Protein AF-A0A0G4E9G4-F1 (afdb_monomer)

pLDDT: mean 75.54, std 22.36, range [35.31, 98.5]

Organism: Vitrella brassicaformis (strain CCMP3155) (NCBI:txid1169540)

Mean predicted aligned error: 18.44 Å

Foldseek 3Di:
DDPPPPPDPPDDPPVVVVLVVLLVVLVVQLVVCVVVVVNVSNLVSLVVSLVSLLVVLVVVVVVLVVVLVVVVVVLVVVLVVVVVVLVCCCVPPVVVVLVVVLVVVVVVLVVVLVVVVVVLVVVLVPDDQAQDQDPVLVVLVVVLVVCVVVVVPVVSVVSVVVSVVVRVVSSVVSVVVSVVVSVVVVVVSVVVSVVVVVVSVVVSVVSVVVSVVVSVVVVVVSVVVSVVVVVVSVVVSVVVVVVSVVSSVVSVVVVVVVCVVPVPVVVVVVVPPDPPPDDDPPDDDDDDDDDDDDDDDDDDDDDDDDDDDDDDDDPDDDDDDPVVVVVVVVVVVVVPDDPDDDPDDDDDDDDDDDDDDDDDDDDDDDDDDDDDDDDDDDDDDDDDDDDDDDDDDDDDDDDDDDDDDDDDD

Nearest PDB structures (foldseek):
  7sqc-assembly1_1K  TM=2.709E-01  e=5.599E-02  Chlamydomonas reinhardtii
  7n6g-assembly1_3Q  TM=4.002E-01  e=4.860E-01  Chlamydomonas reinhardtii
  7n6g-assembly1_3U  TM=3.083E-01  e=2.989E-01  Chlamydomonas reinhardtii
  7n6g-assembly1_3T  TM=3.835E-01  e=1.876E+00  Chlamydomonas reinhardtii
  3ja6-assembly1_H  TM=2.313E-01  e=5.130E-01  Escherichia coli

Radius of gyration: 51.77 Å; Cα contacts (8 Å, |Δi|>4): 90; chains: 1; bounding box: 111×80×155 Å

Solvent-accessible surface area (backbone atoms only — not comparable to full-atom values): 25594 Å² total; per-residue (Å²): 134,84,83,75,75,76,75,70,80,80,74,77,56,74,68,59,57,53,51,55,50,52,51,53,50,37,52,51,50,23,54,51,26,54,73,74,64,42,54,66,61,18,49,52,31,50,51,53,47,49,52,53,52,51,53,51,52,50,50,53,49,48,56,50,49,55,50,52,54,47,54,50,50,50,53,49,54,50,50,53,52,52,54,49,52,50,51,49,46,43,57,68,48,54,50,45,50,49,50,54,50,50,50,51,52,52,50,56,50,50,54,50,52,52,52,51,51,52,53,51,52,52,51,59,74,64,58,79,78,70,49,77,84,46,74,65,50,55,51,51,51,55,50,30,54,53,31,49,75,72,68,40,53,70,60,24,50,56,49,49,56,51,43,52,53,53,50,50,56,38,34,52,50,41,44,52,55,48,50,55,53,48,52,52,52,53,51,53,50,51,54,50,53,52,52,53,49,50,55,48,53,54,47,51,52,51,51,54,52,50,51,54,51,49,51,52,51,53,53,48,51,51,52,50,51,52,52,52,52,53,50,52,51,53,50,52,53,51,54,50,52,52,53,52,50,54,51,51,53,49,51,54,51,51,56,50,52,60,55,68,75,46,60,80,64,51,58,62,58,66,73,68,63,74,79,87,78,68,74,82,80,80,75,75,83,78,78,80,83,78,83,76,78,86,75,80,83,81,81,86,76,77,85,79,76,93,69,82,82,75,82,79,81,75,80,80,69,77,76,71,79,62,65,65,63,59,50,54,51,54,53,54,62,65,69,68,61,81,82,75,81,80,84,74,86,89,74,89,78,87,87,87,81,85,90,86,83,86,84,89,82,89,82,89,83,81,93,80,82,89,75,82,89,80,84,83,87,79,88,83,83,91,80,89,81,91,85,79,84,86,82,86,87,85,80,89,78,83,87,75,91,79,83,82,83,85,82,87,131

Secondary structure (DSSP, 8-state):
----------PPPHHHHHHHHHHHHHHHHHHHHHHHT-HHHHHHHHHHHHHHHHHHHHHHHHHHHHHHHHHHHHHHHHHHHHHHHHHHHIIIIIIHHHHHHHHHHHHHHHHHHHHHHHHHHHHHHH----PPPPHHHHHHHHHHHHHHHTT-HHHHHHHHHHHHHHHHHHHHHHHHHHHHHHHHHHHHHHHHHHHHHHHHHHHHHHHHHHHHHHHHHHHHHHHHHHHHHHHHHHHHHHHHHHHHHHHHHHHHHHHHHHHHS-HHHHHHHHTT--GGG------PPPPP-----PPPPPP--PPPP-PPPPPPPPP-PPPPS-HHHHHHHHHHHHHTS------------------------------------PPP--------------------------PPPPPP-

Sequence (409 aa):
MGIGAVRAAHVPPAEQRLHEDFIKILKKESAMCEASGDFQRAFEARMKLRELRLFHQEELARDMHERHERERKEALTQQESEMAAFRDRWQQVEWAGLEAQILRLQETLRERQTIEYHNLDRKLTAEKHKARPTVLTLKMRKQMEVLGRMGEHTAAHKLKKRVERIESAGLEKAHLLSLEAVERRKHQLLEQQQREQRALDDRIGSMRAAECQQEAAELESLHRHHRTMWQNLTIAHGLEKKRLQQQVDKIEKKYRLDSEKDPTKVTTALCSIDIDSRPPIVVPPSPPSTQHTAQPPPATHHPPKPSRRPPLPLPLGFPPPSSALFAEELQRVTSAIPMTERVVPKTAAKNVTFYAHHRGPATHRKEAGSMWPTQPGAQEGTRMSAWTHGGDRGGFPQPGNRLPPLHVT

Structure (mmCIF, N/CA/C/O backbone):
data_AF-A0A0G4E9G4-F1
#
_entry.id   AF-A0A0G4E9G4-F1
#
loop_
_atom_site.group_PDB
_atom_site.id
_atom_site.type_symbol
_atom_site.label_atom_id
_atom_site.label_alt_id
_atom_site.label_comp_id
_atom_site.label_asym_id
_atom_site.label_entity_id
_atom_site.label_seq_id
_atom_site.pdbx_PDB_ins_code
_atom_site.Cartn_x
_atom_site.Cartn_y
_atom_site.Cartn_z
_atom_site.occupancy
_atom_site.B_iso_or_equiv
_atom_site.auth_seq_id
_atom_site.auth_comp_id
_atom_site.auth_asym_id
_atom_site.auth_atom_id
_atom_site.pdbx_PDB_model_num
ATOM 1 N N . MET A 1 1 ? -24.928 4.779 4.005 1.00 35.31 1 MET A N 1
ATOM 2 C CA . MET A 1 1 ? -26.233 4.127 4.238 1.00 35.31 1 MET A CA 1
ATOM 3 C C . MET A 1 1 ? -26.292 3.755 5.708 1.00 35.31 1 MET A C 1
ATOM 5 O O . MET A 1 1 ? -25.446 2.994 6.152 1.00 35.31 1 MET A O 1
ATOM 9 N N . GLY A 1 2 ? -27.171 4.391 6.484 1.00 35.94 2 GLY A N 1
ATOM 10 C CA . GLY A 1 2 ? -27.265 4.156 7.924 1.00 35.94 2 GLY A CA 1
ATOM 11 C C . GLY A 1 2 ? -28.059 2.887 8.194 1.00 35.94 2 GLY A C 1
ATOM 12 O O . GLY A 1 2 ? -29.266 2.868 7.968 1.00 35.94 2 GLY A O 1
ATOM 13 N N . ILE A 1 3 ? -27.392 1.839 8.671 1.00 38.56 3 ILE A N 1
ATOM 14 C CA . ILE A 1 3 ? -28.068 0.681 9.254 1.00 38.56 3 ILE A CA 1
ATOM 15 C C . ILE A 1 3 ? -28.611 1.158 10.601 1.00 38.56 3 ILE A C 1
ATOM 17 O O . ILE A 1 3 ? -27.931 1.124 11.624 1.00 38.56 3 ILE A O 1
ATOM 21 N N . GLY A 1 4 ? -29.829 1.695 10.579 1.00 35.94 4 GLY A N 1
ATOM 22 C CA . GLY A 1 4 ? -30.627 1.881 11.777 1.00 35.94 4 GLY A CA 1
ATOM 23 C C . GLY A 1 4 ? -30.934 0.501 12.331 1.00 35.94 4 GLY A C 1
ATOM 24 O O . GLY A 1 4 ? -31.910 -0.123 11.923 1.00 35.94 4 GLY A O 1
ATOM 25 N N . ALA A 1 5 ? -30.066 0.006 13.214 1.00 41.25 5 ALA A N 1
ATOM 26 C CA . ALA A 1 5 ? -30.335 -1.177 14.006 1.00 41.25 5 ALA A CA 1
ATOM 27 C C . ALA A 1 5 ? -31.616 -0.905 14.798 1.00 41.25 5 ALA A C 1
ATOM 29 O O . ALA A 1 5 ? -31.622 -0.161 15.782 1.00 41.25 5 ALA A O 1
ATOM 30 N N . VAL A 1 6 ? -32.720 -1.468 14.312 1.00 37.91 6 VAL A N 1
ATOM 31 C CA . VAL A 1 6 ? -33.974 -1.575 15.041 1.00 37.91 6 VAL A CA 1
ATOM 32 C C . VAL A 1 6 ? -33.622 -2.344 16.308 1.00 37.91 6 VAL A C 1
ATOM 34 O O . VAL A 1 6 ? -33.455 -3.560 16.276 1.00 37.91 6 VAL A O 1
ATOM 37 N N . ARG A 1 7 ? -33.404 -1.621 17.413 1.00 43.75 7 ARG A N 1
ATOM 38 C CA . ARG A 1 7 ? -33.264 -2.208 18.745 1.00 43.75 7 ARG A CA 1
ATOM 39 C C . ARG A 1 7 ? -34.549 -2.979 18.992 1.00 43.75 7 ARG A C 1
ATOM 41 O O . ARG A 1 7 ? -35.568 -2.380 19.330 1.00 43.75 7 ARG A O 1
ATOM 48 N N . ALA A 1 8 ? -34.505 -4.288 18.758 1.00 41.16 8 ALA A N 1
ATOM 49 C CA . ALA A 1 8 ? -35.564 -5.193 19.149 1.00 41.16 8 ALA A CA 1
ATOM 50 C C . ALA A 1 8 ? -35.877 -4.889 20.615 1.00 41.16 8 ALA A C 1
ATOM 52 O O . ALA A 1 8 ? -34.970 -4.867 21.452 1.00 41.16 8 ALA A O 1
ATOM 53 N N . ALA A 1 9 ? -37.133 -4.544 20.897 1.00 42.47 9 ALA A N 1
ATOM 54 C CA . ALA A 1 9 ? -37.578 -4.285 22.252 1.00 42.47 9 ALA A CA 1
ATOM 55 C C . ALA A 1 9 ? -37.253 -5.534 23.072 1.00 42.47 9 ALA A C 1
ATOM 57 O O . ALA A 1 9 ? -37.816 -6.601 22.833 1.00 42.47 9 ALA A O 1
ATOM 58 N N . HIS A 1 10 ? -36.278 -5.415 23.971 1.00 50.88 10 HIS A N 1
ATOM 59 C CA . HIS A 1 10 ? -35.878 -6.500 24.846 1.00 50.88 10 HIS A CA 1
ATOM 60 C C . HIS A 1 10 ? -37.073 -6.802 25.748 1.00 50.88 10 HIS A C 1
ATOM 62 O O . HIS A 1 10 ? -37.358 -6.063 26.688 1.00 50.88 10 HIS A O 1
ATOM 68 N N . VAL A 1 11 ? -37.836 -7.834 25.390 1.00 49.00 11 VAL A N 1
ATOM 69 C CA . VAL A 1 11 ? -38.906 -8.342 26.239 1.00 49.00 11 VAL A CA 1
ATOM 70 C C . VAL A 1 11 ? -38.214 -8.962 27.452 1.00 49.00 11 VAL A C 1
ATOM 72 O O . VAL A 1 11 ? -37.402 -9.871 27.260 1.00 49.00 11 VAL A O 1
ATOM 75 N N . PRO A 1 12 ? -38.481 -8.471 28.673 1.00 57.12 12 PRO A N 1
ATOM 76 C CA . PRO A 1 12 ? -37.847 -9.010 29.863 1.00 57.12 12 PRO A CA 1
ATOM 77 C C . PRO A 1 12 ? -38.266 -10.479 30.036 1.00 57.12 12 PRO A C 1
ATOM 79 O O . PRO A 1 12 ? -39.456 -10.784 29.858 1.00 57.12 12 PRO A O 1
ATOM 82 N N . PRO A 1 13 ? -37.326 -11.394 30.338 1.00 68.06 13 PRO A N 1
ATOM 83 C CA . PRO A 1 13 ? -37.628 -12.803 30.564 1.00 68.06 13 PRO A CA 1
ATOM 84 C C . PRO A 1 13 ? -38.695 -12.977 31.653 1.00 68.06 13 PRO A C 1
ATOM 86 O O . PRO A 1 13 ? -38.839 -12.144 32.550 1.00 68.06 13 PRO A O 1
ATOM 89 N N . ALA A 1 14 ? -39.470 -14.062 31.572 1.00 70.56 14 ALA A N 1
ATOM 90 C CA . ALA A 1 14 ? -40.587 -14.334 32.485 1.00 70.56 14 ALA A CA 1
ATOM 91 C C . ALA A 1 14 ? -40.174 -14.304 33.974 1.00 70.56 14 ALA A C 1
ATOM 93 O O . ALA A 1 14 ? -40.963 -13.904 34.829 1.00 70.56 14 ALA A O 1
ATOM 94 N N . GLU A 1 15 ? -38.918 -14.639 34.262 1.00 70.69 15 GLU A N 1
ATOM 95 C CA . GLU A 1 15 ? -38.301 -14.605 35.591 1.00 70.69 15 GLU A CA 1
ATOM 96 C C . GLU A 1 15 ? -38.216 -13.185 36.181 1.00 70.69 15 GLU A C 1
ATOM 98 O O . GLU A 1 15 ? -38.493 -12.991 37.364 1.00 70.69 15 GLU A O 1
ATOM 103 N N . GLN A 1 16 ? -37.963 -12.160 35.357 1.00 72.25 16 GLN A N 1
ATOM 104 C CA . GLN A 1 16 ? -37.933 -10.762 35.814 1.00 72.25 16 GLN A CA 1
ATOM 105 C C . GLN A 1 16 ? -39.321 -10.268 36.240 1.00 72.25 16 GLN A C 1
ATOM 107 O O . GLN A 1 16 ? -39.447 -9.501 37.193 1.00 72.25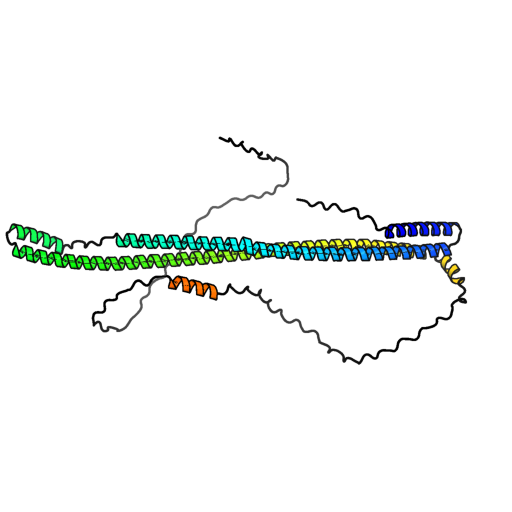 16 GLN A O 1
ATOM 112 N N . ARG A 1 17 ? -40.387 -10.745 35.583 1.00 75.50 17 ARG A N 1
ATOM 113 C CA . ARG A 1 17 ? -41.768 -10.383 35.945 1.00 75.50 17 ARG A CA 1
ATOM 114 C C . ARG A 1 17 ? -42.167 -10.964 37.301 1.00 75.50 17 ARG A C 1
ATOM 116 O O . ARG A 1 17 ? -42.757 -10.261 38.116 1.00 75.50 17 ARG A O 1
ATOM 123 N N . LEU A 1 18 ? -41.789 -12.218 37.561 1.00 79.31 18 LEU A N 1
ATOM 124 C CA . LEU A 1 18 ? -42.004 -12.864 38.858 1.00 79.31 18 LEU A CA 1
ATOM 125 C C . LEU A 1 18 ? -41.280 -12.104 39.979 1.00 79.31 18 LEU A C 1
ATOM 127 O O . LEU A 1 18 ? -41.859 -11.862 41.038 1.00 79.31 18 LEU A O 1
ATOM 131 N N . HIS A 1 19 ? -40.045 -11.663 39.727 1.00 82.12 19 HIS A N 1
ATOM 132 C CA . HIS A 1 19 ? -39.252 -10.884 40.680 1.00 82.12 19 HIS A CA 1
ATOM 133 C C . HIS A 1 19 ? -39.916 -9.555 41.070 1.00 82.12 19 HIS A C 1
ATOM 135 O O . HIS A 1 19 ? -40.052 -9.237 42.257 1.00 82.12 19 HIS A O 1
ATOM 141 N N . GLU A 1 20 ? -40.414 -8.804 40.084 1.00 85.44 20 GLU A N 1
ATOM 142 C CA . GLU A 1 20 ? -41.134 -7.551 40.324 1.00 85.44 20 GLU A CA 1
ATOM 143 C C . GLU A 1 20 ? -42.396 -7.746 41.171 1.00 85.44 20 GLU A C 1
ATOM 145 O O . GLU A 1 20 ? -42.715 -6.904 42.020 1.00 85.44 20 GLU A O 1
ATOM 150 N N . ASP A 1 21 ? -43.113 -8.846 40.960 1.00 88.38 21 ASP A N 1
ATOM 151 C CA . ASP A 1 21 ? -44.327 -9.156 41.705 1.00 88.38 21 ASP A CA 1
ATOM 152 C C . ASP A 1 21 ? -44.018 -9.550 43.156 1.00 88.38 21 ASP A C 1
ATOM 154 O O . ASP A 1 21 ? -44.670 -9.033 44.069 1.00 88.38 21 ASP A O 1
ATOM 158 N N . PHE A 1 22 ? -42.950 -10.316 43.410 1.00 88.88 22 PHE A N 1
ATOM 159 C CA . PHE A 1 22 ? -42.463 -10.568 44.773 1.00 88.88 22 PHE A CA 1
ATOM 160 C C . PHE A 1 22 ? -42.045 -9.280 45.495 1.00 88.88 22 PHE A C 1
ATOM 162 O O . PHE A 1 22 ? -42.400 -9.082 46.660 1.00 88.88 22 PHE A O 1
ATOM 169 N N . ILE A 1 23 ? -41.373 -8.344 44.810 1.00 91.31 23 ILE A N 1
ATOM 170 C CA . ILE A 1 23 ? -41.054 -7.027 45.387 1.00 91.31 23 ILE A CA 1
ATOM 171 C C . ILE A 1 23 ? -42.334 -6.272 45.776 1.00 91.31 23 ILE A C 1
ATOM 173 O O . ILE A 1 23 ? -42.367 -5.615 46.821 1.00 91.31 23 ILE A O 1
ATOM 177 N N . LYS A 1 24 ? -43.382 -6.304 44.942 1.00 92.38 24 LYS A N 1
ATOM 178 C CA . LYS A 1 24 ? -44.660 -5.630 45.238 1.00 92.38 24 LYS A CA 1
ATOM 179 C C . LYS A 1 24 ? -45.364 -6.271 46.434 1.00 92.38 24 LYS A C 1
ATOM 181 O O . LYS A 1 24 ? -45.888 -5.534 47.268 1.00 92.38 24 LYS A O 1
ATOM 186 N N . ILE A 1 25 ? -45.358 -7.601 46.526 1.00 93.31 25 ILE A N 1
ATOM 187 C CA . ILE A 1 25 ? -45.956 -8.348 47.641 1.00 93.31 25 ILE A CA 1
ATOM 188 C C . ILE A 1 25 ? -45.249 -7.987 48.950 1.00 93.31 25 ILE A C 1
ATOM 190 O O . ILE A 1 25 ? -45.907 -7.500 49.865 1.00 93.31 25 ILE A O 1
ATOM 194 N N . LEU A 1 26 ? -43.916 -8.082 49.003 1.00 90.62 26 LEU A N 1
ATOM 195 C CA . LEU A 1 26 ? -43.140 -7.760 50.208 1.00 90.62 26 LEU A CA 1
ATOM 196 C C . LEU A 1 26 ? -43.277 -6.284 50.628 1.00 90.62 26 LEU A C 1
ATOM 198 O O . LEU A 1 26 ? -43.294 -5.974 51.818 1.00 90.62 26 LEU A O 1
ATOM 202 N N . LYS A 1 27 ? -43.421 -5.350 49.671 1.00 92.31 27 LYS A N 1
ATOM 203 C CA . LYS A 1 27 ? -43.732 -3.939 49.982 1.00 92.31 27 LYS A CA 1
ATOM 204 C C . LYS A 1 27 ? -45.086 -3.794 50.674 1.00 92.31 27 LYS A C 1
ATOM 206 O O . LYS A 1 27 ? -45.190 -3.037 51.636 1.00 92.31 27 LYS A O 1
ATOM 211 N N . LYS A 1 28 ? -46.119 -4.464 50.151 1.00 93.81 28 LYS A N 1
ATOM 212 C CA . LYS A 1 28 ? -47.469 -4.425 50.726 1.00 93.81 28 LYS A CA 1
ATOM 213 C C . LYS A 1 28 ? -47.481 -5.066 52.108 1.00 93.81 28 LYS A C 1
ATOM 215 O O . LYS A 1 28 ? -48.038 -4.481 53.024 1.00 93.81 28 LYS A O 1
ATOM 220 N N . GLU A 1 29 ? -46.821 -6.209 52.264 1.00 91.69 29 GLU A N 1
ATOM 221 C CA . GLU A 1 29 ? -46.701 -6.918 53.539 1.00 91.69 29 GLU A CA 1
ATOM 222 C C . GLU A 1 29 ? -46.011 -6.062 54.608 1.00 91.69 29 GLU A C 1
ATOM 224 O O . GLU A 1 29 ? -46.579 -5.871 55.677 1.00 91.69 29 GLU A O 1
ATOM 229 N N . SER A 1 30 ? -44.869 -5.437 54.289 1.00 91.69 30 SER A N 1
ATOM 230 C CA . SER A 1 30 ? -44.199 -4.484 55.191 1.00 91.69 30 SER A CA 1
ATOM 231 C C . SER A 1 30 ? -45.141 -3.365 55.640 1.00 91.69 30 SER A C 1
ATOM 233 O O . SER A 1 30 ? -45.231 -3.081 56.829 1.00 91.69 30 SER A O 1
ATOM 235 N N . ALA A 1 31 ? -45.869 -2.748 54.703 1.00 92.88 31 ALA A N 1
ATOM 236 C CA . ALA A 1 31 ? -46.790 -1.657 55.015 1.00 92.88 31 ALA A CA 1
ATOM 237 C C . ALA A 1 31 ? -47.985 -2.117 55.871 1.00 92.88 31 ALA A C 1
ATOM 239 O O . ALA A 1 31 ? -48.409 -1.393 56.769 1.00 92.88 31 ALA A O 1
ATOM 240 N N . MET A 1 32 ? -48.515 -3.319 55.622 1.00 92.69 32 MET A N 1
ATOM 241 C CA . MET A 1 32 ? -49.596 -3.896 56.427 1.00 92.69 32 MET A CA 1
ATOM 242 C C . MET A 1 32 ? -49.130 -4.233 57.846 1.00 92.69 32 MET A C 1
ATOM 244 O O . MET A 1 32 ? -49.833 -3.900 58.794 1.00 92.69 32 MET A O 1
ATOM 248 N N . CYS A 1 33 ? -47.947 -4.835 58.004 1.00 91.62 33 CYS A N 1
ATOM 249 C CA . CYS A 1 33 ? -47.376 -5.138 59.319 1.00 91.62 33 CYS A CA 1
ATOM 250 C C . CYS A 1 33 ? -47.043 -3.867 60.117 1.00 91.62 33 CYS A C 1
ATOM 252 O O . CYS A 1 33 ? -47.218 -3.827 61.330 1.00 91.62 33 CYS A O 1
ATOM 254 N N . GLU A 1 34 ? -46.606 -2.795 59.452 1.00 89.44 34 GLU A N 1
ATOM 255 C CA . GLU A 1 34 ? -46.421 -1.490 60.101 1.00 89.44 34 GLU A CA 1
ATOM 256 C C . GLU A 1 34 ? -47.746 -0.892 60.580 1.00 89.44 34 GLU A C 1
ATOM 258 O O . GLU A 1 34 ? -47.797 -0.318 61.666 1.00 89.44 34 GLU A O 1
ATOM 263 N N . ALA A 1 35 ? -48.816 -1.051 59.795 1.00 93.12 35 ALA A N 1
ATOM 264 C CA . ALA A 1 35 ? -50.150 -0.588 60.161 1.00 93.12 35 ALA A CA 1
ATOM 265 C C . ALA A 1 35 ? -50.779 -1.414 61.300 1.00 93.12 35 ALA A C 1
ATOM 267 O O . ALA A 1 35 ? -51.509 -0.848 62.111 1.00 93.12 35 ALA A O 1
ATOM 268 N N . SER A 1 36 ? -50.493 -2.721 61.386 1.00 92.19 36 SER A N 1
ATOM 269 C CA . SER A 1 36 ? -50.965 -3.593 62.477 1.00 92.19 36 SER A CA 1
ATOM 270 C C . SER A 1 36 ? -50.162 -3.449 63.774 1.00 92.19 36 SER A C 1
ATOM 272 O O . SER A 1 36 ? -50.634 -3.872 64.826 1.00 92.19 36 SER A O 1
ATOM 274 N N . GLY A 1 37 ? -48.972 -2.842 63.718 1.00 90.81 37 GLY A N 1
ATOM 275 C CA . GLY A 1 37 ? -48.053 -2.714 64.853 1.00 90.81 37 GLY A CA 1
ATOM 276 C C . GLY A 1 37 ? -47.043 -3.863 64.988 1.00 90.81 37 GLY A C 1
ATOM 277 O O . GLY A 1 37 ? -46.223 -3.843 65.906 1.00 90.81 37 GLY A O 1
ATOM 278 N N . ASP A 1 38 ? -47.034 -4.824 64.057 1.00 90.69 38 ASP A N 1
ATOM 279 C CA . ASP A 1 38 ? -46.100 -5.958 64.019 1.00 90.69 38 ASP A CA 1
ATOM 280 C C . ASP A 1 38 ? -44.736 -5.551 63.429 1.00 90.69 38 ASP A C 1
ATOM 282 O O . ASP A 1 38 ? -44.323 -5.990 62.348 1.00 90.69 38 ASP A O 1
ATOM 286 N N . PHE A 1 39 ? -43.999 -4.695 64.143 1.00 85.81 39 PHE A N 1
ATOM 287 C CA . PHE A 1 39 ? -42.747 -4.110 63.644 1.00 85.81 39 PHE A CA 1
ATOM 288 C C . PHE A 1 39 ? -41.656 -5.145 63.319 1.00 85.81 39 PHE A C 1
ATOM 290 O O . PHE A 1 39 ? -40.853 -4.914 62.415 1.00 85.81 39 PHE A O 1
ATOM 297 N N . GLN A 1 40 ? -41.634 -6.295 64.000 1.00 86.19 40 GLN A N 1
ATOM 298 C CA . GLN A 1 40 ? -40.652 -7.353 63.739 1.00 86.19 40 GLN A CA 1
ATOM 299 C C . GLN A 1 40 ? -40.871 -8.019 62.373 1.00 86.19 40 GLN A C 1
ATOM 301 O O . GLN A 1 40 ? -39.929 -8.147 61.593 1.00 86.19 40 GLN A O 1
ATOM 306 N N . ARG A 1 41 ? -42.125 -8.341 62.024 1.00 85.56 41 ARG A N 1
ATOM 307 C CA . ARG A 1 41 ? -42.466 -8.874 60.694 1.00 85.56 41 ARG A CA 1
ATOM 308 C C . ARG A 1 41 ? -42.233 -7.847 59.593 1.00 85.56 41 ARG A C 1
ATOM 310 O O . ARG A 1 41 ? -41.725 -8.195 58.530 1.00 85.56 41 ARG A O 1
ATOM 317 N N . ALA A 1 42 ? -42.531 -6.574 59.858 1.00 87.12 42 ALA A N 1
ATOM 318 C CA . ALA A 1 42 ? -42.201 -5.499 58.928 1.00 87.12 42 ALA A CA 1
ATOM 319 C C . ALA A 1 42 ? -40.684 -5.399 58.679 1.00 87.12 42 ALA A C 1
ATOM 321 O O . ALA A 1 42 ? -40.255 -5.247 57.536 1.00 87.12 42 ALA A O 1
ATOM 322 N N . PHE A 1 43 ? -39.859 -5.533 59.722 1.00 86.75 43 PHE A N 1
ATOM 323 C CA . PHE A 1 43 ? -38.402 -5.541 59.590 1.00 86.75 43 PHE A CA 1
ATOM 324 C C . PHE A 1 43 ? -37.899 -6.736 58.766 1.00 86.75 43 PHE A C 1
ATOM 326 O O . PHE A 1 43 ? -37.121 -6.547 57.830 1.00 86.75 43 PHE A O 1
ATOM 333 N N . GLU A 1 44 ? -38.385 -7.948 59.043 1.00 87.81 44 GLU A N 1
ATOM 334 C CA . GLU A 1 44 ? -38.054 -9.146 58.260 1.00 87.81 44 GLU A CA 1
ATOM 335 C C . GLU A 1 44 ? -38.458 -9.000 56.786 1.00 87.81 44 GLU A C 1
ATOM 337 O O . GLU A 1 44 ? -37.668 -9.314 55.891 1.00 87.81 44 GLU A O 1
ATOM 342 N N . ALA A 1 45 ? -39.651 -8.459 56.514 1.00 88.69 45 ALA A N 1
ATOM 343 C CA . ALA A 1 45 ? -40.109 -8.170 55.158 1.00 88.69 45 ALA A CA 1
ATOM 344 C C . ALA A 1 45 ? -39.197 -7.147 54.458 1.00 88.69 45 ALA A C 1
ATOM 346 O O . ALA A 1 45 ? -38.827 -7.348 53.299 1.00 88.69 45 ALA A O 1
ATOM 347 N N . ARG A 1 46 ? -38.762 -6.081 55.150 1.00 88.62 46 ARG A N 1
ATOM 348 C CA . ARG A 1 46 ? -37.803 -5.090 54.620 1.00 88.62 46 ARG A CA 1
ATOM 349 C C . ARG A 1 46 ? -36.433 -5.709 54.324 1.00 88.62 46 ARG A C 1
ATOM 351 O O . ARG A 1 46 ? -35.855 -5.383 53.284 1.00 88.62 46 ARG A O 1
ATOM 358 N N . MET A 1 47 ? -35.935 -6.601 55.183 1.00 88.88 47 MET A N 1
ATOM 359 C CA . MET A 1 47 ? -34.663 -7.310 54.990 1.00 88.88 47 MET A CA 1
ATOM 360 C C . MET A 1 47 ? -34.711 -8.254 53.789 1.00 88.88 47 MET A C 1
ATOM 362 O O . MET A 1 47 ? -33.876 -8.128 52.894 1.00 88.88 47 MET A O 1
ATOM 366 N N . LYS A 1 48 ? -35.750 -9.091 53.684 1.00 89.56 48 LYS A N 1
ATOM 367 C CA . LYS A 1 48 ? -35.983 -9.929 52.495 1.00 89.56 48 LYS A CA 1
ATOM 368 C C . LYS A 1 48 ? -36.096 -9.087 51.228 1.00 89.56 48 LYS A C 1
ATOM 370 O O . LYS A 1 48 ? -35.576 -9.454 50.180 1.00 89.56 48 LYS A O 1
ATOM 375 N N . LEU A 1 49 ? -36.726 -7.914 51.313 1.00 90.81 49 LEU A N 1
ATOM 376 C CA . LEU A 1 49 ? -36.835 -7.002 50.177 1.00 90.81 49 LEU A CA 1
ATOM 377 C C . LEU A 1 49 ? -35.478 -6.426 49.754 1.00 90.81 49 LEU A C 1
ATOM 379 O O . LEU A 1 49 ? -35.233 -6.253 48.559 1.00 90.81 49 LEU A O 1
ATOM 383 N N . ARG A 1 50 ? -34.600 -6.118 50.715 1.00 91.62 50 ARG A N 1
ATOM 384 C CA . ARG A 1 50 ? -33.219 -5.705 50.442 1.00 91.62 50 ARG A CA 1
ATOM 385 C C . ARG A 1 50 ? -32.453 -6.822 49.741 1.00 91.62 50 ARG A C 1
ATOM 387 O O . ARG A 1 50 ? -31.880 -6.557 48.690 1.00 91.62 50 ARG A O 1
ATOM 394 N N . GLU A 1 51 ? -32.468 -8.030 50.298 1.00 90.88 51 GLU A N 1
ATOM 395 C CA . GLU A 1 51 ? -31.796 -9.208 49.734 1.00 90.88 51 GLU A CA 1
ATOM 396 C C . GLU A 1 51 ? -32.269 -9.482 48.308 1.00 90.88 51 GLU A C 1
ATOM 398 O O . GLU A 1 51 ? -31.458 -9.556 47.392 1.00 90.88 51 GLU A O 1
ATOM 403 N N . LEU A 1 52 ? -33.587 -9.506 48.096 1.00 91.75 52 LEU A N 1
ATOM 404 C CA . LEU A 1 52 ? -34.184 -9.756 46.790 1.00 91.75 52 LEU A CA 1
ATOM 405 C C . LEU A 1 52 ? -33.776 -8.692 45.754 1.00 91.75 52 LEU A C 1
ATOM 407 O O . LEU A 1 52 ? -33.510 -9.016 44.597 1.00 91.75 52 LEU A O 1
ATOM 411 N N . ARG A 1 53 ? -33.686 -7.416 46.155 1.00 92.62 53 ARG A N 1
ATOM 412 C CA . ARG A 1 53 ? -33.203 -6.335 45.277 1.00 92.62 53 ARG A CA 1
ATOM 413 C C . ARG A 1 53 ? -31.716 -6.437 44.966 1.00 92.62 53 ARG A C 1
ATOM 415 O O . ARG A 1 53 ? -31.340 -6.136 43.839 1.00 92.62 53 ARG A O 1
ATOM 422 N N . LEU A 1 54 ? -30.890 -6.795 45.946 1.00 91.56 54 LEU A N 1
ATOM 423 C CA . LEU A 1 54 ? -29.456 -6.990 45.737 1.00 91.56 54 LEU A CA 1
ATOM 424 C C . LEU A 1 54 ? -29.207 -8.169 44.798 1.00 91.56 54 LEU A C 1
ATOM 426 O O . LEU A 1 54 ? -28.504 -8.002 43.809 1.00 91.56 54 LEU A O 1
ATOM 430 N N . PHE A 1 55 ? -29.884 -9.292 45.029 1.00 91.44 55 PHE A N 1
ATOM 431 C CA . PHE A 1 55 ? -29.821 -10.470 44.170 1.00 91.44 55 PHE A CA 1
ATOM 432 C C . PHE A 1 55 ? -30.163 -10.143 42.707 1.00 91.44 55 PHE A C 1
ATOM 434 O O . PHE A 1 55 ? -29.418 -10.494 41.799 1.00 91.44 55 PHE A O 1
ATOM 441 N N . HIS A 1 56 ? -31.225 -9.373 42.464 1.00 89.56 56 HIS A N 1
ATOM 442 C CA . HIS A 1 56 ? -31.564 -8.946 41.102 1.00 89.56 56 HIS A CA 1
ATOM 443 C C . HIS A 1 56 ? -30.516 -8.037 40.466 1.00 89.56 56 HIS A C 1
ATOM 445 O O . HIS A 1 56 ? -30.241 -8.134 39.275 1.00 89.56 56 HIS A O 1
ATOM 451 N N . GLN A 1 57 ? -29.923 -7.133 41.246 1.00 91.12 57 GLN A N 1
ATOM 452 C CA . GLN A 1 57 ? -28.841 -6.294 40.739 1.00 91.12 57 GLN A CA 1
ATOM 453 C C . GLN A 1 57 ? -27.599 -7.122 40.401 1.00 91.12 57 GLN A C 1
ATOM 455 O O . GLN A 1 57 ? -26.924 -6.801 39.428 1.00 91.12 57 GLN A O 1
ATOM 460 N N . GLU A 1 58 ? -27.317 -8.194 41.146 1.00 91.50 58 GLU A N 1
ATOM 461 C CA . GLU A 1 58 ? -26.253 -9.146 40.815 1.00 91.50 58 GLU A CA 1
ATOM 462 C C . GLU A 1 58 ? -26.536 -9.899 39.511 1.00 91.50 58 GLU A C 1
ATOM 464 O O . GLU A 1 58 ? -25.633 -10.016 38.683 1.00 91.50 58 GLU A O 1
ATOM 469 N N . GLU A 1 59 ? -27.771 -10.360 39.289 1.00 91.56 59 GLU A N 1
ATOM 470 C CA . GLU A 1 59 ? -28.184 -10.972 38.016 1.00 91.56 59 GLU A CA 1
ATOM 471 C C . GLU A 1 59 ? -28.013 -9.998 36.848 1.00 91.56 59 GLU A C 1
ATOM 473 O O . GLU A 1 59 ? -27.333 -10.317 35.875 1.00 91.56 59 GLU A O 1
ATOM 478 N N . LEU A 1 60 ? -28.516 -8.766 36.982 1.00 91.19 60 LEU A N 1
ATOM 479 C CA . LEU A 1 60 ? -28.316 -7.722 35.975 1.00 91.19 60 LEU A CA 1
ATOM 480 C C . LEU A 1 60 ? -26.828 -7.431 35.731 1.00 91.19 60 LEU A C 1
ATOM 482 O O . LEU A 1 60 ? -26.438 -7.130 34.602 1.00 91.19 60 LEU A O 1
ATOM 486 N N . ALA A 1 61 ? -25.982 -7.519 36.764 1.00 92.94 61 ALA A N 1
ATOM 487 C CA . ALA A 1 61 ? -24.537 -7.369 36.620 1.00 92.94 61 ALA A CA 1
ATOM 488 C C . ALA A 1 61 ? -23.917 -8.511 35.802 1.00 92.94 61 ALA A C 1
ATOM 490 O O . ALA A 1 61 ? -23.034 -8.246 34.983 1.00 92.94 61 ALA A O 1
ATOM 491 N N . ARG A 1 62 ? -24.366 -9.758 36.014 1.00 94.12 62 ARG A N 1
ATOM 492 C CA . ARG A 1 62 ? -23.916 -10.932 35.248 1.00 94.12 62 ARG A CA 1
ATOM 493 C C . ARG A 1 62 ? -24.344 -10.826 33.789 1.00 94.12 62 ARG A C 1
ATOM 495 O O . ARG A 1 62 ? -23.477 -10.876 32.922 1.00 94.12 62 ARG A O 1
ATOM 502 N N . ASP A 1 63 ? -25.620 -10.556 33.527 1.00 92.75 63 ASP A N 1
ATOM 503 C CA . ASP A 1 63 ? -26.152 -10.384 32.168 1.00 92.75 63 ASP A CA 1
ATOM 504 C C . ASP A 1 63 ? -25.419 -9.268 31.412 1.00 92.75 63 ASP A C 1
ATOM 506 O O . ASP A 1 63 ? -25.038 -9.408 30.246 1.00 92.75 63 ASP A O 1
ATOM 510 N N . MET A 1 64 ? -25.182 -8.141 32.091 1.00 94.50 64 MET A N 1
ATOM 511 C CA . MET A 1 64 ? -24.421 -7.021 31.544 1.00 94.50 64 MET A CA 1
ATOM 512 C C . MET A 1 64 ? -22.979 -7.428 31.221 1.00 94.50 64 MET A C 1
ATOM 514 O O . MET A 1 64 ? -22.490 -7.102 30.138 1.00 94.50 64 MET A O 1
ATOM 518 N N . HIS A 1 65 ? -22.316 -8.171 32.111 1.00 95.19 65 HIS A N 1
ATOM 519 C CA . HIS A 1 65 ? -20.960 -8.659 31.880 1.00 95.19 65 HIS A CA 1
ATOM 520 C C . HIS A 1 65 ? -20.888 -9.611 30.680 1.00 95.19 65 HIS A C 1
ATOM 522 O O . HIS A 1 65 ? -20.039 -9.427 29.809 1.00 95.19 65 HIS A O 1
ATOM 528 N N . GLU A 1 66 ? -21.802 -10.578 30.588 1.00 96.44 66 GLU A N 1
ATOM 529 C CA . GLU A 1 66 ? -21.876 -11.509 29.460 1.00 96.44 66 GLU A CA 1
ATOM 530 C C . GLU A 1 66 ? -22.122 -10.787 28.135 1.00 96.44 66 GLU A C 1
ATOM 532 O O . GLU A 1 66 ? -21.492 -11.102 27.119 1.00 96.44 66 GLU A O 1
ATOM 537 N N . ARG A 1 67 ? -23.001 -9.779 28.138 1.00 95.81 67 ARG A N 1
ATOM 538 C CA . ARG A 1 67 ? -23.241 -8.946 26.959 1.00 95.81 67 ARG A CA 1
ATOM 539 C C . ARG A 1 67 ? -21.995 -8.154 26.568 1.00 95.81 67 ARG A C 1
ATOM 541 O O . ARG A 1 67 ? -21.647 -8.144 25.392 1.00 95.81 67 ARG A O 1
ATOM 548 N N . HIS A 1 68 ? -21.300 -7.532 27.523 1.00 96.88 68 HIS A N 1
ATOM 549 C CA . HIS A 1 68 ? -20.055 -6.798 27.253 1.00 96.88 68 HIS A CA 1
ATOM 550 C C . HIS A 1 68 ? -18.978 -7.707 26.667 1.00 96.88 68 HIS A C 1
ATOM 552 O O . HIS A 1 68 ? -18.313 -7.323 25.710 1.00 96.88 68 HIS A O 1
ATOM 558 N N . GLU A 1 69 ? -18.818 -8.917 27.201 1.00 97.38 69 GLU A N 1
ATOM 559 C CA . GLU A 1 69 ? -17.868 -9.899 26.672 1.00 97.38 69 GLU A CA 1
ATOM 560 C C . GLU A 1 69 ? -18.233 -10.347 25.254 1.00 97.38 69 GLU A C 1
ATOM 562 O O . GLU A 1 69 ? -17.351 -10.485 24.404 1.00 97.38 69 GLU A O 1
ATOM 567 N N . ARG A 1 70 ? -19.525 -10.521 24.960 1.00 97.62 70 ARG A N 1
ATOM 568 C CA . ARG A 1 70 ? -19.995 -10.820 23.604 1.00 97.62 70 ARG A CA 1
ATOM 569 C C . ARG A 1 70 ? -19.689 -9.679 22.635 1.00 97.62 70 ARG A C 1
ATOM 571 O O . ARG A 1 70 ? -19.062 -9.926 21.614 1.00 97.62 70 ARG A O 1
ATOM 578 N N . GLU A 1 71 ? -20.035 -8.445 22.993 1.00 96.25 71 GLU A N 1
ATOM 579 C CA . GLU A 1 71 ? -19.764 -7.255 22.173 1.00 96.25 71 GLU A CA 1
ATOM 580 C C . GLU A 1 71 ? -18.259 -7.075 21.903 1.00 96.25 71 GLU A C 1
ATOM 582 O O . GLU A 1 71 ? -17.861 -6.711 20.799 1.00 96.25 71 GLU A O 1
ATOM 587 N N . ARG A 1 72 ? -17.393 -7.370 22.886 1.00 96.75 72 ARG A N 1
ATOM 588 C CA . ARG A 1 72 ? -15.930 -7.348 22.697 1.00 96.75 72 ARG A CA 1
ATOM 589 C C . ARG A 1 72 ? -15.463 -8.411 21.714 1.00 96.75 72 ARG A C 1
ATOM 591 O O . ARG A 1 72 ? -14.627 -8.120 20.864 1.00 96.75 72 ARG A O 1
ATOM 598 N N . LYS A 1 73 ? -15.975 -9.638 21.835 1.00 97.62 73 LYS A N 1
ATOM 599 C CA . LYS A 1 73 ? -15.644 -10.729 20.907 1.00 97.62 73 LYS A CA 1
ATOM 600 C C . LYS A 1 73 ? -16.098 -10.391 19.492 1.00 97.62 73 LYS A C 1
ATOM 602 O O . LYS A 1 73 ? -15.308 -10.530 18.570 1.00 97.62 73 LYS A O 1
ATOM 607 N N . GLU A 1 74 ? -17.316 -9.882 19.335 1.00 96.25 74 GLU A N 1
ATOM 608 C CA . GLU A 1 74 ? -17.847 -9.429 18.046 1.00 96.25 74 GLU A CA 1
ATOM 609 C C . GLU A 1 74 ? -16.961 -8.332 17.438 1.00 96.25 74 GLU A C 1
ATOM 611 O O . GLU A 1 74 ? -16.503 -8.480 16.305 1.00 96.25 74 GLU A O 1
ATOM 616 N N . ALA A 1 75 ? -16.611 -7.297 18.210 1.00 95.88 75 ALA A N 1
ATOM 617 C CA . ALA A 1 75 ? -15.720 -6.229 17.756 1.00 95.88 75 ALA A CA 1
ATOM 618 C C . ALA A 1 75 ? -14.330 -6.745 17.340 1.00 95.88 75 ALA A C 1
ATOM 620 O O . ALA A 1 75 ? -13.766 -6.272 16.354 1.00 95.88 75 ALA A O 1
ATOM 621 N N . LEU A 1 76 ? -13.784 -7.732 18.058 1.00 97.06 76 LEU A N 1
ATOM 622 C CA . LEU A 1 76 ? -12.512 -8.368 17.714 1.00 97.06 76 LEU A CA 1
ATOM 623 C C . LEU A 1 76 ? -12.612 -9.169 16.411 1.00 97.06 76 LEU A C 1
ATOM 625 O O . LEU A 1 76 ? -11.782 -8.984 15.526 1.00 97.06 76 LEU A O 1
ATOM 629 N N . THR A 1 77 ? -13.651 -9.994 16.257 1.00 97.69 77 THR A N 1
ATOM 630 C CA . THR A 1 77 ? -13.872 -10.764 15.022 1.00 97.69 77 THR A CA 1
ATOM 631 C C . THR A 1 77 ? -14.107 -9.860 13.815 1.00 97.69 77 THR A C 1
ATOM 633 O O . THR A 1 77 ? -13.590 -10.127 12.731 1.00 97.69 77 THR A O 1
ATOM 636 N N . GLN A 1 78 ? -14.825 -8.748 14.003 1.00 96.69 78 GLN A N 1
ATOM 637 C CA . GLN A 1 78 ? -15.023 -7.751 12.961 1.00 96.69 78 GLN A CA 1
ATOM 638 C C . GLN A 1 78 ? -13.687 -7.114 12.569 1.00 96.69 78 GLN A C 1
ATOM 640 O O . GLN A 1 78 ? -13.348 -7.111 11.388 1.00 96.69 78 GLN A O 1
ATOM 645 N N . GLN A 1 79 ? -12.889 -6.670 13.545 1.00 97.62 79 GLN A N 1
ATOM 646 C CA . GLN A 1 79 ? -11.547 -6.143 13.300 1.00 97.62 79 GLN A CA 1
ATOM 647 C C . GLN A 1 79 ? -10.674 -7.144 12.525 1.00 97.62 79 GLN A C 1
ATOM 649 O O . GLN A 1 79 ? -10.013 -6.756 11.566 1.00 97.62 79 GLN A O 1
ATOM 654 N N . GLU A 1 80 ? -10.647 -8.418 12.916 1.00 97.94 80 GLU A N 1
ATOM 655 C CA . GLU A 1 80 ? -9.869 -9.449 12.216 1.00 97.94 80 GLU A CA 1
ATOM 656 C C . GLU A 1 80 ? -10.340 -9.632 10.769 1.00 97.94 80 GLU A C 1
ATOM 658 O O . GLU A 1 80 ? -9.512 -9.695 9.859 1.00 97.94 80 GLU A O 1
ATOM 663 N N . SER A 1 81 ? -11.657 -9.647 10.546 1.00 98.25 81 SER A N 1
ATOM 664 C CA . SER A 1 81 ? -12.238 -9.760 9.206 1.00 98.25 8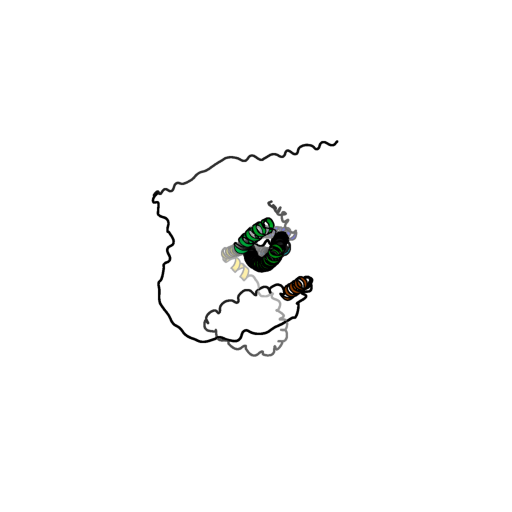1 SER A CA 1
ATOM 665 C C . SER A 1 81 ? -11.915 -8.554 8.317 1.00 98.25 81 SER A C 1
ATOM 667 O O . SER A 1 81 ? -11.554 -8.732 7.156 1.00 98.25 81 SER A O 1
ATOM 669 N N . GLU A 1 82 ? -11.959 -7.334 8.861 1.00 97.94 82 GLU A N 1
ATOM 670 C CA . GLU A 1 82 ? -11.628 -6.104 8.133 1.00 97.94 82 GLU A CA 1
ATOM 671 C C . GLU A 1 82 ? -10.133 -6.046 7.796 1.00 97.94 82 GLU A C 1
ATOM 673 O O . GLU A 1 82 ? -9.760 -5.678 6.684 1.00 97.94 82 GLU A O 1
ATOM 678 N N . MET A 1 83 ? -9.267 -6.487 8.715 1.00 98.19 83 MET A N 1
ATOM 679 C CA . MET A 1 83 ? -7.825 -6.594 8.472 1.00 98.19 83 MET A CA 1
ATOM 680 C C . MET A 1 83 ? -7.492 -7.639 7.403 1.00 98.19 83 MET A C 1
ATOM 682 O O . MET A 1 83 ? -6.593 -7.415 6.592 1.00 98.19 83 MET A O 1
ATOM 686 N N . ALA A 1 84 ? -8.187 -8.779 7.399 1.00 98.31 84 ALA A N 1
ATOM 687 C CA . ALA A 1 84 ? -8.027 -9.800 6.368 1.00 98.31 84 ALA A CA 1
ATOM 688 C C . ALA A 1 84 ? -8.487 -9.272 5.002 1.00 98.31 84 ALA A C 1
ATOM 690 O O . ALA A 1 84 ? -7.714 -9.300 4.048 1.00 98.31 84 ALA A O 1
ATOM 691 N N . ALA A 1 85 ? -9.682 -8.676 4.937 1.00 98.19 85 ALA A N 1
ATOM 692 C CA . ALA A 1 85 ? -10.214 -8.080 3.715 1.00 98.19 85 ALA A CA 1
ATOM 693 C C . ALA A 1 85 ? -9.313 -6.961 3.165 1.00 98.19 85 ALA A C 1
ATOM 695 O O . ALA A 1 85 ? -9.126 -6.861 1.953 1.00 98.19 85 ALA A O 1
ATOM 696 N N . PHE A 1 86 ? -8.721 -6.142 4.043 1.00 98.38 86 PHE A N 1
ATOM 697 C CA . PHE A 1 86 ? -7.735 -5.135 3.655 1.00 98.38 86 PHE A CA 1
ATOM 698 C C . PHE A 1 86 ? -6.522 -5.777 2.971 1.00 98.38 86 PHE A C 1
ATOM 700 O O . PHE A 1 86 ? -6.161 -5.370 1.868 1.00 98.38 86 PHE A O 1
ATOM 707 N N . ARG A 1 87 ? -5.925 -6.808 3.586 1.00 97.81 87 ARG A N 1
ATOM 708 C CA . ARG A 1 87 ? -4.759 -7.512 3.025 1.00 97.81 87 ARG A CA 1
ATOM 709 C C . ARG A 1 87 ? -5.077 -8.170 1.689 1.00 97.81 87 ARG A C 1
ATOM 711 O O . ARG A 1 87 ? -4.298 -8.029 0.751 1.00 97.81 87 ARG A O 1
ATOM 718 N N . ASP A 1 88 ? -6.219 -8.842 1.600 1.00 98.19 88 ASP A N 1
ATOM 719 C CA . ASP A 1 88 ? -6.645 -9.529 0.383 1.00 98.19 88 ASP A CA 1
ATOM 720 C C . ASP A 1 88 ? -6.857 -8.534 -0.757 1.00 98.19 88 ASP A C 1
ATOM 722 O O . ASP A 1 88 ? -6.327 -8.728 -1.851 1.00 98.19 88 ASP A O 1
ATOM 726 N N . ARG A 1 89 ? -7.558 -7.422 -0.495 1.00 98.06 89 ARG A N 1
ATOM 727 C CA . ARG A 1 89 ? -7.734 -6.345 -1.477 1.00 98.06 89 ARG A CA 1
ATOM 728 C C . ARG A 1 89 ? -6.385 -5.802 -1.940 1.00 98.06 89 ARG A C 1
ATOM 730 O O . ARG A 1 89 ? -6.179 -5.639 -3.141 1.00 98.06 89 ARG A O 1
ATOM 737 N N . TRP A 1 90 ? -5.480 -5.526 -1.006 1.00 97.50 90 TRP A N 1
ATOM 738 C CA . TRP A 1 90 ? -4.193 -4.923 -1.330 1.00 97.50 90 TRP A CA 1
ATOM 739 C C . TRP A 1 90 ? -3.330 -5.844 -2.197 1.00 97.50 90 TRP A C 1
ATOM 741 O O . TRP A 1 90 ? -2.760 -5.413 -3.195 1.00 97.50 90 TRP A O 1
ATOM 751 N N . GLN A 1 91 ? -3.292 -7.138 -1.871 1.00 95.62 91 GLN A N 1
ATOM 752 C CA . GLN A 1 91 ? -2.548 -8.134 -2.642 1.00 95.62 91 GLN A CA 1
ATOM 753 C C . GLN A 1 91 ? -3.170 -8.403 -4.017 1.00 95.62 91 GLN A C 1
ATOM 755 O O . GLN A 1 91 ? -2.454 -8.465 -5.015 1.00 95.62 91 GLN A O 1
ATOM 760 N N . GLN A 1 92 ? -4.490 -8.585 -4.079 1.00 97.12 92 GLN A N 1
ATOM 761 C CA . GLN A 1 92 ? -5.164 -9.042 -5.297 1.00 97.12 92 GLN A CA 1
ATOM 762 C C . GLN A 1 92 ? -5.451 -7.922 -6.290 1.00 97.12 92 GLN A C 1
ATOM 764 O O . GLN A 1 92 ? -5.498 -8.180 -7.490 1.00 97.12 92 GLN A O 1
ATOM 769 N N . VAL A 1 93 ? -5.690 -6.704 -5.806 1.00 97.75 93 VAL A N 1
ATOM 770 C CA . VAL A 1 93 ? -6.139 -5.591 -6.647 1.00 97.75 93 VAL A CA 1
ATOM 771 C C . VAL A 1 93 ? -5.018 -4.584 -6.832 1.00 97.75 93 VAL A C 1
ATOM 773 O O . VAL A 1 93 ? -4.587 -4.364 -7.961 1.00 97.75 93 VAL A O 1
ATOM 776 N N . GLU A 1 94 ? -4.524 -4.004 -5.740 1.00 96.88 94 GLU A N 1
ATOM 777 C CA . GLU A 1 94 ? -3.612 -2.856 -5.812 1.00 96.88 94 GLU A CA 1
ATOM 778 C C . GLU A 1 94 ? -2.218 -3.298 -6.300 1.00 96.88 94 GLU A C 1
ATOM 780 O O . GLU A 1 94 ? -1.738 -2.834 -7.337 1.00 96.88 94 GLU A O 1
ATOM 785 N N . TRP A 1 95 ? -1.611 -4.301 -5.651 1.00 96.06 95 TRP A N 1
ATOM 786 C CA . TRP A 1 95 ? -0.309 -4.843 -6.063 1.00 96.06 95 TRP A CA 1
ATOM 787 C C . TRP A 1 95 ? -0.341 -5.490 -7.450 1.00 96.06 95 TRP A C 1
ATOM 789 O O . TRP A 1 95 ? 0.567 -5.278 -8.255 1.00 96.06 95 TRP A O 1
ATOM 799 N N . ALA A 1 96 ? -1.391 -6.252 -7.760 1.00 97.56 96 ALA A N 1
ATOM 800 C CA . ALA A 1 96 ? -1.541 -6.857 -9.081 1.00 97.56 96 ALA A CA 1
ATOM 801 C C . ALA A 1 96 ? -1.710 -5.793 -10.181 1.00 97.56 96 ALA A C 1
ATOM 803 O O . ALA A 1 96 ? -1.127 -5.920 -11.260 1.00 97.56 96 ALA A O 1
ATOM 804 N N . GLY A 1 97 ? -2.466 -4.725 -9.904 1.00 97.69 97 GLY A N 1
ATOM 805 C CA . GLY A 1 97 ? -2.633 -3.588 -10.807 1.00 97.69 97 GLY A CA 1
ATOM 806 C C . GLY A 1 97 ? -1.316 -2.859 -11.074 1.00 97.69 97 GLY A C 1
ATOM 807 O O . GLY A 1 97 ? -0.999 -2.564 -12.231 1.00 97.69 97 GLY A O 1
ATOM 808 N N . LEU A 1 98 ? -0.515 -2.638 -10.028 1.00 98.12 98 LEU A N 1
ATOM 809 C CA . LEU A 1 98 ? 0.814 -2.045 -10.149 1.00 98.12 98 LEU A CA 1
ATOM 810 C C . LEU A 1 98 ? 1.745 -2.909 -11.010 1.00 98.12 98 LEU A C 1
ATOM 812 O O . LEU A 1 98 ? 2.381 -2.395 -11.929 1.00 98.12 98 LEU A O 1
ATOM 816 N N . GLU A 1 99 ? 1.829 -4.213 -10.743 1.00 97.75 99 GLU A N 1
ATOM 817 C CA . GLU A 1 99 ? 2.702 -5.113 -11.505 1.00 97.75 99 GLU A CA 1
ATOM 818 C C . GLU A 1 99 ? 2.268 -5.210 -12.975 1.00 97.75 99 GLU A C 1
ATOM 820 O O . GLU A 1 99 ? 3.110 -5.148 -13.871 1.00 97.75 99 GLU A O 1
ATOM 825 N N . ALA A 1 100 ? 0.962 -5.232 -13.260 1.00 98.19 100 ALA A N 1
ATOM 826 C CA . ALA A 1 100 ? 0.459 -5.151 -14.632 1.00 98.19 100 ALA A CA 1
ATOM 827 C C . ALA A 1 100 ? 0.869 -3.836 -15.326 1.00 98.19 100 ALA A C 1
ATOM 829 O O . ALA A 1 100 ? 1.254 -3.833 -16.500 1.00 98.19 100 ALA A O 1
ATOM 830 N N . GLN A 1 101 ? 0.835 -2.709 -14.609 1.00 98.25 101 GLN A N 1
ATOM 831 C CA . GLN A 1 101 ? 1.302 -1.426 -15.132 1.00 98.25 101 GLN A CA 1
ATOM 832 C C . GLN A 1 101 ? 2.817 -1.427 -15.390 1.00 98.25 101 GLN A C 1
ATOM 834 O O . GLN A 1 101 ? 3.259 -0.914 -16.421 1.00 98.25 101 GLN A O 1
ATOM 839 N N . ILE A 1 102 ? 3.609 -2.009 -14.485 1.00 98.38 102 ILE A N 1
ATOM 840 C CA . ILE A 1 102 ? 5.063 -2.158 -14.630 1.00 98.38 102 ILE A CA 1
ATOM 841 C C . ILE A 1 102 ? 5.389 -2.988 -15.873 1.00 98.38 102 ILE A C 1
ATOM 843 O O . ILE A 1 102 ? 6.194 -2.549 -16.699 1.00 98.38 102 ILE A O 1
ATOM 847 N N . LEU A 1 103 ? 4.734 -4.140 -16.044 1.00 98.38 103 LEU A N 1
ATOM 848 C CA . LEU A 1 103 ? 4.913 -5.005 -17.210 1.00 98.38 103 LEU A CA 1
ATOM 849 C C . LEU A 1 103 ? 4.634 -4.246 -18.507 1.00 98.38 103 LEU A C 1
ATOM 851 O O . LEU A 1 103 ? 5.478 -4.221 -19.401 1.00 98.38 103 LEU A O 1
ATOM 855 N N . ARG A 1 104 ? 3.520 -3.511 -18.567 1.00 98.44 104 ARG A N 1
ATOM 856 C CA . ARG A 1 104 ? 3.172 -2.699 -19.738 1.00 98.44 104 ARG A CA 1
ATOM 857 C C . ARG A 1 104 ? 4.223 -1.631 -20.052 1.00 98.44 104 ARG A C 1
ATOM 859 O O . ARG A 1 104 ? 4.514 -1.380 -21.222 1.00 98.44 104 ARG A O 1
ATOM 866 N N . LEU A 1 105 ? 4.793 -0.977 -19.037 1.00 98.12 105 LEU A N 1
ATOM 867 C CA . LEU A 1 105 ? 5.859 0.011 -19.238 1.00 98.12 105 LEU A CA 1
ATOM 868 C C . LEU A 1 105 ? 7.135 -0.637 -19.788 1.00 98.12 105 LEU A C 1
ATOM 870 O O . LEU A 1 105 ? 7.766 -0.074 -20.684 1.00 98.12 105 LEU A O 1
ATOM 874 N N . GLN A 1 106 ? 7.496 -1.818 -19.282 1.00 98.06 106 GLN A N 1
ATOM 875 C CA . GLN A 1 106 ? 8.644 -2.581 -19.770 1.00 98.06 106 GLN A CA 1
ATOM 876 C C . GLN A 1 106 ? 8.439 -3.055 -21.211 1.00 98.06 106 GLN A C 1
ATOM 878 O O . GLN A 1 106 ? 9.343 -2.907 -22.031 1.00 98.06 106 GLN A O 1
ATOM 883 N N . GLU A 1 107 ? 7.260 -3.579 -21.540 1.00 98.31 107 GLU A N 1
ATOM 884 C CA . GLU A 1 107 ? 6.889 -3.976 -22.903 1.00 98.31 107 GLU A CA 1
ATOM 885 C C . GLU A 1 107 ? 6.962 -2.789 -23.861 1.00 98.31 107 GLU A C 1
ATOM 887 O O . GLU A 1 107 ? 7.665 -2.854 -24.867 1.00 98.31 107 GLU A O 1
ATOM 892 N N . THR A 1 108 ? 6.351 -1.660 -23.493 1.00 98.19 108 THR A N 1
ATOM 893 C CA . THR A 1 108 ? 6.371 -0.435 -24.307 1.00 98.19 108 THR A CA 1
ATOM 894 C C . THR A 1 108 ? 7.804 0.052 -24.562 1.00 98.19 108 THR A C 1
ATOM 896 O O . THR A 1 108 ? 8.132 0.478 -25.672 1.00 98.19 108 THR A O 1
ATOM 899 N N . LEU A 1 109 ? 8.682 -0.003 -23.550 1.00 97.94 109 LEU A N 1
ATOM 900 C CA . LEU A 1 109 ? 10.088 0.370 -23.717 1.00 97.94 109 LEU A CA 1
ATOM 901 C C . LEU A 1 109 ? 10.809 -0.601 -24.660 1.00 97.94 109 LEU A C 1
ATOM 903 O O . LEU A 1 109 ? 11.492 -0.150 -25.579 1.00 97.94 109 LEU A O 1
ATOM 907 N N . ARG A 1 110 ? 10.634 -1.913 -24.467 1.00 98.00 110 ARG A N 1
ATOM 908 C CA . ARG A 1 110 ? 11.248 -2.947 -25.314 1.00 98.00 110 ARG A CA 1
ATOM 909 C C . ARG A 1 110 ? 10.822 -2.795 -26.769 1.00 98.00 110 ARG A C 1
ATOM 911 O O . ARG A 1 110 ? 11.682 -2.729 -27.640 1.00 98.00 110 ARG A O 1
ATOM 918 N N . GLU A 1 111 ? 9.524 -2.660 -27.030 1.00 98.00 111 GLU A N 1
ATOM 919 C CA . GLU A 1 111 ? 8.985 -2.459 -28.378 1.00 98.00 111 GLU A CA 1
ATOM 920 C C . GLU A 1 111 ? 9.596 -1.229 -29.052 1.00 98.00 111 GLU A C 1
ATOM 922 O O . GLU A 1 111 ? 10.076 -1.311 -30.188 1.00 98.00 111 GLU A O 1
ATOM 927 N N . ARG A 1 112 ? 9.656 -0.097 -28.336 1.00 97.88 112 ARG A N 1
ATOM 928 C CA . ARG A 1 112 ? 10.285 1.126 -28.848 1.00 97.88 112 ARG A CA 1
ATOM 929 C C . ARG A 1 112 ? 11.752 0.892 -29.207 1.00 97.88 112 ARG A C 1
ATOM 931 O O . ARG A 1 112 ? 12.169 1.242 -30.310 1.00 97.88 112 ARG A O 1
ATOM 938 N N . GLN A 1 113 ? 12.520 0.273 -28.313 1.00 97.00 113 GLN A N 1
ATOM 939 C CA . GLN A 1 113 ? 13.944 -0.000 -28.520 1.00 97.00 113 GLN A CA 1
ATOM 940 C C . GLN A 1 113 ? 14.189 -0.958 -29.695 1.00 97.00 113 GLN A C 1
ATOM 942 O O . GLN A 1 113 ? 15.117 -0.748 -30.482 1.00 97.00 113 GLN A O 1
ATOM 947 N N . THR A 1 114 ? 13.339 -1.974 -29.865 1.00 96.81 114 THR A N 1
ATOM 948 C CA . THR A 1 114 ? 13.384 -2.896 -31.008 1.00 96.81 114 THR A CA 1
ATOM 949 C C . THR A 1 114 ? 13.105 -2.167 -32.323 1.00 96.81 114 THR A C 1
ATOM 951 O O . THR A 1 114 ? 13.846 -2.337 -33.294 1.00 96.81 114 THR A O 1
ATOM 954 N N . ILE A 1 115 ? 12.088 -1.300 -32.363 1.00 97.12 115 ILE A N 1
ATOM 955 C CA . ILE A 1 115 ? 11.767 -0.486 -33.545 1.00 97.12 115 ILE A CA 1
ATOM 956 C C . ILE A 1 115 ? 12.925 0.461 -33.888 1.00 97.12 115 ILE A C 1
ATOM 958 O O . ILE A 1 115 ? 13.315 0.565 -35.053 1.00 97.12 115 ILE A O 1
ATOM 962 N N . GLU A 1 116 ? 13.504 1.137 -32.895 1.00 94.81 116 GLU A N 1
ATOM 963 C CA . GLU A 1 116 ? 14.657 2.024 -33.078 1.00 94.81 116 GLU A CA 1
ATOM 964 C C . GLU A 1 116 ? 15.869 1.282 -33.642 1.00 94.81 116 GLU A C 1
ATOM 966 O O . GLU A 1 116 ? 16.490 1.755 -34.600 1.00 94.81 116 GLU A O 1
ATOM 971 N N . TYR A 1 117 ? 16.164 0.095 -33.108 1.00 93.81 117 TYR A N 1
ATOM 972 C CA . TYR A 1 117 ? 17.253 -0.746 -33.590 1.00 93.81 117 TYR A CA 1
ATOM 973 C C . TYR A 1 117 ? 17.038 -1.174 -35.046 1.00 93.81 117 TYR A C 1
ATOM 975 O O . TYR A 1 117 ? 17.928 -0.999 -35.881 1.00 93.81 117 TYR A O 1
ATOM 983 N N . HIS A 1 118 ? 15.841 -1.660 -35.393 1.00 94.44 118 HIS A N 1
ATOM 984 C CA . HIS A 1 118 ? 15.512 -2.026 -36.773 1.00 94.44 118 HIS A CA 1
ATOM 985 C C . HIS A 1 118 ? 15.562 -0.832 -37.726 1.00 94.44 118 HIS A C 1
ATOM 987 O O . HIS A 1 118 ? 16.030 -0.960 -38.858 1.00 94.44 118 HIS A O 1
ATOM 993 N N . ASN A 1 119 ? 15.106 0.341 -37.289 1.00 93.81 119 ASN A N 1
ATOM 994 C CA . ASN A 1 119 ? 15.176 1.559 -38.089 1.00 93.81 119 ASN A CA 1
ATOM 995 C C . ASN A 1 119 ? 16.621 1.994 -38.334 1.00 93.81 119 ASN A C 1
ATOM 997 O O . ASN A 1 119 ? 16.941 2.451 -39.433 1.00 93.81 119 ASN A O 1
ATOM 1001 N N . LEU A 1 120 ? 17.496 1.846 -37.338 1.00 92.19 120 LEU A N 1
ATOM 1002 C CA . LEU A 1 120 ? 18.922 2.081 -37.506 1.00 92.19 120 LEU A CA 1
ATOM 1003 C C . LEU A 1 120 ? 19.507 1.088 -38.518 1.00 92.19 120 LEU A C 1
ATOM 1005 O O . LEU A 1 120 ? 20.118 1.519 -39.489 1.00 92.19 120 LEU A O 1
ATOM 1009 N N . ASP A 1 121 ? 19.252 -0.209 -38.370 1.00 89.44 121 ASP A N 1
ATOM 1010 C CA . ASP A 1 121 ? 19.790 -1.237 -39.270 1.00 89.44 121 ASP A CA 1
ATOM 1011 C C . ASP A 1 121 ? 19.300 -1.082 -40.727 1.00 89.44 121 ASP A C 1
ATOM 1013 O O . ASP A 1 121 ? 20.079 -1.173 -41.680 1.00 89.44 121 ASP A O 1
ATOM 1017 N N . ARG A 1 122 ? 18.029 -0.705 -40.920 1.00 90.25 122 ARG A N 1
ATOM 1018 C CA . ARG A 1 122 ? 17.471 -0.341 -42.236 1.00 90.25 122 ARG A CA 1
ATOM 1019 C C . ARG A 1 122 ? 18.154 0.880 -42.851 1.00 90.25 122 ARG A C 1
ATOM 1021 O O . ARG A 1 122 ? 18.452 0.883 -44.042 1.00 90.25 122 ARG A O 1
ATOM 1028 N N . LYS A 1 123 ? 18.420 1.926 -42.062 1.00 87.50 123 LYS A N 1
ATOM 1029 C CA . LYS A 1 123 ? 19.148 3.112 -42.549 1.00 87.50 123 LYS A CA 1
ATOM 1030 C C . LYS A 1 123 ? 20.573 2.753 -42.963 1.00 87.50 123 LYS A C 1
ATOM 1032 O O . LYS A 1 123 ? 21.034 3.210 -44.002 1.00 87.50 123 LYS A O 1
ATOM 1037 N N . LEU A 1 124 ? 21.236 1.899 -42.187 1.00 83.62 124 LEU A N 1
ATOM 1038 C CA . LEU A 1 124 ? 22.599 1.455 -42.468 1.00 83.62 124 LEU A CA 1
ATOM 1039 C C . LEU A 1 124 ? 22.692 0.603 -43.738 1.00 83.62 124 LEU A C 1
ATOM 1041 O O . LEU A 1 124 ? 23.602 0.803 -44.535 1.00 83.62 124 LEU A O 1
ATOM 1045 N N . THR A 1 125 ? 21.740 -0.304 -43.960 1.00 81.19 125 THR A N 1
ATOM 1046 C CA . THR A 1 125 ? 21.685 -1.132 -45.180 1.00 81.19 125 THR A CA 1
ATOM 1047 C C . THR A 1 125 ? 21.300 -0.334 -46.431 1.00 81.19 125 THR A C 1
ATOM 1049 O O . THR A 1 125 ? 21.708 -0.691 -47.536 1.00 81.19 125 THR A O 1
ATOM 1052 N N . ALA A 1 126 ? 20.560 0.769 -46.281 1.00 83.69 126 ALA A N 1
ATOM 1053 C CA . ALA A 1 126 ? 20.183 1.648 -47.388 1.00 83.69 126 ALA A CA 1
ATOM 1054 C C . ALA A 1 126 ? 21.280 2.663 -47.790 1.00 83.69 126 ALA A C 1
ATOM 1056 O O . ALA A 1 126 ? 21.289 3.140 -48.932 1.00 83.69 126 ALA A O 1
ATOM 1057 N N . GLU A 1 127 ? 22.207 3.012 -46.890 1.00 77.56 127 GLU A N 1
ATOM 1058 C CA . GLU A 1 127 ? 23.287 3.975 -47.152 1.00 77.56 127 GLU A CA 1
ATOM 1059 C C . GLU A 1 127 ? 24.343 3.394 -48.120 1.00 77.56 127 GLU A C 1
ATOM 1061 O O . GLU A 1 127 ? 25.272 2.692 -47.733 1.00 77.56 127 GLU A O 1
ATOM 1066 N N . LYS A 1 128 ? 24.250 3.726 -49.417 1.00 74.75 128 LYS A N 1
ATOM 1067 C CA . LYS A 1 128 ? 25.288 3.374 -50.407 1.00 74.75 128 LYS A CA 1
ATOM 1068 C C . LYS A 1 128 ? 26.558 4.201 -50.191 1.00 74.75 128 LYS A C 1
ATOM 1070 O O . LYS A 1 128 ? 26.545 5.421 -50.376 1.00 74.75 128 LYS A O 1
ATOM 1075 N N . HIS A 1 129 ? 27.680 3.545 -49.905 1.00 75.56 129 HIS A N 1
ATOM 1076 C CA . HIS A 1 129 ? 28.977 4.214 -49.770 1.00 75.56 129 HIS A CA 1
ATOM 1077 C C . HIS A 1 129 ? 29.541 4.572 -51.149 1.00 75.56 129 HIS A C 1
ATOM 1079 O O . HIS A 1 129 ? 29.717 3.715 -52.014 1.00 75.56 129 HIS A O 1
ATOM 1085 N N . LYS A 1 130 ? 29.823 5.859 -51.371 1.00 79.00 130 LYS A N 1
ATOM 1086 C CA . LYS A 1 130 ? 30.455 6.355 -52.599 1.00 79.00 130 LYS A CA 1
ATOM 1087 C C . LYS A 1 130 ? 31.769 7.034 -52.247 1.00 79.00 130 LYS A C 1
ATOM 1089 O O . LYS A 1 130 ? 31.795 7.938 -51.412 1.00 79.00 130 LYS A O 1
ATOM 1094 N N . ALA A 1 131 ? 32.848 6.641 -52.918 1.00 79.94 131 ALA A N 1
ATOM 1095 C CA . ALA A 1 131 ? 34.105 7.372 -52.836 1.00 79.94 131 ALA A CA 1
ATOM 1096 C C . ALA A 1 131 ? 33.924 8.768 -53.444 1.00 79.94 131 ALA A C 1
ATOM 1098 O O . ALA A 1 131 ? 33.434 8.906 -54.568 1.00 79.94 131 ALA A O 1
ATOM 1099 N N . ARG A 1 132 ? 34.334 9.815 -52.722 1.00 84.00 132 ARG A N 1
ATOM 1100 C CA . ARG A 1 132 ? 34.434 11.150 -53.322 1.00 84.00 132 ARG A CA 1
ATOM 1101 C C . ARG A 1 132 ? 35.628 11.163 -54.284 1.00 84.00 132 ARG A C 1
ATOM 1103 O O . ARG A 1 132 ? 36.716 10.749 -53.876 1.00 84.00 132 ARG A O 1
ATOM 1110 N N . PRO A 1 133 ? 35.465 11.635 -55.532 1.00 84.31 133 PRO A N 1
ATOM 1111 C CA . PRO A 1 133 ? 36.580 11.722 -56.463 1.00 84.31 133 PRO A CA 1
ATOM 1112 C C . PRO A 1 133 ? 37.630 12.688 -55.909 1.00 84.31 133 PRO A C 1
ATOM 1114 O O . PRO A 1 133 ? 37.327 13.812 -55.510 1.00 84.31 133 PRO A O 1
ATOM 1117 N N . THR A 1 134 ? 38.879 12.239 -55.871 1.00 89.38 134 THR A N 1
ATOM 1118 C CA . THR A 1 134 ? 40.006 13.064 -55.430 1.00 89.38 134 THR A CA 1
ATOM 1119 C C . THR A 1 134 ? 40.426 14.024 -56.543 1.00 89.38 134 THR A C 1
ATOM 1121 O O . THR A 1 134 ? 40.268 13.730 -57.733 1.00 89.38 134 THR A O 1
ATOM 1124 N N . VAL A 1 135 ? 41.039 15.156 -56.183 1.00 91.44 135 VAL A N 1
ATOM 1125 C CA . VAL A 1 135 ? 41.589 16.120 -57.158 1.00 91.44 135 VAL A CA 1
ATOM 1126 C C . VAL A 1 135 ? 42.538 15.432 -58.149 1.00 91.44 135 VAL A C 1
ATOM 1128 O O . VAL A 1 135 ? 42.540 15.761 -59.334 1.00 91.44 135 VAL A O 1
ATOM 1131 N N . LEU A 1 136 ? 43.299 14.433 -57.688 1.00 89.31 136 LEU A N 1
ATOM 1132 C CA . LEU A 1 136 ? 44.188 13.627 -58.522 1.00 89.31 136 LEU A CA 1
ATOM 1133 C C . LEU A 1 136 ? 43.416 12.807 -59.566 1.00 89.31 136 LEU A C 1
ATOM 1135 O O . LEU A 1 136 ? 43.745 12.879 -60.746 1.00 89.31 136 LEU A O 1
ATOM 1139 N N . THR A 1 137 ? 42.362 12.089 -59.163 1.00 91.00 137 THR A N 1
ATOM 1140 C CA . THR A 1 137 ? 41.516 11.323 -60.100 1.00 91.00 137 THR A CA 1
ATOM 1141 C C . THR A 1 137 ? 40.821 12.224 -61.120 1.00 91.00 137 THR A C 1
ATOM 1143 O O . THR A 1 137 ? 40.777 11.892 -62.300 1.00 91.00 137 THR A O 1
ATOM 1146 N N . LEU A 1 138 ? 40.370 13.416 -60.711 1.00 92.31 138 LEU A N 1
ATOM 1147 C CA . LEU A 1 138 ? 39.772 14.397 -61.621 1.00 92.31 138 LEU A CA 1
ATOM 1148 C C . LEU A 1 138 ? 40.791 14.933 -62.640 1.00 92.31 138 LEU A C 1
ATOM 1150 O O . LEU A 1 138 ? 40.474 15.047 -63.822 1.00 92.31 138 LEU A O 1
ATOM 1154 N N . LYS A 1 139 ? 42.029 15.222 -62.210 1.00 92.50 139 LYS A N 1
ATOM 1155 C CA . LYS A 1 139 ? 43.125 15.637 -63.106 1.00 92.50 139 LYS A CA 1
ATOM 1156 C C . LYS A 1 139 ? 43.516 14.527 -64.086 1.00 92.50 139 LYS A C 1
ATOM 1158 O O . LYS A 1 139 ? 43.669 14.802 -65.271 1.00 92.50 139 LYS A O 1
ATOM 1163 N N . MET A 1 140 ? 43.618 13.283 -63.618 1.00 92.00 140 MET A N 1
ATOM 1164 C CA . MET A 1 140 ? 43.937 12.129 -64.466 1.00 92.00 140 MET A CA 1
ATOM 1165 C C . MET A 1 140 ? 42.830 11.830 -65.486 1.00 92.00 140 MET A C 1
ATOM 1167 O O . MET A 1 140 ? 43.140 11.492 -66.622 1.00 92.00 140 MET A O 1
ATOM 1171 N N . ARG A 1 141 ? 41.550 12.013 -65.130 1.00 91.56 141 ARG A N 1
ATOM 1172 C CA . ARG A 1 141 ? 40.430 11.903 -66.083 1.00 91.56 141 ARG A CA 1
ATOM 1173 C C . ARG A 1 141 ? 40.512 12.968 -67.185 1.00 91.56 141 ARG A C 1
ATOM 1175 O O . ARG A 1 141 ? 40.401 12.625 -68.354 1.00 91.56 141 ARG A O 1
ATOM 1182 N N . LYS A 1 142 ? 40.825 14.225 -66.839 1.00 93.94 142 LYS A N 1
ATOM 1183 C CA . LYS A 1 142 ? 41.067 15.292 -67.833 1.00 93.94 142 LYS A CA 1
ATOM 1184 C C . LYS A 1 142 ? 42.259 14.980 -68.747 1.00 93.94 142 LYS A C 1
ATOM 1186 O O . LYS A 1 142 ? 42.178 15.171 -69.953 1.00 93.94 142 LYS A O 1
ATOM 1191 N N . GLN A 1 143 ? 43.358 14.467 -68.191 1.00 91.94 143 GLN A N 1
ATOM 1192 C CA . GLN A 1 143 ? 44.522 14.040 -68.979 1.00 91.94 143 GLN A CA 1
ATOM 1193 C C . GLN A 1 143 ? 44.194 12.858 -69.902 1.00 91.94 143 GLN A C 1
ATOM 1195 O O . GLN A 1 143 ? 44.642 12.833 -71.042 1.00 91.94 143 GLN A O 1
ATOM 1200 N N . MET A 1 144 ? 43.378 11.908 -69.442 1.00 92.81 144 MET A N 1
ATOM 1201 C CA . MET A 1 144 ? 42.900 10.785 -70.252 1.00 92.81 144 MET A CA 1
ATOM 1202 C C . MET A 1 144 ? 42.069 11.264 -71.452 1.00 92.81 144 MET A C 1
ATOM 1204 O O . MET A 1 144 ? 42.251 10.748 -72.551 1.00 92.81 144 MET A O 1
ATOM 1208 N N . GLU A 1 145 ? 41.200 12.262 -71.266 1.00 92.62 145 GLU A N 1
ATOM 1209 C CA . GLU A 1 145 ? 40.425 12.870 -72.358 1.00 92.62 145 GLU A CA 1
ATOM 1210 C C . GLU A 1 145 ? 41.325 13.551 -73.398 1.00 92.62 145 GLU A C 1
ATOM 1212 O O . GLU A 1 145 ? 41.108 13.382 -74.597 1.00 92.62 145 GLU A O 1
ATOM 1217 N N . VAL A 1 146 ? 42.359 14.276 -72.957 1.00 93.44 146 VAL A N 1
ATOM 1218 C CA . VAL A 1 146 ? 43.335 14.918 -73.854 1.00 93.44 146 VAL A CA 1
ATOM 1219 C C . VAL A 1 146 ? 44.127 13.873 -74.649 1.00 93.44 146 VAL A C 1
ATOM 1221 O O . VAL A 1 146 ? 44.187 13.967 -75.872 1.00 93.44 146 VAL A O 1
ATOM 1224 N N . LEU A 1 147 ? 44.656 12.836 -73.989 1.00 90.56 147 LEU A N 1
ATOM 1225 C CA . LEU A 1 147 ? 45.388 11.742 -74.647 1.00 90.56 147 LEU A CA 1
ATOM 1226 C C . LEU A 1 147 ? 44.509 10.967 -75.641 1.00 90.56 147 LEU A C 1
ATOM 1228 O O . LEU A 1 147 ? 44.975 10.570 -76.706 1.00 90.56 147 LEU A O 1
ATOM 1232 N N . GLY A 1 148 ? 43.222 10.790 -75.324 1.00 92.06 148 GLY A N 1
ATOM 1233 C CA . GLY A 1 148 ? 42.249 10.177 -76.228 1.00 92.06 148 GLY A CA 1
ATOM 1234 C C . GLY A 1 148 ? 42.013 10.997 -77.499 1.00 92.06 148 GLY A C 1
ATOM 1235 O O . GLY A 1 148 ? 41.909 10.418 -78.576 1.00 92.06 148 GLY A O 1
ATOM 1236 N N . ARG A 1 149 ? 41.986 12.334 -77.392 1.00 92.62 149 ARG A N 1
ATOM 1237 C CA . ARG A 1 149 ? 41.863 13.247 -78.545 1.00 92.62 149 ARG A CA 1
ATOM 1238 C C . ARG A 1 149 ? 43.120 13.280 -79.418 1.00 92.62 149 ARG A C 1
ATOM 1240 O O . ARG A 1 149 ? 43.008 13.536 -80.609 1.00 92.62 149 ARG A O 1
ATOM 1247 N N . MET A 1 150 ? 44.290 13.008 -78.842 1.00 92.56 150 MET A N 1
ATOM 1248 C CA . MET A 1 150 ? 45.573 12.956 -79.556 1.00 92.56 150 MET A CA 1
ATOM 1249 C C . MET A 1 150 ? 45.851 11.607 -80.248 1.00 92.56 150 MET A C 1
ATOM 1251 O O . MET A 1 150 ? 46.883 11.462 -80.894 1.00 92.56 150 MET A O 1
ATOM 1255 N N . GLY A 1 151 ? 44.962 10.612 -80.122 1.00 90.19 151 GLY A N 1
ATOM 1256 C CA . GLY A 1 151 ? 45.149 9.274 -80.707 1.00 90.19 151 GLY A CA 1
ATOM 1257 C C . GLY A 1 151 ? 46.052 8.337 -79.890 1.00 90.19 151 GLY A C 1
ATOM 1258 O O . GLY A 1 151 ? 46.285 7.194 -80.283 1.00 90.19 151 GLY A O 1
ATOM 1259 N N . GLU A 1 152 ? 46.524 8.762 -78.713 1.00 93.19 152 GLU A N 1
ATOM 1260 C CA . GLU A 1 152 ? 47.392 7.972 -77.828 1.00 93.19 152 GLU A CA 1
ATOM 1261 C C . GLU A 1 152 ? 46.592 6.988 -76.950 1.00 93.19 152 GLU A C 1
ATOM 1263 O O . GLU A 1 152 ? 46.627 7.007 -75.712 1.00 93.19 152 GLU A O 1
ATOM 1268 N N . HIS A 1 153 ? 45.844 6.085 -77.585 1.00 90.38 153 HIS A N 1
ATOM 1269 C CA . HIS A 1 153 ? 44.908 5.189 -76.895 1.00 90.38 153 HIS A CA 1
ATOM 1270 C C . HIS A 1 153 ? 45.579 4.252 -75.874 1.00 90.38 153 HIS A C 1
ATOM 1272 O O . HIS A 1 153 ? 44.990 3.931 -74.838 1.00 90.38 153 HIS A O 1
ATOM 1278 N N . THR A 1 154 ? 46.827 3.839 -76.112 1.00 91.25 154 THR A N 1
ATOM 1279 C CA . THR A 1 154 ? 47.573 2.957 -75.197 1.00 91.25 154 THR A CA 1
ATOM 1280 C C . THR A 1 154 ? 47.955 3.668 -73.894 1.00 91.25 154 THR A C 1
ATOM 1282 O O . THR A 1 154 ? 47.830 3.083 -72.813 1.00 91.25 154 THR A O 1
ATOM 1285 N N . ALA A 1 155 ? 48.365 4.937 -73.970 1.00 88.31 155 ALA A N 1
ATOM 1286 C CA . ALA A 1 155 ? 48.672 5.774 -72.813 1.00 88.31 155 ALA A CA 1
ATOM 1287 C C . ALA A 1 155 ? 47.397 6.122 -72.028 1.00 88.31 155 ALA A C 1
ATOM 1289 O O . ALA A 1 155 ? 47.367 5.972 -70.802 1.00 88.31 155 ALA A O 1
ATOM 1290 N N . ALA A 1 156 ? 46.312 6.467 -72.731 1.00 90.50 156 ALA A N 1
ATOM 1291 C CA . ALA A 1 156 ? 45.001 6.690 -72.126 1.00 90.50 156 ALA A CA 1
ATOM 1292 C C . ALA A 1 156 ? 44.487 5.441 -71.382 1.00 90.50 156 ALA A C 1
ATOM 1294 O O . ALA A 1 156 ? 43.997 5.549 -70.257 1.00 90.50 156 ALA A O 1
ATOM 1295 N N . HIS A 1 157 ? 44.667 4.237 -71.941 1.00 91.69 157 HIS A N 1
ATOM 1296 C CA . HIS A 1 157 ? 44.272 2.989 -71.280 1.00 91.69 157 HIS A CA 1
ATOM 1297 C C . HIS A 1 157 ? 45.104 2.684 -70.020 1.00 91.69 157 HIS A C 1
ATOM 1299 O O . HIS A 1 157 ? 44.551 2.268 -68.997 1.00 91.69 157 HIS A O 1
ATOM 1305 N N . LYS A 1 158 ? 46.423 2.934 -70.044 1.00 92.00 158 LYS A N 1
ATOM 1306 C CA . LYS A 1 158 ? 47.283 2.820 -68.847 1.00 92.00 158 LYS A CA 1
ATOM 1307 C C . LYS A 1 158 ? 46.852 3.800 -67.750 1.00 92.00 158 LYS A C 1
ATOM 1309 O O . LYS A 1 158 ? 46.820 3.424 -66.576 1.00 92.00 158 LYS A O 1
ATOM 1314 N N . LEU A 1 159 ? 46.482 5.027 -68.124 1.00 91.12 159 LEU A N 1
ATOM 1315 C CA . LEU A 1 159 ? 45.989 6.040 -67.191 1.00 91.12 159 LEU A CA 1
ATOM 1316 C C . LEU A 1 159 ? 44.613 5.668 -66.619 1.00 91.12 159 LEU A C 1
ATOM 1318 O O . LEU A 1 159 ? 44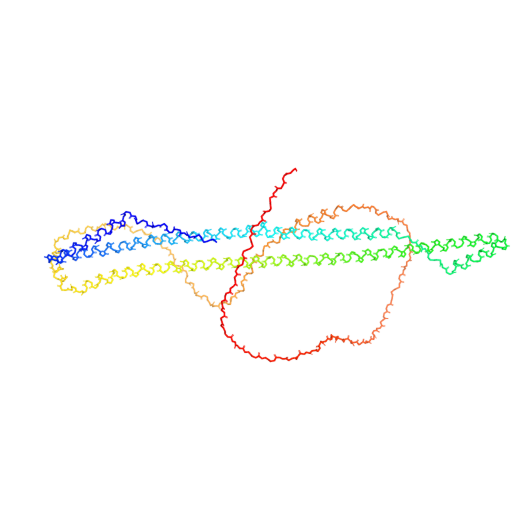.422 5.779 -65.410 1.00 91.12 159 LEU A O 1
ATOM 1322 N N . LYS A 1 160 ? 43.706 5.122 -67.442 1.00 93.25 160 LYS A N 1
ATOM 1323 C CA . LYS A 1 160 ? 42.413 4.569 -67.005 1.00 93.25 160 LYS A CA 1
ATOM 1324 C C . LYS A 1 160 ? 42.591 3.510 -65.915 1.00 93.25 160 LYS A C 1
ATOM 1326 O O . LYS A 1 160 ? 42.020 3.654 -64.839 1.00 93.25 160 LYS A O 1
ATOM 1331 N N . LYS A 1 161 ? 43.469 2.519 -66.126 1.00 92.94 161 LYS A N 1
ATOM 1332 C CA . LYS A 1 161 ? 43.774 1.489 -65.111 1.00 92.94 161 LYS A CA 1
ATOM 1333 C C . LYS A 1 161 ? 44.311 2.084 -63.806 1.00 92.94 161 LYS A C 1
ATOM 1335 O O . LYS A 1 161 ? 44.047 1.563 -62.726 1.00 92.94 161 LYS A O 1
ATOM 1340 N N . ARG A 1 162 ? 45.092 3.167 -63.882 1.00 91.31 162 ARG A N 1
ATOM 1341 C CA . ARG A 1 162 ? 45.616 3.858 -62.694 1.00 91.31 162 ARG A CA 1
ATOM 1342 C C . ARG A 1 162 ? 44.516 4.612 -61.943 1.00 91.31 162 ARG A C 1
ATOM 1344 O O . ARG A 1 162 ? 44.507 4.572 -60.717 1.00 91.31 162 ARG A O 1
ATOM 1351 N N . VAL A 1 163 ? 43.598 5.256 -62.663 1.00 91.62 163 VAL A N 1
ATOM 1352 C CA . VAL A 1 163 ? 42.415 5.915 -62.090 1.00 91.62 163 VAL A CA 1
ATOM 1353 C C . VAL A 1 163 ? 41.508 4.893 -61.407 1.00 91.62 163 VAL A C 1
ATOM 1355 O O . VAL A 1 163 ? 41.171 5.089 -60.245 1.00 91.62 163 VAL A O 1
ATOM 1358 N N . GLU A 1 164 ? 41.214 3.768 -62.063 1.00 91.81 164 GLU A N 1
ATOM 1359 C CA . GLU A 1 164 ? 40.405 2.675 -61.501 1.00 91.81 164 GLU A CA 1
ATOM 1360 C C . GLU A 1 164 ? 40.989 2.139 -60.185 1.00 91.81 164 GLU A C 1
ATOM 1362 O O . GLU A 1 164 ? 40.251 1.979 -59.219 1.00 91.81 164 GLU A O 1
ATOM 1367 N N . ARG A 1 165 ? 42.315 1.948 -60.095 1.00 91.44 165 ARG A N 1
ATOM 1368 C CA . ARG A 1 165 ? 42.981 1.523 -58.844 1.00 91.44 165 ARG A CA 1
ATOM 1369 C C . ARG A 1 165 ? 42.868 2.547 -57.714 1.00 91.44 165 ARG A C 1
ATOM 1371 O O . ARG A 1 165 ? 42.749 2.176 -56.551 1.00 91.44 165 ARG A O 1
ATOM 1378 N N . ILE A 1 166 ? 42.971 3.840 -58.027 1.00 89.19 166 ILE A N 1
ATOM 1379 C CA . ILE A 1 166 ? 42.850 4.898 -57.012 1.00 89.19 166 ILE A CA 1
ATOM 1380 C C . ILE A 1 166 ? 41.394 5.010 -56.547 1.00 89.19 166 ILE A C 1
ATOM 1382 O O . ILE A 1 166 ? 41.140 5.206 -55.360 1.00 89.19 166 ILE A O 1
ATOM 1386 N N . GLU A 1 167 ? 40.440 4.865 -57.465 1.00 89.62 167 GLU A N 1
ATOM 1387 C CA . GLU A 1 167 ? 39.009 4.888 -57.162 1.00 89.62 167 GLU A CA 1
ATOM 1388 C C . GLU A 1 167 ? 38.573 3.660 -56.358 1.00 89.62 167 GLU A C 1
ATOM 1390 O O . GLU A 1 167 ? 37.830 3.825 -55.392 1.00 89.62 167 GLU A O 1
ATOM 1395 N N . SER A 1 168 ? 39.092 2.465 -56.665 1.00 88.81 168 SER A N 1
ATOM 1396 C CA . SER A 1 168 ? 38.826 1.252 -55.883 1.00 88.81 168 SER A CA 1
ATOM 1397 C C . SER A 1 168 ? 39.382 1.364 -54.460 1.00 88.81 168 SER A C 1
ATOM 1399 O O . SER A 1 168 ? 38.644 1.157 -53.502 1.00 88.81 168 SER A O 1
ATOM 1401 N N . ALA A 1 169 ? 40.631 1.817 -54.297 1.00 88.00 169 ALA A N 1
ATOM 1402 C CA . ALA A 1 169 ? 41.221 2.053 -52.977 1.00 88.00 169 ALA A CA 1
ATOM 1403 C C . ALA A 1 169 ? 40.492 3.167 -52.196 1.00 88.00 169 ALA A C 1
ATOM 1405 O O . ALA A 1 169 ? 40.394 3.131 -50.968 1.00 88.00 169 ALA A O 1
ATOM 1406 N N . GLY A 1 170 ? 39.971 4.182 -52.893 1.00 88.88 170 GLY A N 1
ATOM 1407 C CA . GLY A 1 170 ? 39.126 5.219 -52.297 1.00 88.88 170 GLY A CA 1
ATOM 1408 C C . GLY A 1 170 ? 37.769 4.684 -51.835 1.00 88.88 170 GLY A C 1
ATOM 1409 O O . GLY A 1 170 ? 37.270 5.107 -50.793 1.00 88.88 170 GLY A O 1
ATOM 1410 N N . LEU A 1 171 ? 37.190 3.742 -52.582 1.00 89.19 171 LEU A N 1
ATOM 1411 C CA . LEU A 1 171 ? 35.934 3.075 -52.245 1.00 89.19 171 LEU A CA 1
ATOM 1412 C C . LEU A 1 171 ? 36.096 2.157 -51.033 1.00 89.19 171 LEU A C 1
ATOM 1414 O O . LEU A 1 171 ? 35.273 2.225 -50.126 1.00 89.19 171 LEU A O 1
ATOM 1418 N N . GLU A 1 172 ? 37.186 1.394 -50.960 1.00 88.31 172 GLU A N 1
ATOM 1419 C CA . GLU A 1 172 ? 37.538 0.585 -49.785 1.00 88.31 172 GLU A CA 1
ATOM 1420 C C . GLU A 1 172 ? 37.693 1.451 -48.528 1.00 88.31 172 GLU A C 1
ATOM 1422 O O . GLU A 1 172 ? 37.091 1.169 -47.495 1.00 88.31 172 GLU A O 1
ATOM 1427 N N . LYS A 1 173 ? 38.423 2.571 -48.617 1.00 89.69 173 LYS A N 1
ATOM 1428 C CA . LYS A 1 173 ? 38.559 3.514 -47.493 1.00 89.69 173 LYS A CA 1
ATOM 1429 C C . LYS A 1 173 ? 37.223 4.129 -47.079 1.00 89.69 173 LYS A C 1
ATOM 1431 O O . LYS A 1 173 ? 36.948 4.238 -45.888 1.00 89.69 173 LYS A O 1
ATOM 1436 N N . ALA A 1 174 ? 36.395 4.536 -48.041 1.00 87.50 174 ALA A N 1
ATOM 1437 C CA . ALA A 1 174 ? 35.066 5.071 -47.757 1.00 87.50 174 ALA A CA 1
ATOM 1438 C C . ALA A 1 174 ? 34.164 4.019 -47.092 1.00 87.50 174 ALA A C 1
ATOM 1440 O O . ALA A 1 174 ? 33.403 4.354 -46.187 1.00 87.50 174 ALA A O 1
ATOM 1441 N N . HIS A 1 175 ? 34.285 2.754 -47.498 1.00 88.12 175 HIS A N 1
ATOM 1442 C CA . HIS A 1 175 ? 33.585 1.646 -46.867 1.00 88.12 175 HIS A CA 1
ATOM 1443 C C . HIS A 1 175 ? 34.041 1.443 -45.415 1.00 88.12 175 HIS A C 1
ATOM 1445 O O . HIS A 1 175 ? 33.183 1.383 -44.535 1.00 88.12 175 HIS A O 1
ATOM 1451 N N . LEU A 1 176 ? 35.351 1.397 -45.146 1.00 89.06 176 LEU A N 1
ATOM 1452 C CA . LEU A 1 176 ? 35.888 1.244 -43.787 1.00 89.06 176 LEU A CA 1
ATOM 1453 C C . LEU A 1 176 ? 35.447 2.386 -42.862 1.00 89.06 176 LEU A C 1
ATOM 1455 O O . LEU A 1 176 ? 34.940 2.137 -41.773 1.00 89.06 176 LEU A O 1
ATOM 1459 N N . LEU A 1 177 ? 35.548 3.636 -43.325 1.00 89.00 177 LEU A N 1
ATOM 1460 C CA . LEU A 1 177 ? 35.074 4.797 -42.562 1.00 89.00 177 LEU A CA 1
ATOM 1461 C C . LEU A 1 177 ? 33.571 4.727 -42.279 1.00 89.00 177 LEU A C 1
ATOM 1463 O O . LEU A 1 177 ? 33.119 5.150 -41.214 1.00 89.00 177 LEU A O 1
ATOM 1467 N N . SER A 1 178 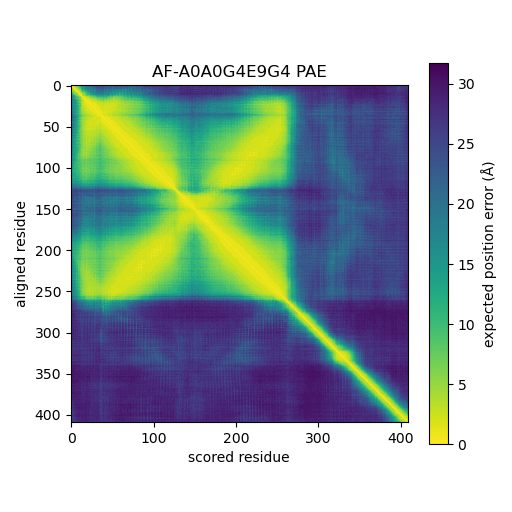? 32.790 4.194 -43.219 1.00 87.44 178 SER A N 1
ATOM 1468 C CA . SER A 1 178 ? 31.366 4.000 -42.990 1.00 87.44 178 SER A CA 1
ATOM 1469 C C . SER A 1 178 ? 31.091 2.917 -41.952 1.00 87.44 178 SER A C 1
ATOM 1471 O O . SER A 1 178 ? 30.207 3.115 -41.125 1.00 87.44 178 SER A O 1
ATOM 1473 N N . LEU A 1 179 ? 31.842 1.810 -41.953 1.00 87.12 179 LEU A N 1
ATOM 1474 C CA . LEU A 1 179 ? 31.725 0.767 -40.928 1.00 87.12 179 LEU A CA 1
ATOM 1475 C C . LEU A 1 179 ? 32.039 1.320 -39.533 1.00 87.12 179 LEU A C 1
ATOM 1477 O O . LEU A 1 179 ? 31.254 1.119 -38.612 1.00 87.12 179 LEU A O 1
ATOM 1481 N N . GLU A 1 180 ? 33.109 2.103 -39.385 1.00 90.38 180 GLU A N 1
ATOM 1482 C CA . GLU A 1 180 ? 33.417 2.754 -38.105 1.00 90.38 180 GLU A CA 1
ATOM 1483 C C . GLU A 1 180 ? 32.304 3.716 -37.660 1.00 90.38 180 GLU A C 1
ATOM 1485 O O . GLU A 1 180 ? 31.938 3.766 -36.484 1.00 90.38 180 GLU A O 1
ATOM 1490 N N . ALA A 1 181 ? 31.739 4.497 -38.587 1.00 89.00 181 ALA A N 1
ATOM 1491 C CA . ALA A 1 181 ? 30.631 5.399 -38.280 1.00 89.00 181 ALA A CA 1
ATOM 1492 C C . ALA A 1 181 ? 29.367 4.631 -37.853 1.00 89.00 181 ALA A C 1
ATOM 1494 O O . ALA A 1 181 ? 28.675 5.054 -36.923 1.00 89.00 181 ALA A O 1
ATOM 1495 N N . VAL A 1 182 ? 29.086 3.495 -38.499 1.00 88.81 182 VAL A N 1
ATOM 1496 C CA . VAL A 1 182 ? 28.013 2.568 -38.121 1.00 88.81 182 VAL A CA 1
ATOM 1497 C C . VAL A 1 182 ? 28.211 2.065 -36.695 1.00 88.81 182 VAL A C 1
ATOM 1499 O O . VAL A 1 182 ? 27.285 2.144 -35.889 1.00 88.81 182 VAL A O 1
ATOM 1502 N N . GLU A 1 183 ? 29.403 1.568 -36.370 1.00 90.12 183 GLU A N 1
ATOM 1503 C CA . GLU A 1 183 ? 29.711 1.024 -35.046 1.00 90.12 183 GLU A CA 1
ATOM 1504 C C . GLU A 1 183 ? 29.546 2.076 -33.949 1.00 90.12 183 GLU A C 1
ATOM 1506 O O . GLU A 1 183 ? 28.905 1.808 -32.932 1.00 90.12 183 GLU A O 1
ATOM 1511 N N . ARG A 1 184 ? 30.021 3.305 -34.183 1.00 93.56 184 ARG A N 1
ATOM 1512 C CA . ARG A 1 184 ? 29.836 4.419 -33.239 1.00 93.56 184 ARG A CA 1
ATOM 1513 C C . ARG A 1 184 ? 28.359 4.739 -33.013 1.00 93.56 184 ARG A C 1
ATOM 1515 O O . ARG A 1 184 ? 27.949 4.902 -31.867 1.00 93.56 184 ARG A O 1
ATOM 1522 N N . ARG A 1 185 ? 27.548 4.790 -34.077 1.00 92.50 185 ARG A N 1
ATOM 1523 C CA . ARG A 1 185 ? 26.095 5.021 -33.968 1.00 92.50 185 ARG A CA 1
ATOM 1524 C C . ARG A 1 185 ? 25.398 3.889 -33.209 1.00 92.50 185 ARG A C 1
ATOM 1526 O O . ARG A 1 185 ? 24.559 4.165 -32.358 1.00 92.50 185 ARG A O 1
ATOM 1533 N N . LYS A 1 186 ? 25.765 2.628 -33.478 1.00 92.81 186 LYS A N 1
ATOM 1534 C CA . LYS A 1 186 ? 25.250 1.460 -32.742 1.00 92.81 186 LYS A CA 1
ATOM 1535 C C . LYS A 1 186 ? 25.597 1.550 -31.257 1.00 92.81 186 LYS A C 1
ATOM 1537 O O . LYS A 1 186 ? 24.726 1.338 -30.422 1.00 92.81 186 LYS A O 1
ATOM 1542 N N . HIS A 1 187 ? 26.834 1.913 -30.926 1.00 95.12 187 HIS A N 1
ATOM 1543 C CA . HIS A 1 187 ? 27.264 2.056 -29.537 1.00 95.12 187 HIS A CA 1
ATOM 1544 C C . HIS A 1 187 ? 26.508 3.172 -28.803 1.00 95.12 187 HIS A C 1
ATOM 1546 O O . HIS A 1 187 ? 25.990 2.941 -27.717 1.00 95.12 187 HIS A O 1
ATOM 1552 N N . GLN A 1 188 ? 26.362 4.346 -29.426 1.00 96.06 188 GLN A N 1
ATOM 1553 C CA . GLN A 1 188 ? 25.597 5.463 -28.860 1.00 96.06 188 GLN A CA 1
ATOM 1554 C C . GLN A 1 188 ? 24.128 5.102 -28.610 1.00 96.06 188 GLN A C 1
ATOM 1556 O O . GLN A 1 188 ? 23.589 5.446 -27.560 1.00 96.06 188 GLN A O 1
ATOM 1561 N N . LEU A 1 189 ? 23.493 4.381 -29.543 1.00 95.81 189 LEU A N 1
ATOM 1562 C CA . LEU A 1 189 ? 22.124 3.899 -29.360 1.00 95.81 189 LEU A CA 1
ATOM 1563 C C . LEU A 1 189 ? 22.033 2.948 -28.159 1.00 95.81 189 LEU A C 1
ATOM 1565 O O . LEU A 1 189 ? 21.156 3.116 -27.320 1.00 95.81 189 LEU A O 1
ATOM 1569 N N . LEU A 1 190 ? 22.958 1.992 -28.034 1.00 95.50 190 LEU A N 1
ATOM 1570 C CA . LEU A 1 190 ? 22.977 1.064 -26.899 1.00 95.50 190 LEU A CA 1
ATOM 1571 C C . LEU A 1 190 ? 23.175 1.787 -25.561 1.00 95.50 190 LEU A C 1
ATOM 1573 O O . LEU A 1 190 ? 22.491 1.473 -24.590 1.00 95.50 190 LEU A O 1
ATOM 1577 N N . GLU A 1 191 ? 24.068 2.777 -25.498 1.00 97.62 191 GLU A N 1
ATOM 1578 C CA . GLU A 1 191 ? 24.233 3.597 -24.294 1.00 97.62 191 GLU A CA 1
ATOM 1579 C C . GLU A 1 191 ? 22.953 4.360 -23.939 1.00 97.62 191 GLU A C 1
ATOM 1581 O O . GLU A 1 191 ? 22.586 4.438 -22.765 1.00 97.62 191 GLU A O 1
ATOM 1586 N N . GLN A 1 192 ? 22.263 4.920 -24.936 1.00 97.56 192 GLN A N 1
ATOM 1587 C CA . GLN A 1 192 ? 20.988 5.599 -24.727 1.00 97.56 192 GLN A CA 1
ATOM 1588 C C . GLN A 1 192 ? 19.933 4.628 -24.180 1.00 97.56 192 GLN A C 1
ATOM 1590 O O . GLN A 1 192 ? 19.319 4.917 -23.155 1.00 97.56 192 GLN A O 1
ATOM 1595 N N . GLN A 1 193 ? 19.781 3.455 -24.798 1.00 97.06 193 GLN A N 1
ATOM 1596 C CA . GLN A 1 193 ? 18.834 2.424 -24.366 1.00 97.06 193 GLN A CA 1
ATOM 1597 C C . GLN A 1 193 ? 19.112 1.947 -22.935 1.00 97.06 193 GLN A C 1
ATOM 1599 O O . GLN A 1 193 ? 18.184 1.769 -22.148 1.00 97.06 193 GLN A O 1
ATOM 1604 N N . GLN A 1 194 ? 20.386 1.817 -22.551 1.00 97.69 194 GLN A N 1
ATOM 1605 C CA . GLN A 1 194 ? 20.766 1.498 -21.172 1.00 97.69 194 GLN A CA 1
ATOM 1606 C C . GLN A 1 194 ? 20.379 2.601 -20.181 1.00 97.69 194 GLN A C 1
ATOM 1608 O O . GLN A 1 194 ? 19.931 2.298 -19.076 1.00 97.69 194 GLN A O 1
ATOM 1613 N N . ARG A 1 195 ? 20.548 3.880 -20.541 1.00 98.00 195 ARG A N 1
ATOM 1614 C CA . ARG A 1 195 ? 20.130 5.002 -19.681 1.00 98.00 195 ARG A CA 1
ATOM 1615 C C . ARG A 1 195 ? 18.615 5.043 -19.519 1.00 98.00 195 ARG A C 1
ATOM 1617 O O . ARG A 1 195 ? 18.135 5.269 -18.415 1.00 98.00 195 ARG A O 1
ATOM 1624 N N . GLU A 1 196 ? 17.877 4.793 -20.595 1.00 97.69 196 GLU A N 1
ATOM 1625 C CA . GLU A 1 196 ? 16.416 4.711 -20.567 1.00 97.69 196 GLU A CA 1
ATOM 1626 C C . GLU A 1 196 ? 15.925 3.543 -19.709 1.00 97.69 196 GLU A C 1
ATOM 1628 O O . GLU A 1 196 ? 14.996 3.724 -18.926 1.00 97.69 196 GLU A O 1
ATOM 1633 N N . GLN A 1 197 ? 16.580 2.380 -19.799 1.00 97.94 197 GLN A N 1
ATOM 1634 C CA . GLN A 1 197 ? 16.277 1.233 -18.945 1.00 97.94 197 GLN A CA 1
ATOM 1635 C C . GLN A 1 197 ? 16.499 1.569 -17.468 1.00 97.94 197 GLN A C 1
ATOM 1637 O O . GLN A 1 197 ? 15.603 1.355 -16.663 1.00 97.94 197 GLN A O 1
ATOM 1642 N N . ARG A 1 198 ? 17.641 2.179 -17.117 1.00 98.38 198 ARG A N 1
ATOM 1643 C CA . ARG A 1 198 ? 17.914 2.607 -15.733 1.00 98.38 198 ARG A CA 1
ATOM 1644 C C . ARG A 1 198 ? 16.876 3.605 -15.226 1.00 98.38 198 ARG A C 1
ATOM 1646 O O . ARG A 1 198 ? 16.378 3.452 -14.121 1.00 98.38 198 ARG A O 1
ATOM 1653 N N . ALA A 1 199 ? 16.508 4.589 -16.045 1.00 98.31 199 ALA A N 1
ATOM 1654 C CA . ALA A 1 199 ? 15.473 5.555 -15.683 1.00 98.31 199 ALA A CA 1
ATOM 1655 C C . ALA A 1 199 ? 14.099 4.890 -15.481 1.00 98.31 199 ALA A C 1
ATOM 1657 O O . ALA A 1 199 ? 13.330 5.314 -14.617 1.00 98.31 199 ALA A O 1
ATOM 1658 N N . LEU A 1 200 ? 13.778 3.852 -16.264 1.00 98.31 200 LEU A N 1
ATOM 1659 C CA . LEU A 1 200 ? 12.573 3.054 -16.052 1.00 98.31 200 LEU A CA 1
ATOM 1660 C C . LEU A 1 200 ? 12.661 2.251 -14.747 1.00 98.31 200 LEU A C 1
ATOM 1662 O O . LEU A 1 200 ? 11.694 2.248 -13.992 1.00 98.31 200 LEU A O 1
ATOM 1666 N N . ASP A 1 201 ? 13.800 1.625 -14.458 1.00 98.25 201 ASP A N 1
ATOM 1667 C CA . ASP A 1 201 ? 14.012 0.855 -13.229 1.00 98.25 201 ASP A CA 1
ATOM 1668 C C . ASP A 1 201 ? 13.899 1.751 -11.981 1.00 98.25 201 ASP A C 1
ATOM 1670 O O . ASP A 1 201 ? 13.194 1.401 -11.032 1.00 98.25 201 ASP A O 1
ATOM 1674 N N . ASP A 1 202 ? 14.492 2.949 -12.011 1.00 98.50 202 ASP A N 1
ATOM 1675 C CA . ASP A 1 202 ? 14.366 3.956 -10.949 1.00 98.50 202 ASP A CA 1
ATOM 1676 C C . ASP A 1 202 ? 12.903 4.381 -10.755 1.00 98.50 202 ASP A C 1
ATOM 1678 O O . ASP A 1 202 ? 12.407 4.485 -9.628 1.00 98.50 202 ASP A O 1
ATOM 1682 N N . ARG A 1 203 ? 12.170 4.582 -11.859 1.00 98.31 203 ARG A N 1
ATOM 1683 C CA . ARG A 1 203 ? 10.740 4.909 -11.822 1.00 98.31 203 ARG A CA 1
ATOM 1684 C C . ARG A 1 203 ? 9.912 3.768 -11.233 1.00 98.31 203 ARG A C 1
ATOM 1686 O O . ARG A 1 203 ? 9.041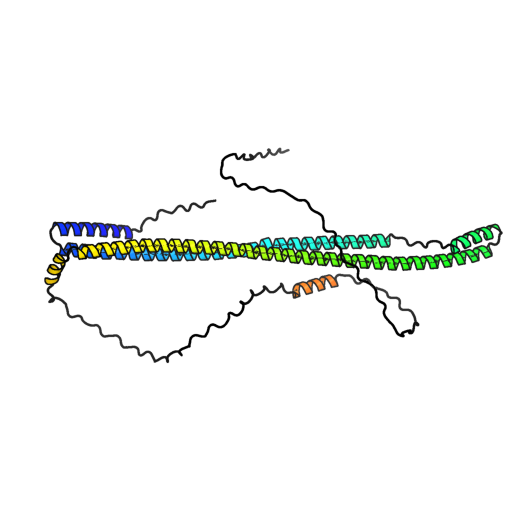 4.036 -10.410 1.00 98.31 203 ARG A O 1
ATOM 1693 N N . ILE A 1 204 ? 10.176 2.521 -11.621 1.00 98.38 204 ILE A N 1
ATOM 1694 C CA . ILE A 1 204 ? 9.518 1.333 -11.059 1.00 98.38 204 ILE A CA 1
ATOM 1695 C C . ILE A 1 204 ? 9.788 1.252 -9.553 1.00 98.38 204 ILE A C 1
ATOM 1697 O O . ILE A 1 204 ? 8.857 1.047 -8.774 1.00 98.38 204 ILE A O 1
ATOM 1701 N N . GLY A 1 205 ? 11.036 1.478 -9.132 1.00 98.25 205 GLY A N 1
ATOM 1702 C CA . GLY A 1 205 ? 11.409 1.546 -7.721 1.00 98.25 205 GLY A CA 1
ATOM 1703 C C . GLY A 1 205 ? 10.621 2.616 -6.964 1.00 98.25 205 GLY A C 1
ATOM 1704 O O . GLY A 1 205 ? 10.062 2.334 -5.905 1.00 98.25 205 GLY A O 1
ATOM 1705 N N . SER A 1 206 ? 10.500 3.817 -7.537 1.00 98.44 206 SER A N 1
ATOM 1706 C CA . SER A 1 206 ? 9.698 4.900 -6.959 1.00 98.44 206 SER A CA 1
ATOM 1707 C C . SER A 1 206 ? 8.210 4.558 -6.873 1.00 98.44 206 SER A C 1
ATOM 1709 O O . SER A 1 206 ? 7.576 4.920 -5.886 1.00 98.44 206 SER A O 1
ATOM 1711 N N . MET A 1 207 ? 7.644 3.890 -7.881 1.00 98.38 207 MET A N 1
ATOM 1712 C CA . MET A 1 207 ? 6.234 3.488 -7.874 1.00 98.38 207 MET A CA 1
ATOM 1713 C C . MET A 1 207 ? 5.961 2.450 -6.782 1.00 98.38 207 MET A C 1
ATOM 1715 O O . MET A 1 207 ? 5.052 2.638 -5.981 1.00 98.38 207 MET A O 1
ATOM 1719 N N . ARG A 1 208 ? 6.801 1.412 -6.672 1.00 98.19 208 ARG A N 1
ATOM 1720 C CA . ARG A 1 208 ? 6.694 0.413 -5.595 1.00 98.19 208 ARG A CA 1
ATOM 1721 C C . ARG A 1 208 ? 6.852 1.040 -4.212 1.00 98.19 208 ARG A C 1
ATOM 1723 O O . ARG A 1 208 ? 6.114 0.701 -3.296 1.00 98.19 208 ARG A O 1
ATOM 1730 N N . ALA A 1 209 ? 7.792 1.971 -4.053 1.00 98.19 209 ALA A N 1
ATOM 1731 C CA . ALA A 1 209 ? 7.980 2.675 -2.789 1.00 98.19 209 ALA A CA 1
ATOM 1732 C C . ALA A 1 209 ? 6.759 3.529 -2.408 1.00 98.19 209 ALA A C 1
ATOM 1734 O O . ALA A 1 209 ? 6.395 3.563 -1.234 1.00 98.19 209 ALA A O 1
ATOM 1735 N N . ALA A 1 210 ? 6.128 4.196 -3.380 1.00 97.62 210 ALA A N 1
ATOM 1736 C CA . ALA A 1 210 ? 4.915 4.977 -3.155 1.00 97.62 210 ALA A CA 1
ATOM 1737 C C . ALA A 1 210 ? 3.737 4.088 -2.721 1.00 97.62 210 ALA A C 1
ATOM 1739 O O . ALA A 1 210 ? 3.091 4.400 -1.725 1.00 97.62 210 ALA A O 1
ATOM 1740 N N . GLU A 1 211 ? 3.525 2.951 -3.388 1.00 97.56 211 GLU A N 1
ATOM 1741 C CA . GLU A 1 211 ? 2.481 1.984 -3.013 1.00 97.56 211 GLU A CA 1
ATOM 1742 C C . GLU A 1 211 ? 2.715 1.392 -1.617 1.00 97.56 211 GLU A C 1
ATOM 1744 O O . GLU A 1 211 ? 1.800 1.359 -0.799 1.00 97.56 211 GLU A O 1
ATOM 1749 N N . CYS A 1 212 ? 3.957 1.034 -1.268 1.00 97.81 212 CYS A N 1
ATOM 1750 C CA . CYS A 1 212 ? 4.293 0.603 0.095 1.00 97.81 212 CYS A CA 1
ATOM 1751 C C . CYS A 1 212 ? 3.981 1.679 1.152 1.00 97.81 212 CYS A C 1
ATOM 1753 O O . CYS A 1 212 ? 3.548 1.366 2.262 1.00 97.81 212 CYS A O 1
ATOM 1755 N N . GLN A 1 213 ? 4.239 2.955 0.843 1.00 98.31 213 GLN A N 1
ATOM 1756 C CA . GLN A 1 213 ? 3.924 4.061 1.752 1.00 98.31 213 GLN A CA 1
ATOM 1757 C C . GLN A 1 213 ? 2.415 4.255 1.895 1.00 98.31 213 GLN A C 1
ATOM 1759 O O . GLN A 1 213 ? 1.939 4.507 3.004 1.00 98.31 213 GLN A O 1
ATOM 1764 N N . GLN A 1 214 ? 1.671 4.118 0.799 1.00 98.06 214 GLN A N 1
ATOM 1765 C CA . GLN A 1 214 ? 0.218 4.193 0.814 1.00 98.06 214 GLN A CA 1
ATOM 1766 C C . GLN A 1 214 ? -0.388 3.038 1.622 1.00 98.06 214 GLN A C 1
ATOM 1768 O O . GLN A 1 214 ? -1.203 3.294 2.507 1.00 98.06 214 GLN A O 1
ATOM 1773 N N . GLU A 1 215 ? 0.090 1.806 1.420 1.00 98.06 215 GLU A N 1
ATOM 1774 C CA . GLU A 1 215 ? -0.311 0.628 2.199 1.00 98.06 215 GLU A CA 1
ATOM 1775 C C . GLU A 1 215 ? -0.133 0.873 3.698 1.00 98.06 215 GLU A C 1
ATOM 1777 O O . GLU A 1 215 ? -1.057 0.683 4.491 1.00 98.06 215 GLU A O 1
ATOM 1782 N N . ALA A 1 216 ? 1.052 1.347 4.095 1.00 98.19 216 ALA A N 1
ATOM 1783 C CA . ALA A 1 216 ? 1.365 1.626 5.489 1.00 98.19 216 ALA A CA 1
ATOM 1784 C C . ALA A 1 216 ? 0.458 2.717 6.079 1.00 98.19 216 ALA A C 1
ATOM 1786 O O . ALA A 1 216 ? 0.009 2.590 7.221 1.00 98.19 216 ALA A O 1
ATOM 1787 N N . ALA A 1 217 ? 0.165 3.771 5.313 1.00 98.38 217 ALA A N 1
ATOM 1788 C CA . ALA A 1 217 ? -0.700 4.863 5.748 1.00 98.38 217 ALA A CA 1
ATOM 1789 C C . ALA A 1 217 ? -2.164 4.420 5.913 1.00 98.38 217 ALA A C 1
ATOM 1791 O O . ALA A 1 217 ? -2.806 4.761 6.911 1.00 98.38 217 ALA A O 1
ATOM 1792 N N . GLU A 1 218 ? -2.693 3.640 4.969 1.00 98.25 218 GLU A N 1
ATOM 1793 C CA . GLU A 1 218 ? -4.056 3.106 5.039 1.00 98.25 218 GLU A CA 1
ATOM 1794 C C . GLU A 1 218 ? -4.202 2.081 6.172 1.00 98.25 218 GLU A C 1
ATOM 1796 O O . GLU A 1 218 ? -5.155 2.157 6.953 1.00 98.25 218 GLU A O 1
ATOM 1801 N N . LEU A 1 219 ? -3.213 1.201 6.346 1.00 98.00 219 LEU A N 1
ATOM 1802 C CA . LEU A 1 219 ? -3.153 0.254 7.458 1.00 98.00 219 LEU A CA 1
ATOM 1803 C C . LEU A 1 219 ? -3.117 0.975 8.813 1.00 98.00 219 LEU A C 1
ATOM 1805 O O . LEU A 1 219 ? -3.798 0.579 9.763 1.00 98.00 219 LEU A O 1
ATOM 1809 N N . GLU A 1 220 ? -2.342 2.056 8.923 1.00 98.31 220 GLU A N 1
ATOM 1810 C CA . GLU A 1 220 ? -2.304 2.865 10.139 1.00 98.31 220 GLU A CA 1
ATOM 1811 C C . GLU A 1 220 ? -3.655 3.542 10.407 1.00 98.31 220 GLU A C 1
ATOM 1813 O O . GLU A 1 220 ? -4.123 3.559 11.549 1.00 98.31 220 GLU A O 1
ATOM 1818 N N . SER A 1 221 ? -4.311 4.064 9.369 1.00 98.31 221 SER A N 1
ATOM 1819 C CA . SER A 1 221 ? -5.659 4.630 9.472 1.00 98.31 221 SER A CA 1
ATOM 1820 C C . SER A 1 221 ? -6.665 3.599 10.000 1.00 98.31 221 SER A C 1
ATOM 1822 O O . SER A 1 221 ? -7.408 3.891 10.943 1.00 98.31 221 SER A O 1
ATOM 1824 N N . LEU A 1 222 ? -6.625 2.368 9.482 1.00 97.94 222 LEU A N 1
ATOM 1825 C CA . LEU A 1 222 ? -7.476 1.264 9.929 1.00 97.94 222 LEU A CA 1
ATOM 1826 C C . LEU A 1 222 ? -7.206 0.892 11.398 1.00 97.94 222 LEU A C 1
ATOM 1828 O O . LEU A 1 222 ? -8.131 0.789 12.205 1.00 97.94 222 LEU A O 1
ATOM 1832 N N . HIS A 1 223 ? -5.937 0.809 11.807 1.00 97.94 223 HIS A N 1
ATOM 1833 C CA . HIS A 1 223 ? -5.581 0.594 13.213 1.00 97.94 223 HIS A CA 1
ATOM 1834 C C . HIS A 1 223 ? -6.078 1.713 14.136 1.00 97.94 223 HIS A C 1
ATOM 1836 O O . HIS A 1 223 ? -6.553 1.440 15.244 1.00 97.94 223 HIS A O 1
ATOM 1842 N N . ARG A 1 224 ? -5.978 2.978 13.708 1.00 98.25 224 ARG A N 1
ATOM 1843 C CA . ARG A 1 224 ? -6.515 4.113 14.471 1.00 98.25 224 ARG A CA 1
ATOM 1844 C C . ARG A 1 224 ? -8.033 4.004 14.599 1.00 98.25 224 ARG A C 1
ATOM 1846 O O . ARG A 1 224 ? -8.541 4.190 15.703 1.00 98.25 224 ARG A O 1
ATOM 1853 N N . HIS A 1 225 ? -8.733 3.642 13.523 1.00 97.56 225 HIS A N 1
ATOM 1854 C CA . HIS A 1 225 ? -10.176 3.410 13.543 1.00 97.56 225 HIS A CA 1
ATOM 1855 C C . HIS A 1 225 ? -10.563 2.345 14.580 1.00 97.56 225 HIS A C 1
ATOM 1857 O O . HIS A 1 225 ? -11.367 2.623 15.474 1.00 97.56 225 HIS A O 1
ATOM 1863 N N . HIS A 1 226 ? -9.917 1.175 14.545 1.00 97.62 226 HIS A N 1
ATOM 1864 C CA . HIS A 1 226 ? -10.164 0.104 15.515 1.00 97.62 226 HIS A CA 1
ATOM 1865 C C . HIS A 1 226 ? -9.862 0.552 16.945 1.00 97.62 226 HIS A C 1
ATOM 1867 O O . HIS A 1 226 ? -10.648 0.306 17.858 1.00 97.62 226 HIS A O 1
ATOM 1873 N N . ARG A 1 227 ? -8.757 1.274 17.163 1.00 97.88 227 ARG A N 1
ATOM 1874 C CA . ARG A 1 227 ? -8.414 1.810 18.486 1.00 97.88 227 ARG A CA 1
ATOM 1875 C C . ARG A 1 227 ? -9.499 2.746 19.018 1.00 97.88 227 ARG A C 1
ATOM 1877 O O . ARG A 1 227 ? -9.852 2.650 20.193 1.00 97.88 227 ARG A O 1
ATOM 1884 N N . THR A 1 228 ? -10.034 3.630 18.180 1.00 97.56 228 THR A N 1
ATOM 1885 C CA . THR A 1 228 ? -11.139 4.520 18.556 1.00 97.56 228 THR A CA 1
ATOM 1886 C C . THR A 1 228 ? -12.416 3.734 18.852 1.00 97.56 228 THR A C 1
ATOM 1888 O O . THR A 1 228 ? -13.073 4.009 19.856 1.00 97.56 228 THR A O 1
ATOM 1891 N N . MET A 1 229 ? -12.745 2.717 18.050 1.00 97.06 229 MET A N 1
ATOM 1892 C CA . MET A 1 229 ? -13.876 1.821 18.314 1.00 97.06 229 MET A CA 1
ATOM 1893 C C . MET A 1 229 ? -13.742 1.138 19.686 1.00 97.06 229 MET A C 1
ATOM 1895 O O . MET A 1 229 ? -14.664 1.205 20.499 1.00 97.06 229 MET A O 1
ATOM 1899 N N . TRP A 1 230 ? -12.572 0.570 19.993 1.00 97.12 230 TRP A N 1
ATOM 1900 C CA . TRP A 1 230 ? -12.282 -0.059 21.287 1.00 97.12 230 TRP A CA 1
ATOM 1901 C C . TRP A 1 230 ? -12.389 0.909 22.465 1.00 97.12 230 TRP A C 1
ATOM 1903 O O . TRP A 1 230 ? -12.933 0.561 23.517 1.00 97.12 230 TRP A O 1
ATOM 1913 N N . GLN A 1 231 ? -11.889 2.134 22.304 1.00 97.62 231 GLN A N 1
ATOM 1914 C CA . GLN A 1 231 ? -12.012 3.177 23.322 1.00 97.62 231 GLN A CA 1
ATOM 1915 C C . GLN A 1 231 ? -13.478 3.527 23.580 1.00 97.62 231 GLN A C 1
ATOM 1917 O O . GLN A 1 231 ? -13.897 3.569 24.737 1.00 97.62 231 GLN A O 1
ATOM 1922 N N . ASN A 1 232 ? -14.269 3.712 22.523 1.00 96.38 232 ASN A N 1
ATOM 1923 C CA . ASN A 1 232 ? -15.693 4.015 22.635 1.00 96.38 232 ASN A CA 1
ATOM 1924 C C . ASN A 1 232 ? -16.461 2.880 23.322 1.00 96.38 232 ASN A C 1
ATOM 1926 O O . ASN A 1 232 ? -17.255 3.146 24.225 1.00 96.38 232 ASN A O 1
ATOM 1930 N N . LEU A 1 233 ? -16.175 1.625 22.959 1.00 96.88 233 LEU A N 1
ATOM 1931 C CA . LEU A 1 233 ? -16.774 0.446 23.586 1.00 96.88 233 LEU A CA 1
ATOM 1932 C C . LEU A 1 233 ? -16.432 0.381 25.082 1.00 96.88 233 LEU A C 1
ATOM 1934 O O . LEU A 1 233 ? -17.314 0.248 25.927 1.00 96.88 233 LEU A O 1
ATOM 1938 N N . THR A 1 234 ? -15.159 0.589 25.427 1.00 96.69 234 THR A N 1
ATOM 1939 C CA . THR A 1 234 ? -14.684 0.599 26.820 1.00 96.69 234 THR A CA 1
ATOM 1940 C C . THR A 1 234 ? -15.347 1.705 27.644 1.00 96.69 234 THR A C 1
ATOM 1942 O O . THR A 1 234 ? -15.746 1.480 28.789 1.00 96.69 234 THR A O 1
ATOM 1945 N N . ILE A 1 235 ? -15.492 2.903 27.071 1.00 97.31 235 ILE A N 1
ATOM 1946 C CA . ILE A 1 235 ? -16.173 4.028 27.721 1.00 97.31 235 ILE A CA 1
ATOM 1947 C C . ILE A 1 235 ? -17.651 3.693 27.941 1.00 97.31 235 ILE A C 1
ATOM 1949 O O . ILE A 1 235 ? -18.152 3.889 29.050 1.00 97.31 235 ILE A O 1
ATOM 1953 N N . ALA A 1 236 ? -18.338 3.158 26.928 1.00 96.69 236 ALA A N 1
ATOM 1954 C CA . ALA A 1 236 ? -19.742 2.770 27.027 1.00 96.69 236 ALA A CA 1
ATOM 1955 C C . ALA A 1 236 ? -19.962 1.716 28.127 1.00 96.69 236 ALA A C 1
ATOM 1957 O O . ALA A 1 236 ? -20.800 1.919 29.011 1.00 96.69 236 ALA A O 1
ATOM 1958 N N . HIS A 1 237 ? -19.142 0.660 28.141 1.00 96.94 237 HIS A N 1
ATOM 1959 C CA . HIS A 1 237 ? -19.154 -0.382 29.174 1.00 96.94 237 HIS A CA 1
ATOM 1960 C C . HIS A 1 237 ? -18.901 0.196 30.570 1.00 96.94 237 HIS A C 1
ATOM 1962 O O . HIS A 1 237 ? -19.611 -0.115 31.528 1.00 96.94 237 HIS A O 1
ATOM 1968 N N . GLY A 1 238 ? -17.925 1.099 30.692 1.00 96.94 238 GLY A N 1
ATOM 1969 C CA . GLY A 1 238 ? -17.601 1.767 31.951 1.00 96.94 238 GLY A CA 1
ATOM 1970 C C . GLY A 1 238 ? -18.733 2.652 32.484 1.00 96.94 238 GLY A C 1
ATOM 1971 O O . GLY A 1 238 ? -18.985 2.664 33.691 1.00 96.94 238 GLY A O 1
ATOM 1972 N N . LEU A 1 239 ? -19.433 3.385 31.613 1.00 97.06 239 LEU A N 1
ATOM 1973 C CA . LEU A 1 239 ? -20.591 4.199 32.000 1.00 97.06 239 LEU A CA 1
ATOM 1974 C C . LEU A 1 239 ? -21.757 3.331 32.475 1.00 97.06 239 LEU A C 1
ATOM 1976 O O . LEU A 1 239 ? -22.414 3.676 33.456 1.00 97.06 239 LEU A O 1
ATOM 1980 N N . GLU A 1 240 ? -22.001 2.207 31.811 1.00 94.69 240 GLU A N 1
ATOM 1981 C CA . GLU A 1 240 ? -23.047 1.274 32.210 1.00 94.69 240 GLU A CA 1
ATOM 1982 C C . GLU A 1 240 ? -22.751 0.617 33.561 1.00 94.69 240 GLU A C 1
ATOM 1984 O O . GLU A 1 240 ? -23.598 0.654 34.455 1.00 94.69 240 GLU A O 1
ATOM 1989 N N . LYS A 1 241 ? -21.518 0.138 33.767 1.00 95.69 241 LYS A N 1
ATOM 1990 C CA . LYS A 1 241 ? -21.081 -0.402 35.061 1.00 95.69 241 LYS A CA 1
ATOM 1991 C C . LYS A 1 241 ? -21.242 0.621 36.188 1.00 95.69 241 LYS A C 1
ATOM 1993 O O . LYS A 1 241 ? -21.741 0.284 37.258 1.00 95.69 241 LYS A O 1
ATOM 1998 N N . LYS A 1 242 ? -20.874 1.886 35.949 1.00 96.56 242 LYS A N 1
ATOM 1999 C CA . LYS A 1 242 ? -21.074 2.976 36.921 1.00 96.56 242 LYS A CA 1
ATOM 2000 C C . LYS A 1 242 ? -22.552 3.192 37.250 1.00 96.56 242 LYS A C 1
ATOM 2002 O O . LYS A 1 242 ? -22.876 3.422 38.410 1.00 96.56 242 LYS A O 1
ATOM 2007 N N . ARG A 1 243 ? -23.449 3.125 36.259 1.00 95.69 243 ARG A N 1
ATOM 2008 C CA . ARG A 1 243 ? -24.899 3.266 36.484 1.00 95.69 243 ARG A CA 1
ATOM 2009 C C . ARG A 1 243 ? -25.449 2.129 37.339 1.00 95.69 243 ARG A C 1
ATOM 2011 O O . ARG A 1 243 ? -26.216 2.411 38.253 1.00 95.69 243 ARG A O 1
ATOM 2018 N N . LEU A 1 244 ? -25.044 0.889 37.067 1.00 93.56 244 LEU A N 1
ATOM 2019 C CA . LEU A 1 244 ? -25.460 -0.274 37.852 1.00 93.56 244 LEU A CA 1
ATOM 2020 C C . LEU A 1 244 ? -24.952 -0.171 39.299 1.00 93.56 244 LEU A C 1
ATOM 2022 O O . LEU A 1 244 ? -25.735 -0.282 40.238 1.00 93.56 244 LEU A O 1
ATOM 2026 N N . GLN A 1 245 ? -23.675 0.183 39.488 1.00 94.56 245 GLN A N 1
ATOM 2027 C CA . GLN A 1 245 ? -23.105 0.390 40.823 1.00 94.56 245 GLN A CA 1
ATOM 2028 C C . GLN A 1 245 ? -23.866 1.464 41.612 1.00 94.56 245 GLN A C 1
ATOM 2030 O O . GLN A 1 245 ? -24.230 1.251 42.761 1.00 94.56 245 GLN A O 1
ATOM 2035 N N . GLN A 1 246 ? -24.204 2.592 40.978 1.00 95.81 246 GLN A N 1
ATOM 2036 C CA . GLN A 1 246 ? -25.010 3.633 41.620 1.00 95.81 246 GLN A CA 1
ATOM 2037 C C . GLN A 1 246 ? -26.405 3.144 42.040 1.00 95.81 246 GLN A C 1
ATOM 2039 O O . GLN A 1 246 ? -26.980 3.704 42.973 1.00 95.81 246 GLN A O 1
ATOM 2044 N N . GLN A 1 247 ? -26.994 2.158 41.353 1.00 93.38 247 GLN A N 1
ATOM 2045 C CA . GLN A 1 247 ? -28.264 1.558 41.774 1.00 93.38 247 GLN A CA 1
ATOM 2046 C C . GLN A 1 247 ? -28.081 0.690 43.021 1.00 93.38 247 GLN A C 1
ATOM 2048 O O . GLN A 1 247 ? -28.878 0.815 43.952 1.00 93.38 247 GLN A O 1
ATOM 2053 N N . VAL A 1 248 ? -27.013 -0.109 43.071 1.00 93.75 248 VAL A N 1
ATOM 2054 C CA . VAL A 1 248 ? -26.639 -0.904 44.251 1.00 93.75 248 VAL A CA 1
ATOM 2055 C C . VAL A 1 248 ? -26.387 0.006 45.454 1.00 93.75 248 VAL A C 1
ATOM 2057 O O . VAL A 1 248 ? -27.056 -0.142 46.476 1.00 93.75 248 VAL A O 1
ATOM 2060 N N . ASP A 1 249 ? -25.550 1.036 45.303 1.00 94.19 249 ASP A N 1
ATOM 2061 C CA . ASP A 1 249 ? -25.231 1.985 46.379 1.00 94.19 249 ASP A CA 1
ATOM 2062 C C . ASP A 1 249 ? -26.495 2.691 46.909 1.00 94.19 249 ASP A C 1
ATOM 2064 O O . ASP A 1 249 ? -26.642 2.935 48.109 1.00 94.19 249 ASP A O 1
ATOM 2068 N N . LYS A 1 250 ? -27.452 3.018 46.025 1.00 94.31 250 LYS A N 1
ATOM 2069 C CA . LYS A 1 250 ? -28.751 3.599 46.414 1.00 94.31 250 LYS A CA 1
ATOM 2070 C C . LYS A 1 250 ? -29.601 2.623 47.221 1.00 94.31 250 LYS A C 1
ATOM 2072 O O . LYS A 1 250 ? -30.257 3.053 48.171 1.00 94.31 250 LYS A O 1
ATOM 2077 N N . ILE A 1 251 ? -29.623 1.344 46.839 1.00 91.75 251 ILE A N 1
ATOM 2078 C CA . ILE A 1 251 ? -30.325 0.293 47.582 1.00 91.75 251 ILE A CA 1
ATOM 2079 C C . ILE A 1 251 ? -29.700 0.182 48.971 1.00 91.75 251 ILE A C 1
ATOM 2081 O O . ILE A 1 251 ? -30.404 0.352 49.963 1.00 91.75 251 ILE A O 1
ATOM 2085 N N . GLU A 1 252 ? -28.385 0.002 49.059 1.00 91.25 252 GLU A N 1
ATOM 2086 C CA . GLU A 1 252 ? -27.679 -0.127 50.336 1.00 91.25 252 GLU A CA 1
ATOM 2087 C C . GLU A 1 252 ? -27.872 1.088 51.243 1.00 91.25 252 GLU A C 1
ATOM 2089 O O . GLU A 1 252 ? -28.243 0.936 52.409 1.00 91.25 252 GLU A O 1
ATOM 2094 N N . LYS A 1 253 ? -27.708 2.304 50.706 1.00 92.69 253 LYS A N 1
ATOM 2095 C CA . LYS A 1 253 ? -27.901 3.543 51.466 1.00 92.69 253 LYS A CA 1
ATOM 2096 C C . LYS A 1 253 ? -29.325 3.674 51.999 1.00 92.69 253 LYS A C 1
ATOM 2098 O O . LYS A 1 253 ? -29.500 4.109 53.135 1.00 92.69 253 LYS A O 1
ATOM 2103 N N . LYS A 1 254 ? -30.338 3.300 51.207 1.00 90.56 254 LYS A N 1
ATOM 2104 C CA . LYS A 1 254 ? -31.740 3.342 51.640 1.00 90.56 254 LYS A CA 1
ATOM 2105 C C . LYS A 1 254 ? -31.960 2.456 52.868 1.00 90.56 254 LYS A C 1
ATOM 2107 O O . LYS A 1 254 ? -32.452 2.942 53.876 1.00 90.56 254 LYS A O 1
ATOM 2112 N N . TYR A 1 255 ? -31.533 1.196 52.807 1.00 85.69 255 TYR A N 1
ATOM 2113 C CA . TYR A 1 255 ? -31.749 0.256 53.911 1.00 85.69 255 TYR A CA 1
ATOM 2114 C C . TYR A 1 255 ? -30.872 0.535 55.132 1.00 85.69 255 TYR A C 1
ATOM 2116 O O . TYR A 1 255 ? -31.291 0.262 56.253 1.00 85.69 255 TYR A O 1
ATOM 2124 N N . ARG A 1 256 ? -29.690 1.131 54.943 1.00 87.12 256 ARG A N 1
ATOM 2125 C CA . ARG A 1 256 ? -28.868 1.611 56.058 1.00 87.12 256 ARG A CA 1
ATOM 2126 C C . ARG A 1 256 ? -29.576 2.722 56.837 1.00 87.12 256 ARG A C 1
ATOM 2128 O O . ARG A 1 256 ? -29.698 2.613 58.054 1.00 87.12 256 ARG A O 1
ATOM 2135 N N . LEU A 1 257 ? -30.090 3.737 56.135 1.00 83.19 257 LEU A N 1
ATOM 2136 C CA . LEU A 1 257 ? -30.844 4.843 56.740 1.00 83.19 257 LEU A CA 1
ATOM 2137 C C . LEU A 1 257 ? -32.133 4.364 57.418 1.00 83.19 257 LEU A C 1
ATOM 2139 O O . LEU A 1 257 ? -32.493 4.884 58.471 1.00 83.19 257 LEU A O 1
ATOM 2143 N N . ASP A 1 258 ? -32.809 3.373 56.834 1.00 76.06 258 ASP A N 1
ATOM 2144 C CA . ASP A 1 258 ? -34.004 2.774 57.431 1.00 76.06 258 ASP A CA 1
ATOM 2145 C C . ASP A 1 258 ? -33.665 2.001 58.725 1.00 76.06 258 ASP A C 1
ATOM 2147 O O . ASP A 1 258 ? -34.479 1.990 59.643 1.00 76.06 258 ASP A O 1
ATOM 2151 N N . SER A 1 259 ? -32.459 1.423 58.854 1.00 74.81 259 SER A N 1
ATOM 2152 C CA . SER A 1 259 ? -32.005 0.811 60.119 1.00 74.81 259 SER A CA 1
ATOM 2153 C C . SER A 1 259 ? -31.571 1.836 61.176 1.00 74.81 259 SER A C 1
ATOM 2155 O O . SER A 1 259 ? -31.767 1.611 62.366 1.00 74.81 259 SER A O 1
ATOM 2157 N N . GLU A 1 260 ? -31.019 2.981 60.757 1.00 78.44 260 GLU A N 1
ATOM 2158 C CA . GLU A 1 260 ? -30.532 4.034 61.664 1.00 78.44 260 GLU A CA 1
ATOM 2159 C C . GLU A 1 260 ? -31.667 4.899 62.246 1.00 78.44 260 GLU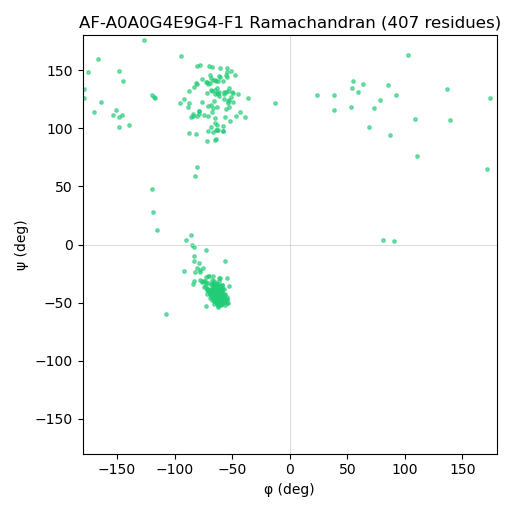 A C 1
ATOM 2161 O O . GLU A 1 260 ? -31.481 5.518 63.291 1.00 78.44 260 GLU A O 1
ATOM 2166 N N . LYS A 1 261 ? -32.844 4.954 61.603 1.00 73.81 261 LYS A N 1
ATOM 2167 C CA . LYS A 1 261 ? -34.000 5.748 62.070 1.00 73.81 261 LYS A CA 1
ATOM 2168 C C . LYS A 1 261 ? -34.831 5.087 63.173 1.00 73.81 261 LYS A C 1
ATOM 2170 O O . LYS A 1 261 ? -35.515 5.806 63.894 1.00 73.81 261 LYS A O 1
ATOM 2175 N N . ASP A 1 262 ? -34.741 3.767 63.338 1.00 62.16 262 ASP A N 1
ATOM 2176 C CA . ASP A 1 262 ? -35.509 3.004 64.333 1.00 62.16 262 ASP A CA 1
ATOM 2177 C C . ASP A 1 262 ? -34.610 2.263 65.359 1.00 62.16 262 ASP A C 1
ATOM 2179 O O . ASP A 1 262 ? -34.838 1.081 65.638 1.00 62.16 262 ASP A O 1
ATOM 2183 N N . PRO A 1 263 ? -33.590 2.901 65.977 1.00 57.75 263 PRO A N 1
ATOM 2184 C CA . PRO A 1 263 ? -32.664 2.192 66.861 1.00 57.75 263 PRO A CA 1
ATOM 2185 C C . PRO A 1 263 ? -33.352 1.677 68.134 1.00 57.75 263 PRO A C 1
ATOM 2187 O O . PRO A 1 263 ? -32.932 0.665 68.682 1.00 57.75 263 PRO A O 1
ATOM 2190 N N . THR A 1 264 ? -34.430 2.332 68.585 1.00 54.38 264 THR A N 1
ATOM 2191 C CA . THR A 1 264 ? -35.178 1.997 69.810 1.00 54.38 264 THR A CA 1
ATOM 2192 C C . THR A 1 264 ? -36.209 0.881 69.640 1.00 54.38 264 THR A C 1
ATOM 2194 O O . THR A 1 264 ? -36.663 0.343 70.643 1.00 54.38 264 THR A O 1
ATOM 2197 N N . LYS A 1 265 ? -36.570 0.493 68.408 1.00 53.31 265 LYS A N 1
ATOM 2198 C CA . LYS A 1 265 ? -37.478 -0.647 68.158 1.00 53.31 265 LYS A CA 1
ATOM 2199 C C . LYS A 1 265 ? -36.731 -1.968 67.954 1.00 53.31 265 LYS A C 1
ATOM 2201 O O . LYS A 1 265 ? -37.296 -3.034 68.175 1.00 53.31 265 LYS A O 1
ATOM 2206 N N . VAL A 1 266 ? -35.456 -1.903 67.567 1.00 49.91 266 VAL A N 1
ATOM 2207 C CA . VAL A 1 266 ? -34.616 -3.083 67.307 1.00 49.91 266 VAL A CA 1
ATOM 2208 C C . VAL A 1 266 ? -33.992 -3.636 68.598 1.00 49.91 266 VAL A C 1
ATOM 2210 O O . VAL A 1 266 ? -33.891 -4.852 68.748 1.00 49.91 266 VAL A O 1
ATOM 2213 N N . THR A 1 267 ? -33.651 -2.787 69.577 1.00 48.94 267 THR A N 1
ATOM 2214 C CA . THR A 1 267 ? -33.113 -3.238 70.879 1.00 48.94 267 THR A CA 1
ATOM 2215 C C . THR A 1 267 ? -34.135 -4.007 71.716 1.00 48.94 267 THR A C 1
ATOM 2217 O O . THR A 1 267 ? -33.755 -4.934 72.422 1.00 48.94 267 THR A O 1
ATOM 2220 N N . THR A 1 268 ? -35.429 -3.688 71.616 1.00 49.41 268 THR A N 1
ATOM 2221 C CA . THR A 1 268 ? -36.480 -4.426 72.341 1.00 49.41 268 THR A CA 1
ATOM 2222 C C . THR A 1 268 ? -36.781 -5.784 71.698 1.00 49.41 268 THR A C 1
ATOM 2224 O O . THR A 1 268 ? -37.071 -6.734 72.412 1.00 49.41 268 THR A O 1
ATOM 2227 N N . ALA A 1 269 ? -36.644 -5.915 70.373 1.00 48.09 269 ALA A N 1
ATOM 2228 C CA . ALA A 1 269 ? -36.874 -7.178 69.663 1.00 48.09 269 ALA A CA 1
ATOM 2229 C C . ALA A 1 269 ? -35.705 -8.178 69.799 1.00 48.09 269 ALA A C 1
ATOM 2231 O O . ALA A 1 269 ? -35.928 -9.386 69.833 1.00 48.09 269 ALA A O 1
ATOM 2232 N N . LEU A 1 270 ? -34.459 -7.702 69.930 1.00 47.44 270 LEU A N 1
ATOM 2233 C CA . LEU A 1 270 ? -33.289 -8.566 70.167 1.00 47.44 270 LEU A CA 1
ATOM 2234 C C . LEU A 1 270 ? -33.194 -9.094 71.610 1.00 47.44 270 LEU A C 1
ATOM 2236 O O . LEU A 1 270 ? -32.541 -10.109 71.832 1.00 47.44 270 LEU A O 1
ATOM 2240 N N . CYS A 1 271 ? -33.863 -8.458 72.578 1.00 48.97 271 CYS A N 1
ATOM 2241 C CA . CYS A 1 271 ? -33.916 -8.928 73.968 1.00 48.97 271 CYS A CA 1
ATOM 2242 C C . CYS A 1 271 ? -35.015 -9.973 74.245 1.00 48.97 271 CYS A C 1
ATOM 2244 O O . CYS A 1 271 ? -35.115 -10.436 75.377 1.00 48.97 271 CYS A O 1
ATOM 2246 N N . SER A 1 272 ? -35.817 -10.366 73.247 1.00 47.25 272 SER A N 1
ATOM 2247 C CA . SER A 1 272 ? -36.869 -11.392 73.391 1.00 47.25 272 SER A CA 1
ATOM 2248 C C . SER A 1 272 ? -36.621 -12.652 72.557 1.00 47.25 272 SER A C 1
ATOM 2250 O O . SER A 1 272 ? -37.513 -13.483 72.414 1.00 47.25 272 SER A O 1
ATOM 2252 N N . ILE A 1 273 ? -35.415 -12.814 72.006 1.00 48.53 273 ILE A N 1
ATOM 2253 C CA . ILE A 1 273 ? -34.998 -14.084 71.413 1.00 48.53 273 ILE A CA 1
ATOM 2254 C C . ILE A 1 273 ? -34.391 -14.920 72.539 1.00 48.53 273 ILE A C 1
ATOM 2256 O O . ILE A 1 273 ? -33.218 -14.759 72.874 1.00 48.53 273 ILE A O 1
ATOM 2260 N N . ASP A 1 274 ? -35.209 -15.790 73.130 1.00 48.94 274 ASP A N 1
ATOM 2261 C CA . ASP A 1 274 ? -34.749 -16.854 74.017 1.00 48.94 274 ASP A CA 1
ATOM 2262 C C . ASP A 1 274 ? -33.655 -17.669 73.312 1.00 48.94 274 ASP A C 1
ATOM 2264 O O . ASP A 1 274 ? -33.857 -18.283 72.261 1.00 48.94 274 ASP A O 1
ATOM 2268 N N . ILE A 1 275 ? -32.463 -17.652 73.903 1.00 52.16 275 ILE A N 1
ATOM 2269 C CA . ILE A 1 275 ? -31.249 -18.317 73.409 1.00 52.16 275 ILE A CA 1
ATOM 2270 C C . ILE A 1 275 ? -31.332 -19.855 73.582 1.00 52.16 275 ILE A C 1
ATOM 2272 O O . ILE A 1 275 ? -30.491 -20.587 73.062 1.00 52.16 275 ILE A O 1
ATOM 2276 N N . ASP A 1 276 ? -32.390 -20.375 74.209 1.00 50.00 276 ASP A N 1
ATOM 2277 C CA . ASP A 1 276 ? -32.489 -21.772 74.659 1.00 50.00 276 ASP A CA 1
ATOM 2278 C C . ASP A 1 276 ? -32.991 -22.795 73.622 1.00 50.00 276 ASP A C 1
ATOM 2280 O O . ASP A 1 276 ? -33.193 -23.961 73.949 1.00 50.00 276 ASP A O 1
ATOM 2284 N N . SER A 1 277 ? -33.155 -22.425 72.349 1.00 48.75 277 SER A N 1
ATOM 2285 C CA . SER A 1 277 ? -33.605 -23.366 71.298 1.00 48.75 277 SER A CA 1
ATOM 2286 C C . SER A 1 277 ? -32.607 -23.566 70.156 1.00 48.75 277 SER A C 1
ATOM 2288 O O . SER A 1 277 ? -32.997 -23.878 69.029 1.00 48.75 277 SER A O 1
ATOM 2290 N N . ARG A 1 278 ? -31.303 -23.406 70.413 1.00 47.28 278 ARG A N 1
ATOM 2291 C CA . ARG A 1 278 ? -30.267 -23.754 69.430 1.00 47.28 278 ARG A CA 1
ATOM 2292 C C . ARG A 1 278 ? -29.919 -25.247 69.565 1.00 47.28 278 ARG A C 1
ATOM 2294 O O . ARG A 1 278 ? -29.301 -25.618 70.562 1.00 47.28 278 ARG A O 1
ATOM 2301 N N . PRO A 1 279 ? -30.276 -26.124 68.604 1.00 56.53 279 PRO A N 1
ATOM 2302 C CA . PRO A 1 279 ? -29.791 -27.499 68.620 1.00 56.53 279 PRO A CA 1
ATOM 2303 C C . PRO A 1 279 ? -28.254 -27.500 68.535 1.00 56.53 279 PRO A C 1
ATOM 2305 O O . PRO A 1 279 ? -27.681 -26.630 67.866 1.00 56.53 279 PRO A O 1
ATOM 2308 N N . PRO A 1 280 ? -27.573 -28.439 69.217 1.00 55.47 280 PRO A N 1
ATOM 2309 C CA . PRO A 1 280 ? -26.120 -28.491 69.245 1.00 55.47 280 PRO A CA 1
ATOM 2310 C C . PRO A 1 280 ? -25.581 -28.583 67.819 1.00 55.47 280 PRO A C 1
ATOM 2312 O O . PRO A 1 280 ? -25.966 -29.455 67.039 1.00 55.47 280 PRO A O 1
ATOM 2315 N N . ILE A 1 281 ? -24.689 -27.653 67.483 1.00 53.00 281 ILE A N 1
ATOM 2316 C CA . ILE A 1 281 ? -23.946 -27.659 66.228 1.00 53.00 281 ILE A CA 1
ATOM 2317 C C . ILE A 1 281 ? -23.092 -28.928 66.234 1.00 53.00 281 ILE A C 1
ATOM 2319 O O . ILE A 1 281 ? -22.071 -29.001 66.917 1.00 53.00 281 ILE A O 1
ATOM 2323 N N . VAL A 1 282 ? -23.527 -29.939 65.485 1.00 61.94 282 VAL A N 1
ATOM 2324 C CA . VAL A 1 282 ? -22.687 -31.078 65.121 1.00 61.94 282 VAL A CA 1
ATOM 2325 C C . VAL A 1 282 ? -21.630 -30.531 64.172 1.00 61.94 282 VAL A C 1
ATOM 2327 O O . VAL A 1 282 ? -21.905 -30.251 63.008 1.00 61.94 282 VAL A O 1
ATOM 2330 N N . VAL A 1 283 ? -20.434 -30.306 64.707 1.00 62.38 283 VAL A N 1
ATOM 2331 C CA . VAL A 1 283 ? -19.248 -29.942 63.934 1.00 62.38 283 VAL A CA 1
ATOM 2332 C C . VAL A 1 283 ? -18.878 -31.160 63.080 1.00 62.38 283 VAL A C 1
ATOM 2334 O O . VAL A 1 283 ? -18.536 -32.199 63.651 1.00 62.38 283 VAL A O 1
ATOM 2337 N N . PRO A 1 284 ? -18.965 -31.099 61.739 1.00 65.88 284 PRO A N 1
ATOM 2338 C CA . PRO A 1 284 ? -18.469 -32.186 60.909 1.00 65.88 284 PRO A CA 1
ATOM 2339 C C . PRO A 1 284 ? -16.941 -32.298 61.069 1.00 65.88 284 PRO A C 1
ATOM 2341 O O . PRO A 1 284 ? -16.263 -31.270 61.173 1.00 65.88 284 PRO A O 1
ATOM 2344 N N . PRO A 1 285 ? -16.384 -33.522 61.104 1.00 63.34 285 PRO A N 1
ATOM 2345 C CA . PRO A 1 285 ? -14.952 -33.730 61.255 1.00 63.34 285 PRO A CA 1
ATOM 2346 C C . PRO A 1 285 ? -14.197 -33.105 60.081 1.00 63.34 285 PRO A C 1
ATOM 2348 O O . PRO A 1 285 ? -14.537 -33.311 58.915 1.00 63.34 285 PRO A O 1
ATOM 2351 N N . SER A 1 286 ? -13.164 -32.336 60.414 1.00 61.59 286 SER A N 1
ATOM 2352 C CA . SER A 1 286 ? -12.248 -31.712 59.467 1.00 61.59 286 SER A CA 1
ATOM 2353 C C . SER A 1 286 ? -11.681 -32.752 58.489 1.00 61.59 286 SER A C 1
ATOM 2355 O O . SER A 1 286 ? -11.247 -33.820 58.935 1.00 61.59 286 SER A 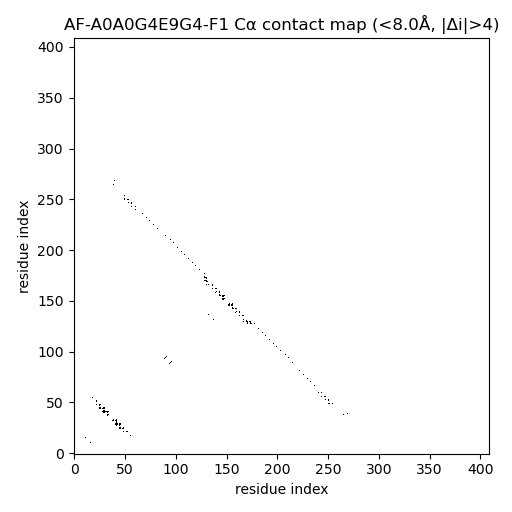O 1
ATOM 2357 N N . PRO A 1 287 ? -11.633 -32.466 57.175 1.00 65.44 287 PRO A N 1
ATOM 2358 C CA . PRO A 1 287 ? -10.943 -33.335 56.233 1.00 65.44 287 PRO A CA 1
ATOM 2359 C C . PRO A 1 287 ? -9.446 -33.418 56.584 1.00 65.44 287 PRO A C 1
ATOM 2361 O O . PRO A 1 287 ? -8.871 -32.430 57.054 1.00 65.44 287 PRO A O 1
ATOM 2364 N N . PRO A 1 288 ? -8.802 -34.582 56.379 1.00 58.50 288 PRO A N 1
ATOM 2365 C CA . PRO A 1 288 ? -7.396 -34.771 56.699 1.00 58.50 288 PRO A CA 1
ATOM 2366 C C . PRO A 1 288 ? -6.527 -33.819 55.876 1.00 58.50 288 PRO A C 1
ATOM 2368 O O . PRO A 1 288 ? -6.617 -33.771 54.650 1.00 58.50 288 PRO A O 1
ATOM 2371 N N . SER A 1 289 ? -5.672 -33.077 56.580 1.00 50.38 289 SER A N 1
ATOM 2372 C CA . SER A 1 289 ? -4.621 -32.237 56.017 1.00 50.38 289 SER A CA 1
ATOM 2373 C C . SER A 1 289 ? -3.763 -33.030 55.035 1.00 50.38 289 SER A C 1
ATOM 2375 O O . SER A 1 289 ? -2.919 -33.834 55.434 1.00 50.38 289 SER A O 1
ATOM 2377 N N . THR A 1 290 ? -3.945 -32.770 53.744 1.00 51.38 290 THR A N 1
ATOM 2378 C CA . THR A 1 290 ? -3.009 -33.197 52.709 1.00 51.38 290 THR A CA 1
ATOM 2379 C C . THR A 1 290 ? -1.696 -32.457 52.940 1.00 51.38 290 THR A C 1
ATOM 2381 O O . THR A 1 290 ? -1.602 -31.243 52.755 1.00 51.38 290 THR A O 1
ATOM 2384 N N . GLN A 1 291 ? -0.682 -33.189 53.398 1.00 47.75 291 GLN A N 1
ATOM 2385 C CA . GLN A 1 291 ? 0.691 -32.711 53.487 1.00 47.75 291 GLN A CA 1
ATOM 2386 C C . GLN A 1 291 ? 1.190 -32.403 52.072 1.00 47.75 291 GLN A C 1
ATOM 2388 O O . GLN A 1 291 ? 1.600 -33.300 51.338 1.00 47.75 291 GLN A O 1
ATOM 2393 N N . HIS A 1 292 ? 1.147 -31.133 51.673 1.00 47.03 292 HIS A N 1
ATOM 2394 C CA . HIS A 1 292 ? 1.900 -30.675 50.517 1.00 47.03 292 HIS A CA 1
ATOM 2395 C C . HIS A 1 292 ? 3.359 -30.483 50.922 1.00 47.03 292 HIS A C 1
ATOM 2397 O O . HIS A 1 292 ? 3.714 -29.626 51.730 1.00 47.03 292 HIS A O 1
ATOM 2403 N N . THR A 1 293 ? 4.180 -31.352 50.346 1.00 55.56 293 THR A N 1
ATOM 2404 C CA . THR A 1 293 ? 5.632 -31.304 50.254 1.00 55.56 293 THR A CA 1
ATOM 2405 C C . THR A 1 293 ? 6.150 -29.878 50.070 1.00 55.56 293 THR A C 1
ATOM 2407 O O . THR A 1 293 ? 5.743 -29.163 49.155 1.00 55.56 293 THR A O 1
ATOM 2410 N N . ALA A 1 294 ? 7.069 -29.490 50.953 1.00 47.75 294 ALA A N 1
ATOM 2411 C CA . ALA A 1 294 ? 7.775 -28.223 50.931 1.00 47.75 294 ALA A CA 1
ATOM 2412 C C . ALA A 1 294 ? 8.488 -28.003 49.587 1.00 47.75 294 ALA A C 1
ATOM 2414 O O . ALA A 1 294 ? 9.411 -28.734 49.227 1.00 47.75 294 ALA A O 1
ATOM 2415 N N . GLN A 1 295 ? 8.071 -26.964 48.868 1.00 55.78 295 GLN A N 1
ATOM 2416 C CA . GLN A 1 295 ? 8.841 -26.366 47.785 1.00 55.78 295 GLN A CA 1
ATOM 2417 C C . GLN A 1 295 ? 9.765 -25.292 48.392 1.00 55.78 295 GLN A C 1
ATOM 2419 O O . GLN A 1 295 ? 9.294 -24.486 49.201 1.00 55.78 295 GLN A O 1
ATOM 2424 N N . PRO A 1 296 ? 11.067 -25.264 48.059 1.00 66.81 296 PRO A N 1
ATOM 2425 C CA . PRO A 1 296 ? 11.982 -24.242 48.560 1.00 66.81 296 PRO A CA 1
ATOM 2426 C C . PRO A 1 296 ? 11.642 -22.853 47.982 1.00 66.81 296 PRO A C 1
ATOM 2428 O O . PRO A 1 296 ? 11.088 -22.761 46.883 1.00 66.81 296 PRO A O 1
ATOM 2431 N N . PRO A 1 297 ? 11.969 -21.764 48.703 1.00 62.31 297 PRO A N 1
ATOM 2432 C CA . PRO A 1 297 ? 11.604 -20.409 48.303 1.00 62.31 297 PRO A CA 1
ATOM 2433 C C . PRO A 1 297 ? 12.336 -19.977 47.020 1.00 62.31 297 PRO A C 1
ATOM 2435 O O . PRO A 1 297 ? 13.525 -20.269 46.865 1.00 62.31 297 PRO A O 1
ATOM 2438 N N . PRO A 1 298 ? 11.673 -19.238 46.110 1.00 53.22 298 PRO A N 1
ATOM 2439 C CA . PRO A 1 298 ? 12.345 -18.623 44.978 1.00 53.22 298 PRO A CA 1
ATOM 2440 C C . PRO A 1 298 ? 13.265 -17.493 45.452 1.00 53.22 298 PRO A C 1
ATOM 2442 O O . PRO A 1 298 ? 12.923 -16.703 46.335 1.00 53.22 298 PRO A O 1
ATOM 2445 N N . ALA A 1 299 ? 14.444 -17.433 44.838 1.00 53.72 299 ALA A N 1
ATOM 2446 C CA . ALA A 1 299 ? 15.467 -16.433 45.084 1.00 53.72 299 ALA A CA 1
ATOM 2447 C C . ALA A 1 299 ? 14.920 -15.001 44.953 1.00 53.72 299 ALA A C 1
ATOM 2449 O O . ALA A 1 299 ? 14.272 -14.631 43.972 1.00 53.72 299 ALA A O 1
ATOM 2450 N N . THR A 1 300 ? 15.243 -14.179 45.946 1.00 50.22 300 THR A N 1
ATOM 2451 C CA . THR A 1 300 ? 15.083 -12.729 45.946 1.00 50.22 300 THR A CA 1
ATOM 2452 C C . THR A 1 300 ? 15.940 -12.108 44.841 1.00 50.22 300 THR A C 1
ATOM 2454 O O . THR A 1 300 ? 17.138 -11.882 45.000 1.00 50.22 300 THR A O 1
ATOM 2457 N N . HIS A 1 301 ? 15.322 -11.802 43.700 1.00 54.00 301 HIS A N 1
ATOM 2458 C CA . HIS A 1 301 ? 15.929 -10.950 42.684 1.00 54.00 301 HIS A CA 1
ATOM 2459 C C . HIS A 1 301 ? 15.812 -9.479 43.097 1.00 54.00 301 HIS A C 1
ATOM 2461 O O . HIS A 1 301 ? 14.723 -8.912 43.178 1.00 54.00 301 HIS A O 1
ATOM 2467 N N . HIS A 1 302 ? 16.964 -8.859 43.347 1.00 62.22 302 HIS A N 1
ATOM 2468 C CA . HIS A 1 302 ? 17.114 -7.411 43.444 1.00 62.22 302 HIS A CA 1
ATOM 2469 C C . HIS A 1 302 ? 16.604 -6.705 42.170 1.00 62.22 302 HIS A C 1
ATOM 2471 O O . HIS A 1 302 ? 16.794 -7.230 41.068 1.00 62.22 302 HIS A O 1
ATOM 2477 N N . PRO A 1 303 ? 16.022 -5.495 42.276 1.00 53.69 303 PRO A N 1
ATOM 2478 C CA . PRO A 1 303 ? 15.641 -4.713 41.106 1.00 53.69 303 PRO A CA 1
ATOM 2479 C C . PRO A 1 303 ? 16.895 -4.247 40.340 1.00 53.69 303 PRO A C 1
ATOM 2481 O O . PRO A 1 303 ? 17.823 -3.708 40.955 1.00 53.69 303 PRO A O 1
ATOM 2484 N N . PRO A 1 304 ? 16.958 -4.413 39.005 1.00 51.66 304 PRO A N 1
ATOM 2485 C CA . PRO A 1 304 ? 18.065 -3.892 38.221 1.00 51.66 304 PRO A CA 1
ATOM 2486 C C . PRO A 1 304 ? 17.970 -2.365 38.098 1.00 51.66 304 PRO A C 1
ATOM 2488 O O . PRO A 1 304 ? 16.900 -1.789 37.896 1.00 51.66 304 PRO A O 1
ATOM 2491 N N . LYS A 1 305 ? 19.134 -1.714 38.198 1.00 56.06 305 LYS A N 1
ATOM 2492 C CA . LYS A 1 305 ? 19.354 -0.296 37.879 1.00 56.06 305 LYS A CA 1
ATOM 2493 C C . LYS A 1 305 ? 18.805 0.054 36.481 1.00 56.06 305 LYS A C 1
ATOM 2495 O O . LYS A 1 305 ? 18.876 -0.788 35.584 1.00 56.06 305 LYS A O 1
ATOM 2500 N N . PRO A 1 306 ? 18.345 1.301 36.251 1.00 45.69 306 PRO A N 1
ATOM 2501 C CA . PRO A 1 306 ? 17.868 1.748 34.945 1.00 45.69 306 PRO A CA 1
ATOM 2502 C C . PRO A 1 306 ? 19.026 1.789 33.937 1.00 45.69 306 PRO A C 1
ATOM 2504 O O . PRO A 1 306 ? 19.806 2.739 33.883 1.00 45.69 306 PRO A O 1
ATOM 2507 N N . SER A 1 307 ? 19.146 0.721 33.149 1.00 47.94 307 SER A N 1
ATOM 2508 C CA . SER A 1 307 ? 20.031 0.647 31.992 1.00 47.94 307 SER A CA 1
ATOM 2509 C C . SER A 1 307 ? 19.362 1.310 30.788 1.00 47.94 307 SER A C 1
ATOM 2511 O O . SER A 1 307 ? 18.157 1.177 30.564 1.00 47.94 307 SER A O 1
ATOM 2513 N N . ARG A 1 308 ? 20.164 2.059 30.032 1.00 49.72 308 ARG A N 1
ATOM 2514 C CA . ARG A 1 308 ? 19.795 2.770 28.805 1.00 49.72 308 ARG A CA 1
ATOM 2515 C C . ARG A 1 308 ? 19.048 1.837 27.847 1.00 49.72 308 ARG A C 1
ATOM 2517 O O . ARG A 1 308 ? 19.528 0.746 27.550 1.00 49.72 308 ARG A O 1
ATOM 2524 N N . ARG A 1 309 ? 17.894 2.292 27.345 1.00 44.47 309 ARG A N 1
ATOM 2525 C CA . ARG A 1 309 ? 17.133 1.602 26.294 1.00 44.47 309 ARG A CA 1
ATOM 2526 C C . ARG A 1 309 ? 18.046 1.319 25.090 1.00 44.47 309 ARG A C 1
ATOM 2528 O O . ARG A 1 309 ? 18.600 2.278 24.549 1.00 44.47 309 ARG A O 1
ATOM 2535 N N . PRO A 1 310 ? 18.182 0.061 24.641 1.00 54.47 310 PRO A N 1
ATOM 2536 C CA . PRO A 1 310 ? 18.692 -0.216 23.308 1.00 54.47 310 PRO A CA 1
ATOM 2537 C C . PRO A 1 310 ? 17.642 0.209 22.261 1.00 54.47 310 PRO A C 1
ATOM 2539 O O . PRO A 1 310 ? 16.446 0.255 22.576 1.00 54.47 310 PRO A O 1
ATOM 2542 N N . PRO A 1 311 ? 18.060 0.556 21.031 1.00 53.81 311 PRO A N 1
ATOM 2543 C CA . PRO A 1 311 ? 17.135 0.868 19.950 1.00 53.81 311 PRO A CA 1
ATOM 2544 C C . PRO A 1 311 ? 16.281 -0.361 19.612 1.00 53.81 311 PRO A C 1
ATOM 2546 O O . PRO A 1 311 ? 16.761 -1.494 19.631 1.00 53.81 311 PRO A O 1
ATOM 2549 N N . LEU A 1 312 ? 14.999 -0.116 19.335 1.00 55.12 312 LEU A N 1
ATOM 2550 C CA . LEU A 1 312 ? 14.042 -1.133 18.903 1.00 55.12 312 LEU A CA 1
ATOM 2551 C C . LEU A 1 312 ? 14.543 -1.823 17.620 1.00 55.12 312 LEU A C 1
ATOM 2553 O O . LEU A 1 312 ? 15.077 -1.137 16.744 1.00 55.12 312 LEU A O 1
ATOM 2557 N N . PRO A 1 313 ? 14.359 -3.149 17.480 1.00 49.25 313 PRO A N 1
ATOM 2558 C CA . PRO A 1 313 ? 14.637 -3.831 16.227 1.00 49.25 313 PRO A CA 1
ATOM 2559 C C . PRO A 1 313 ? 13.691 -3.293 15.148 1.00 49.25 313 PRO A C 1
ATOM 2561 O O . PRO A 1 313 ? 12.482 -3.179 15.362 1.00 49.25 313 PRO A O 1
ATOM 2564 N N . LEU A 1 314 ? 14.268 -2.931 14.002 1.00 55.16 314 LEU A N 1
ATOM 2565 C CA . LEU A 1 314 ? 13.533 -2.588 12.788 1.00 55.16 314 LEU A CA 1
ATOM 2566 C C . LEU A 1 314 ? 12.582 -3.738 12.408 1.00 55.16 314 LEU A C 1
ATOM 2568 O O . LEU A 1 314 ? 12.905 -4.900 12.679 1.00 55.16 314 LEU A O 1
ATOM 2572 N N . PRO A 1 315 ? 11.426 -3.439 11.788 1.00 53.12 315 PRO A N 1
ATOM 2573 C CA . PRO A 1 315 ? 10.503 -4.468 11.339 1.00 53.12 315 PRO A CA 1
ATOM 2574 C C . PRO A 1 315 ? 11.235 -5.417 10.390 1.00 53.12 315 PRO A C 1
ATOM 2576 O O . PRO A 1 315 ? 11.920 -4.978 9.465 1.00 53.12 315 PRO A O 1
ATOM 2579 N N . LEU A 1 316 ? 11.112 -6.715 10.673 1.00 45.94 316 LEU A N 1
ATOM 2580 C CA . LEU A 1 316 ? 11.586 -7.806 9.831 1.00 45.94 316 LEU A CA 1
ATOM 2581 C C . LEU A 1 316 ? 11.160 -7.527 8.389 1.00 45.94 316 LEU A C 1
ATOM 2583 O O . LEU A 1 316 ? 9.971 -7.536 8.073 1.00 45.94 316 LEU A O 1
ATOM 2587 N N . GLY A 1 317 ? 12.148 -7.227 7.547 1.00 39.31 317 GLY A N 1
ATOM 2588 C CA . GLY A 1 317 ? 11.948 -7.069 6.121 1.00 39.31 317 GLY A CA 1
ATOM 2589 C C . GLY A 1 317 ? 11.304 -8.330 5.569 1.00 39.31 317 GLY A C 1
ATOM 2590 O O . GLY A 1 317 ? 11.755 -9.443 5.852 1.00 39.31 317 GLY A O 1
ATOM 2591 N N . PHE A 1 318 ? 10.249 -8.146 4.782 1.00 47.38 318 PHE A N 1
ATOM 2592 C CA . PHE A 1 318 ? 9.795 -9.184 3.874 1.00 47.38 318 PHE A CA 1
ATOM 2593 C C . PHE A 1 318 ? 11.008 -9.665 3.065 1.00 47.38 318 PHE A C 1
ATOM 2595 O O . PHE A 1 318 ? 11.767 -8.822 2.567 1.00 47.38 318 PHE A O 1
ATOM 2602 N N . PRO A 1 319 ? 11.246 -10.985 2.958 1.00 46.78 319 PRO A N 1
ATOM 2603 C CA . PRO A 1 319 ? 12.286 -11.475 2.072 1.00 46.78 319 PRO A CA 1
ATOM 2604 C C . PRO A 1 319 ? 11.967 -10.952 0.665 1.00 46.78 319 PRO A C 1
ATOM 2606 O O . PRO A 1 319 ? 10.812 -11.057 0.239 1.00 46.78 319 PRO A O 1
ATOM 2609 N N . PRO A 1 320 ? 12.935 -10.359 -0.058 1.00 51.72 320 PRO A N 1
ATOM 2610 C CA . PRO A 1 320 ? 12.707 -10.022 -1.454 1.00 51.72 320 PRO A CA 1
ATOM 2611 C C . PRO A 1 320 ? 12.263 -11.298 -2.186 1.00 51.72 320 PRO A C 1
ATOM 2613 O O . PRO A 1 320 ? 12.744 -12.386 -1.839 1.00 51.72 320 PRO A O 1
ATOM 2616 N N . PRO A 1 321 ? 11.347 -11.204 -3.168 1.00 48.56 321 PRO A N 1
ATOM 2617 C CA . PRO A 1 321 ? 10.963 -12.358 -3.966 1.00 48.56 321 PRO A CA 1
ATOM 2618 C C . PRO A 1 321 ? 12.237 -13.013 -4.497 1.00 48.56 321 PRO A C 1
ATOM 2620 O O . PRO A 1 321 ? 13.114 -12.331 -5.029 1.00 48.56 321 PRO A O 1
ATOM 2623 N N . SER A 1 322 ? 12.357 -14.318 -4.241 1.00 49.12 322 SER A N 1
ATOM 2624 C CA . SER A 1 322 ? 13.539 -15.135 -4.510 1.00 49.12 322 SER A CA 1
ATOM 2625 C C . SER A 1 322 ? 14.198 -14.740 -5.832 1.00 49.12 322 SER A C 1
ATOM 2627 O O . SER A 1 322 ? 13.671 -15.001 -6.915 1.00 49.12 322 SER A O 1
ATOM 2629 N N . SER A 1 323 ? 15.379 -14.129 -5.730 1.00 53.19 323 SER A N 1
ATOM 2630 C CA . SER A 1 323 ? 16.239 -13.759 -6.856 1.00 53.19 323 SER A CA 1
ATOM 2631 C C . SER A 1 323 ? 16.597 -14.953 -7.749 1.00 53.19 323 SER A C 1
ATOM 2633 O O . SER A 1 323 ? 17.042 -14.752 -8.875 1.00 53.19 323 SER A O 1
ATOM 2635 N N . ALA A 1 324 ? 16.356 -16.185 -7.286 1.00 51.69 324 ALA A N 1
ATOM 2636 C CA . ALA A 1 324 ? 16.540 -17.399 -8.067 1.00 51.69 324 ALA A CA 1
ATOM 2637 C C . ALA A 1 324 ? 15.572 -17.493 -9.258 1.00 51.69 324 ALA A C 1
ATOM 2639 O O . ALA A 1 324 ? 16.009 -17.872 -10.339 1.00 51.69 324 ALA A O 1
ATOM 2640 N N . LEU A 1 325 ? 14.305 -17.081 -9.111 1.00 57.09 325 LEU A N 1
ATOM 2641 C CA . LEU A 1 325 ? 13.343 -17.139 -10.224 1.00 57.09 325 LEU A CA 1
ATOM 2642 C C . LEU A 1 325 ? 13.631 -16.060 -11.277 1.00 57.09 325 LEU A C 1
ATOM 2644 O O . LEU A 1 325 ? 13.547 -16.316 -12.474 1.00 57.09 325 LEU A O 1
ATOM 2648 N N . PHE A 1 326 ? 14.079 -14.880 -10.840 1.00 55.34 326 PHE A N 1
ATOM 2649 C CA . PHE A 1 326 ? 14.454 -13.794 -11.748 1.00 55.34 326 PHE A CA 1
ATOM 2650 C C . PHE A 1 326 ? 15.779 -14.073 -12.485 1.00 55.34 326 PHE A C 1
ATOM 2652 O O . PHE A 1 326 ? 15.945 -13.697 -13.646 1.00 55.34 326 PHE A O 1
ATOM 2659 N N . ALA A 1 327 ? 16.722 -14.769 -11.838 1.00 56.44 327 ALA A N 1
ATOM 2660 C CA . ALA A 1 327 ? 17.968 -15.205 -12.465 1.00 56.44 327 ALA A CA 1
ATOM 2661 C C . ALA A 1 327 ? 17.735 -16.296 -13.524 1.00 56.44 327 ALA A C 1
ATOM 2663 O O . ALA A 1 327 ? 18.354 -16.247 -14.587 1.00 56.44 327 ALA A O 1
ATOM 2664 N N . GLU A 1 328 ? 16.818 -17.235 -13.274 1.00 65.75 328 GLU A N 1
ATOM 2665 C CA . GLU A 1 328 ? 16.492 -18.310 -14.219 1.00 65.75 328 GLU A CA 1
ATOM 2666 C C . GLU A 1 328 ? 15.776 -17.776 -15.474 1.00 65.75 328 GLU A C 1
ATOM 2668 O O . GLU A 1 328 ? 16.029 -18.229 -16.594 1.00 65.75 328 GLU A O 1
ATOM 2673 N N . GLU A 1 329 ? 14.951 -16.738 -15.319 1.00 63.06 329 GLU A N 1
ATOM 2674 C CA . GLU A 1 329 ? 14.254 -16.091 -16.433 1.00 63.06 329 GLU A CA 1
ATOM 2675 C C . GLU A 1 329 ? 15.192 -15.218 -17.290 1.00 63.06 329 GLU A C 1
ATOM 2677 O O . GLU A 1 329 ? 15.135 -15.267 -18.521 1.00 63.06 329 GLU A O 1
ATOM 2682 N N . LEU A 1 330 ? 16.169 -14.531 -16.683 1.00 58.88 330 LEU A N 1
ATOM 2683 C CA . LEU A 1 330 ? 17.241 -13.839 -17.418 1.00 58.88 330 LEU A CA 1
ATOM 2684 C C . LEU A 1 330 ? 18.172 -14.808 -18.173 1.00 58.88 330 LEU A C 1
ATOM 2686 O O . LEU A 1 330 ? 18.671 -14.477 -19.255 1.00 58.88 330 LEU A O 1
ATOM 2690 N N . GLN A 1 331 ? 18.375 -16.023 -17.656 1.00 61.66 331 GLN A N 1
ATOM 2691 C CA . GLN A 1 331 ? 19.150 -17.073 -18.329 1.00 61.66 331 GLN A CA 1
ATOM 2692 C C . GLN A 1 331 ? 18.387 -17.695 -19.517 1.00 61.66 331 GLN A C 1
ATOM 2694 O O . GLN A 1 331 ? 18.990 -18.043 -20.538 1.00 61.66 331 GLN A O 1
ATOM 2699 N N . ARG A 1 332 ? 17.050 -17.766 -19.446 1.00 67.38 332 ARG A N 1
ATOM 2700 C CA . ARG A 1 332 ? 16.198 -18.176 -20.580 1.00 67.38 332 ARG A CA 1
ATOM 2701 C C . ARG A 1 332 ? 16.124 -17.120 -21.684 1.00 67.38 332 ARG A C 1
ATOM 2703 O O . ARG A 1 332 ? 16.154 -17.470 -22.858 1.00 67.38 332 ARG A O 1
ATOM 2710 N N . VAL A 1 333 ? 16.099 -15.834 -21.337 1.00 57.44 333 VAL A N 1
ATOM 2711 C CA . VAL A 1 333 ? 16.050 -14.750 -22.338 1.00 57.44 333 VAL A CA 1
ATOM 2712 C C . VAL A 1 333 ? 17.400 -14.554 -23.045 1.00 57.44 333 VAL A C 1
ATOM 2714 O O . VAL A 1 333 ? 17.435 -14.243 -24.234 1.00 57.44 333 VAL A O 1
ATOM 2717 N N . THR A 1 334 ? 18.525 -14.804 -22.369 1.00 49.00 334 THR A N 1
ATOM 2718 C CA . THR A 1 334 ? 19.867 -14.704 -22.983 1.00 49.00 334 THR A CA 1
ATOM 2719 C C . THR A 1 334 ? 20.240 -15.903 -23.860 1.00 49.00 334 THR A C 1
ATOM 2721 O O . THR A 1 334 ? 21.043 -15.750 -24.780 1.00 49.00 334 THR A O 1
ATOM 2724 N N . SER A 1 335 ? 19.632 -17.074 -23.644 1.00 47.12 335 SER A N 1
ATOM 2725 C CA . SER A 1 335 ? 19.842 -18.273 -24.475 1.00 47.12 335 SER A CA 1
ATOM 2726 C C . SER A 1 335 ? 18.993 -18.308 -25.756 1.00 47.12 335 SER A C 1
ATOM 2728 O O . SER A 1 335 ? 19.261 -19.122 -26.637 1.00 47.12 335 SER A O 1
ATOM 2730 N N . ALA A 1 336 ? 18.026 -17.397 -25.908 1.00 44.28 336 ALA A N 1
ATOM 2731 C CA . ALA A 1 336 ? 17.154 -17.306 -27.082 1.00 44.28 336 ALA A CA 1
ATOM 2732 C C . ALA A 1 336 ? 17.684 -16.391 -28.208 1.00 44.28 336 ALA A C 1
ATOM 2734 O O . ALA A 1 336 ? 17.002 -16.202 -29.215 1.00 44.28 336 ALA A O 1
ATOM 2735 N N . ILE A 1 337 ? 18.891 -15.825 -28.080 1.00 46.69 337 ILE A N 1
ATOM 2736 C CA . ILE A 1 337 ? 19.525 -15.068 -29.169 1.00 46.69 337 ILE A CA 1
ATOM 2737 C C . ILE A 1 337 ? 20.241 -16.069 -30.090 1.00 46.69 337 ILE A C 1
ATOM 2739 O O . ILE A 1 337 ? 21.234 -16.666 -29.665 1.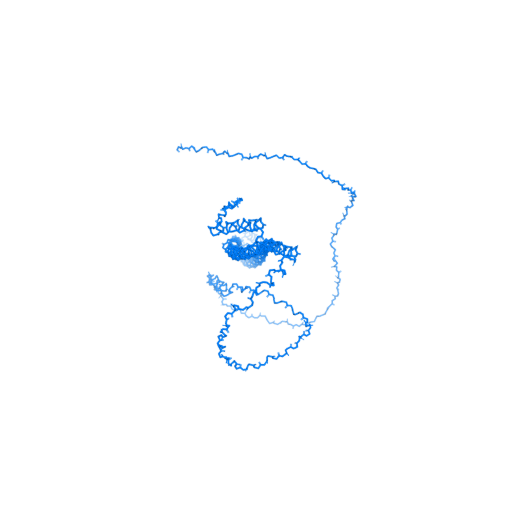00 46.69 337 ILE A O 1
ATOM 2743 N N . PRO A 1 338 ? 19.794 -16.274 -31.344 1.00 46.03 338 PRO A N 1
ATOM 2744 C CA . PRO A 1 338 ? 20.480 -17.170 -32.263 1.00 46.03 338 PRO A CA 1
ATOM 2745 C C . PRO A 1 338 ? 21.888 -16.632 -32.537 1.00 46.03 338 PRO A C 1
ATOM 2747 O O . PRO A 1 338 ? 22.061 -15.534 -33.072 1.00 46.03 338 PRO A O 1
ATOM 2750 N N . MET A 1 339 ? 22.905 -17.413 -32.166 1.00 41.81 339 MET A N 1
ATOM 2751 C CA . MET A 1 339 ? 24.285 -17.179 -32.575 1.00 41.81 339 MET A CA 1
ATOM 2752 C C . MET A 1 339 ? 24.393 -17.362 -34.089 1.00 41.81 339 MET A C 1
ATOM 2754 O O . MET A 1 339 ? 24.649 -18.455 -34.583 1.00 41.81 339 MET A O 1
ATOM 2758 N N . THR A 1 340 ? 24.201 -16.282 -34.840 1.00 45.28 340 THR A N 1
ATOM 2759 C CA . THR A 1 340 ? 24.634 -16.224 -36.234 1.00 45.28 340 THR A CA 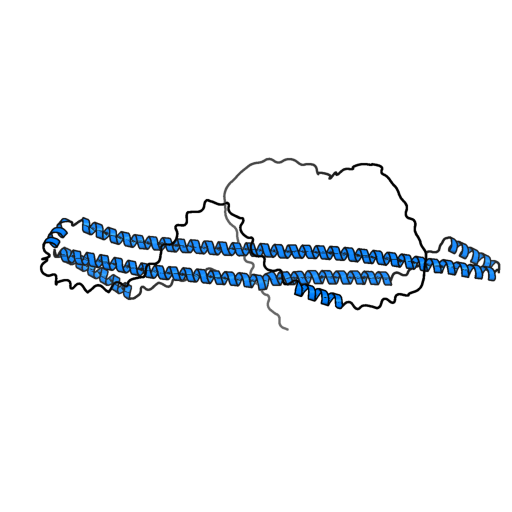1
ATOM 2760 C C . THR A 1 340 ? 26.159 -16.254 -36.266 1.00 45.28 340 THR A C 1
ATOM 2762 O O . THR A 1 340 ? 26.823 -15.366 -35.723 1.00 45.28 340 THR A O 1
ATOM 2765 N N . GLU A 1 341 ? 26.685 -17.309 -36.878 1.00 41.56 341 GLU A N 1
ATOM 2766 C CA . GLU A 1 341 ? 28.095 -17.621 -37.081 1.00 41.56 341 GLU A CA 1
ATOM 2767 C C . GLU A 1 341 ? 28.918 -16.395 -37.509 1.00 41.56 341 GLU A C 1
ATOM 2769 O O . GLU A 1 341 ? 28.790 -15.872 -38.616 1.00 41.56 341 GLU A O 1
ATOM 2774 N N . ARG A 1 342 ? 29.838 -15.955 -36.642 1.00 40.06 342 ARG A N 1
ATOM 2775 C CA . ARG A 1 342 ? 30.967 -15.117 -37.060 1.00 40.06 342 ARG A CA 1
ATOM 2776 C C . ARG A 1 342 ? 32.050 -16.022 -37.634 1.00 40.06 342 ARG A C 1
ATOM 2778 O O . ARG A 1 342 ? 32.897 -16.536 -36.906 1.00 40.06 342 ARG A O 1
ATOM 2785 N N . VAL A 1 343 ? 32.044 -16.172 -38.953 1.00 41.22 343 VAL A N 1
ATOM 2786 C CA . VAL A 1 343 ? 33.204 -16.645 -39.713 1.00 41.22 343 VAL A CA 1
ATOM 2787 C C . VAL A 1 343 ? 34.309 -15.591 -39.580 1.00 41.22 343 VAL A C 1
ATOM 2789 O O . VAL A 1 343 ? 34.240 -14.516 -40.170 1.00 41.22 343 VAL A O 1
ATOM 2792 N N . VAL A 1 344 ? 35.319 -15.881 -38.759 1.00 43.88 344 VAL A N 1
ATOM 2793 C CA . VAL A 1 344 ? 36.549 -15.086 -38.651 1.00 43.88 344 VAL A CA 1
ATOM 2794 C C . VAL A 1 344 ? 37.546 -15.607 -39.690 1.00 43.88 344 VAL A C 1
ATOM 2796 O O . VAL A 1 344 ? 37.964 -16.763 -39.578 1.00 43.88 344 VAL A O 1
ATOM 2799 N N . PRO A 1 345 ? 37.994 -14.805 -40.674 1.00 45.12 345 PRO A N 1
ATOM 2800 C CA . PRO A 1 345 ? 39.109 -15.212 -41.512 1.00 45.12 345 PRO A CA 1
ATOM 2801 C C . PRO A 1 345 ? 40.420 -15.082 -40.723 1.00 45.12 345 PRO A C 1
ATOM 2803 O O . PRO A 1 345 ? 40.893 -13.989 -40.412 1.00 45.12 345 PRO A O 1
ATOM 2806 N N . LYS A 1 346 ? 41.022 -16.232 -40.407 1.00 48.22 346 LYS A N 1
ATOM 2807 C CA . LYS A 1 346 ? 42.435 -16.348 -40.035 1.00 48.22 346 LYS A CA 1
ATOM 2808 C C . LYS A 1 346 ? 43.294 -16.101 -41.274 1.00 48.22 346 LYS A C 1
ATOM 2810 O O . LYS A 1 346 ? 43.378 -16.998 -42.098 1.00 48.22 346 LYS A O 1
ATOM 2815 N N . THR A 1 347 ? 44.018 -14.985 -41.333 1.00 48.44 347 THR A N 1
ATOM 2816 C CA . THR A 1 347 ? 45.354 -14.921 -41.960 1.00 48.44 347 THR A CA 1
ATOM 2817 C C . THR A 1 347 ? 46.102 -13.654 -41.539 1.00 48.44 347 THR A C 1
ATOM 2819 O O . THR A 1 347 ? 45.619 -12.565 -41.812 1.00 48.44 347 THR A O 1
ATOM 2822 N N . ALA A 1 348 ? 47.293 -13.861 -40.951 1.00 39.16 348 ALA A N 1
ATOM 2823 C CA . ALA A 1 348 ? 48.557 -13.120 -41.130 1.00 39.16 348 ALA A CA 1
ATOM 2824 C C . ALA A 1 348 ? 48.588 -11.584 -40.921 1.00 39.16 348 ALA A C 1
ATOM 2826 O O . ALA A 1 348 ? 47.750 -10.855 -41.412 1.00 39.16 348 ALA A O 1
ATOM 2827 N N . ALA A 1 349 ? 49.600 -10.950 -40.334 1.00 38.31 349 ALA A N 1
ATOM 2828 C CA . ALA A 1 349 ? 50.830 -11.344 -39.666 1.00 38.31 349 ALA A CA 1
ATOM 2829 C C . ALA A 1 349 ? 51.468 -10.046 -39.115 1.00 38.31 349 ALA A C 1
ATOM 2831 O O . ALA A 1 349 ? 51.362 -9.005 -39.749 1.00 38.31 349 ALA A O 1
ATOM 2832 N N . LYS A 1 350 ? 52.171 -10.177 -37.983 1.00 46.66 350 LYS A N 1
ATOM 2833 C CA . LYS A 1 350 ? 53.492 -9.599 -37.651 1.00 46.66 350 LYS A CA 1
ATOM 2834 C C . LYS A 1 350 ? 53.738 -8.077 -37.781 1.00 46.66 350 LYS A C 1
ATOM 2836 O O . LYS A 1 350 ? 53.585 -7.478 -38.834 1.00 46.66 350 LYS A O 1
ATOM 2841 N N . ASN A 1 351 ? 54.373 -7.575 -36.714 1.00 43.47 351 ASN A N 1
ATOM 2842 C CA . ASN A 1 351 ? 55.186 -6.357 -36.580 1.00 43.47 351 ASN A CA 1
ATOM 2843 C C . ASN A 1 351 ? 54.451 -5.055 -36.251 1.00 43.47 351 ASN A C 1
ATOM 2845 O O . ASN A 1 351 ? 54.133 -4.308 -37.161 1.00 43.47 351 ASN A O 1
ATOM 2849 N N . VAL A 1 352 ? 54.369 -4.714 -34.956 1.00 38.59 352 VAL A N 1
ATOM 2850 C CA . VAL A 1 352 ? 54.903 -3.435 -34.442 1.00 38.59 352 VAL A CA 1
ATOM 2851 C C . VAL A 1 352 ? 55.375 -3.653 -32.998 1.00 38.59 352 VAL A C 1
ATOM 2853 O O . VAL A 1 352 ? 54.585 -3.865 -32.084 1.00 38.59 352 VAL A O 1
ATOM 2856 N N . THR A 1 353 ? 56.689 -3.631 -32.811 1.00 43.00 353 THR A N 1
ATOM 2857 C CA . THR A 1 353 ? 57.384 -3.557 -31.523 1.00 43.00 353 THR A CA 1
ATOM 2858 C C . THR A 1 353 ? 57.430 -2.118 -31.005 1.00 43.00 353 THR A C 1
ATOM 2860 O O . THR A 1 353 ? 57.715 -1.204 -31.769 1.00 43.00 353 THR A O 1
ATOM 2863 N N . PHE A 1 354 ? 57.202 -1.976 -29.695 1.00 40.59 354 PHE A N 1
ATOM 2864 C CA . PHE A 1 354 ? 57.877 -1.077 -28.745 1.00 40.59 354 PHE A CA 1
ATOM 2865 C C . PHE A 1 354 ? 58.266 0.345 -29.189 1.00 40.59 354 PHE A C 1
ATOM 2867 O O . PHE A 1 354 ? 59.238 0.524 -29.910 1.00 40.59 354 PHE A O 1
ATOM 2874 N N . TYR A 1 355 ? 57.660 1.349 -28.545 1.00 41.34 355 TYR A N 1
ATOM 2875 C CA . TYR A 1 355 ? 58.420 2.434 -27.911 1.00 41.34 355 TYR A CA 1
ATOM 2876 C C . TYR A 1 355 ? 57.699 2.890 -26.637 1.00 41.34 355 TYR A C 1
ATOM 2878 O O . TYR A 1 355 ? 56.620 3.474 -26.676 1.00 41.34 355 TYR A O 1
ATOM 2886 N N . ALA A 1 356 ? 58.328 2.612 -25.500 1.00 44.50 356 ALA A N 1
ATOM 2887 C CA . ALA A 1 356 ? 58.071 3.256 -24.225 1.00 44.50 356 ALA A CA 1
ATOM 2888 C C . ALA A 1 356 ? 59.364 3.972 -23.830 1.00 44.50 356 ALA A C 1
ATOM 2890 O O . ALA A 1 356 ? 60.400 3.320 -23.799 1.00 44.50 356 ALA A O 1
ATOM 2891 N N . HIS A 1 357 ? 59.307 5.278 -23.545 1.00 40.78 357 HIS A N 1
ATOM 2892 C CA . HIS A 1 357 ? 60.143 5.938 -22.534 1.00 40.78 357 HIS A CA 1
ATOM 2893 C C . HIS A 1 357 ? 59.679 7.387 -22.255 1.00 40.78 357 HIS A C 1
ATOM 2895 O O . HIS A 1 357 ? 59.763 8.262 -23.103 1.00 40.78 357 HIS A O 1
ATOM 2901 N N . HIS A 1 358 ? 59.207 7.569 -21.015 1.00 40.38 358 HIS A N 1
ATOM 2902 C CA . HIS A 1 358 ? 59.569 8.577 -20.000 1.00 40.38 358 HIS A CA 1
ATOM 2903 C C . HIS A 1 358 ? 59.453 10.114 -20.169 1.00 40.38 358 HIS A C 1
ATOM 2905 O O . HIS A 1 358 ? 60.126 10.715 -20.994 1.00 40.38 358 HIS A O 1
ATOM 2911 N N . ARG A 1 359 ? 58.819 10.687 -19.110 1.00 36.72 359 ARG A N 1
ATOM 2912 C CA . ARG A 1 359 ? 59.026 11.987 -18.393 1.00 36.72 359 ARG A CA 1
ATOM 2913 C C . ARG A 1 359 ? 58.576 13.252 -19.155 1.00 36.72 359 ARG A C 1
ATOM 2915 O O . ARG A 1 359 ? 59.084 13.503 -20.230 1.00 36.72 359 ARG A O 1
ATOM 2922 N N . GLY A 1 360 ? 57.601 14.070 -18.719 1.00 35.44 360 GLY A N 1
ATOM 2923 C CA . GLY A 1 360 ? 57.352 14.767 -17.426 1.00 35.44 360 GLY A CA 1
ATOM 2924 C C . GLY A 1 360 ? 57.746 16.268 -17.575 1.00 35.44 360 GLY A C 1
ATOM 2925 O O . GLY A 1 360 ? 58.523 16.531 -18.486 1.00 35.44 360 GLY A O 1
ATOM 2926 N N . PRO A 1 361 ? 57.370 17.265 -16.733 1.00 52.00 361 PRO A N 1
ATOM 2927 C CA . PRO A 1 361 ? 56.210 17.485 -15.853 1.00 52.00 361 PRO A CA 1
ATOM 2928 C C . PRO A 1 361 ? 55.466 18.851 -16.082 1.00 52.00 361 PRO A C 1
ATOM 2930 O O . PRO A 1 361 ? 55.885 19.693 -16.866 1.00 52.00 361 PRO A O 1
ATOM 2933 N N . ALA A 1 362 ? 54.354 19.026 -15.348 1.00 43.53 362 ALA A N 1
ATOM 2934 C CA . ALA A 1 362 ? 53.665 20.236 -14.841 1.00 43.53 362 ALA A CA 1
ATOM 2935 C C . ALA A 1 362 ? 53.813 21.631 -15.506 1.00 43.53 362 ALA A C 1
ATOM 2937 O O . ALA A 1 362 ? 54.888 22.216 -15.499 1.00 43.53 362 ALA A O 1
ATOM 2938 N N . THR A 1 363 ? 52.671 22.275 -15.808 1.00 50.53 363 THR A N 1
ATOM 2939 C CA . THR A 1 363 ? 52.445 23.711 -15.516 1.00 50.53 363 THR A CA 1
ATOM 2940 C C . THR A 1 363 ? 50.982 24.009 -15.139 1.00 50.53 363 THR A C 1
ATOM 2942 O O . THR A 1 363 ? 50.040 23.446 -15.689 1.00 50.53 363 THR A O 1
ATOM 2945 N N . HIS A 1 364 ? 50.832 24.901 -14.156 1.00 41.59 364 HIS A N 1
ATOM 2946 C CA . HIS A 1 364 ? 49.618 25.561 -13.669 1.00 41.59 364 HIS A CA 1
ATOM 2947 C C . HIS A 1 364 ? 48.722 26.157 -14.771 1.00 41.59 364 HIS A C 1
ATOM 2949 O O . HIS A 1 364 ? 49.251 26.841 -15.644 1.00 41.59 364 HIS A O 1
ATOM 2955 N N . ARG A 1 365 ? 47.385 26.139 -14.593 1.00 39.06 365 ARG A N 1
ATOM 2956 C CA . ARG A 1 365 ? 46.573 27.383 -14.559 1.00 39.06 365 ARG A CA 1
ATOM 2957 C C . ARG A 1 365 ? 45.069 27.178 -14.307 1.00 39.06 365 ARG A C 1
ATOM 2959 O O . ARG A 1 365 ? 44.382 26.565 -15.109 1.00 39.06 365 ARG A O 1
ATOM 2966 N N . LYS A 1 366 ? 44.613 27.904 -13.279 1.00 43.47 366 LYS A N 1
ATOM 2967 C CA . LYS A 1 366 ? 43.383 28.712 -13.168 1.00 43.47 366 LYS A CA 1
ATOM 2968 C C . LYS A 1 366 ? 42.015 28.022 -13.133 1.00 43.47 366 LYS A C 1
ATOM 2970 O O . LYS A 1 366 ? 41.395 27.730 -14.146 1.00 43.47 366 LYS A O 1
ATOM 2975 N N . GLU A 1 367 ? 41.534 27.947 -11.896 1.00 44.94 367 GLU A N 1
ATOM 2976 C CA . GLU A 1 367 ? 40.219 28.402 -11.434 1.00 44.94 367 GLU A CA 1
ATOM 2977 C C . GLU A 1 367 ? 39.442 29.306 -12.414 1.00 44.94 367 GLU A C 1
ATOM 2979 O O . GLU A 1 367 ? 39.875 30.404 -12.767 1.00 44.94 367 GLU A O 1
ATOM 2984 N N . ALA A 1 368 ? 38.245 28.847 -12.765 1.00 42.66 368 ALA A N 1
ATOM 2985 C CA . ALA A 1 368 ? 37.044 29.637 -13.011 1.00 42.66 368 ALA A CA 1
ATOM 2986 C C . ALA A 1 368 ? 35.892 28.681 -12.648 1.00 42.66 368 ALA A C 1
ATOM 2988 O O . ALA A 1 368 ? 35.817 27.578 -13.174 1.00 42.66 368 ALA A O 1
ATOM 2989 N N . GLY A 1 369 ? 35.064 28.931 -11.643 1.00 38.62 369 GLY A N 1
ATOM 2990 C CA . GLY A 1 369 ? 34.372 30.187 -11.399 1.00 38.62 369 GLY A CA 1
ATOM 2991 C C . GLY A 1 369 ? 32.895 29.927 -11.673 1.00 38.62 369 GLY A C 1
ATOM 2992 O O . GLY A 1 369 ? 32.389 30.248 -12.740 1.00 38.62 369 GLY A O 1
ATOM 2993 N N . SER A 1 370 ? 32.252 29.253 -10.718 1.00 43.75 370 SER A N 1
ATOM 2994 C CA . SER A 1 370 ? 30.802 29.101 -10.601 1.00 43.75 370 SER A CA 1
ATOM 2995 C C . SER A 1 370 ? 30.129 30.472 -10.625 1.00 43.75 370 SER A C 1
ATOM 2997 O O . SER A 1 370 ? 30.432 31.288 -9.762 1.00 43.75 370 SER A O 1
ATOM 2999 N N . MET A 1 371 ? 29.199 30.712 -11.550 1.00 42.12 371 MET A N 1
ATOM 3000 C CA . MET A 1 371 ? 28.226 31.803 -11.443 1.00 42.12 371 MET A CA 1
ATOM 3001 C C . MET A 1 371 ? 26.916 31.393 -12.121 1.00 42.12 371 MET A C 1
ATOM 3003 O O . MET A 1 371 ? 26.774 31.423 -13.341 1.00 42.12 371 MET A O 1
ATOM 3007 N N . TRP A 1 372 ? 25.959 30.999 -11.285 1.00 48.91 372 TRP A N 1
ATOM 3008 C CA . TRP A 1 372 ? 24.535 30.994 -11.599 1.00 48.91 372 TRP A CA 1
ATOM 3009 C C . TRP A 1 372 ? 24.023 32.443 -11.646 1.00 48.91 372 TRP A C 1
ATOM 3011 O O . TRP A 1 372 ? 24.402 33.228 -10.773 1.00 48.91 372 TRP A O 1
ATOM 3021 N N . PRO A 1 373 ? 23.147 32.822 -12.592 1.00 58.94 373 PRO A N 1
ATOM 3022 C CA . PRO A 1 373 ? 22.451 34.096 -12.523 1.00 58.94 373 PRO A CA 1
ATOM 3023 C C . PRO A 1 373 ? 21.199 33.982 -11.642 1.00 58.94 373 PRO A C 1
ATOM 3025 O O . PRO A 1 373 ? 20.209 33.341 -11.992 1.00 58.94 373 PRO A O 1
ATOM 3028 N N . THR A 1 374 ? 21.273 34.643 -10.490 1.00 45.78 374 THR A N 1
ATOM 3029 C CA . THR A 1 374 ? 20.160 34.999 -9.604 1.00 45.78 374 THR A CA 1
ATOM 3030 C C . THR A 1 374 ? 19.264 36.048 -10.278 1.00 45.78 374 THR A C 1
ATOM 3032 O O . THR A 1 374 ? 19.760 37.041 -10.810 1.00 45.78 374 THR A O 1
ATOM 3035 N N . GLN A 1 375 ? 17.945 35.835 -10.242 1.00 48.62 375 GLN A N 1
ATOM 3036 C CA . GLN A 1 375 ? 16.922 36.801 -10.664 1.00 48.62 375 GLN A CA 1
ATOM 3037 C C . GLN A 1 375 ? 16.830 38.005 -9.704 1.00 48.62 375 GLN A C 1
ATOM 3039 O O . GLN A 1 375 ? 16.930 37.806 -8.491 1.00 48.62 375 GLN A O 1
ATOM 3044 N N . PRO A 1 376 ? 16.537 39.226 -10.192 1.00 54.97 376 PRO A N 1
ATOM 3045 C CA . PRO A 1 376 ? 16.146 40.341 -9.339 1.00 54.97 376 PRO A CA 1
ATOM 3046 C C . PRO A 1 376 ? 14.614 40.498 -9.233 1.00 54.97 376 PRO A C 1
ATOM 3048 O O . PRO A 1 376 ? 13.922 40.685 -10.227 1.00 54.97 376 PRO A O 1
ATOM 3051 N N . GLY A 1 377 ? 14.125 40.421 -7.992 1.00 40.50 377 GLY A N 1
ATOM 3052 C CA . GLY A 1 377 ? 13.352 41.457 -7.285 1.00 40.50 377 GLY A CA 1
ATOM 3053 C C . GLY A 1 377 ? 12.092 42.103 -7.890 1.00 40.50 377 GLY A C 1
ATOM 3054 O O . GLY A 1 377 ? 12.180 42.906 -8.810 1.00 40.50 377 GLY A O 1
ATOM 3055 N N . ALA A 1 378 ? 10.970 41.912 -7.185 1.00 40.59 378 ALA A N 1
ATOM 3056 C CA . ALA A 1 378 ? 9.951 42.925 -6.844 1.00 40.59 378 ALA A CA 1
ATOM 3057 C C . ALA A 1 378 ? 9.276 42.428 -5.533 1.00 40.59 378 ALA A C 1
ATOM 3059 O O . ALA A 1 378 ? 8.816 41.290 -5.504 1.00 40.59 378 ALA A O 1
ATOM 3060 N N . GLN A 1 379 ? 9.416 43.036 -4.340 1.00 40.00 379 GLN A N 1
ATOM 3061 C CA . GLN A 1 379 ? 8.823 44.302 -3.841 1.00 40.00 379 GLN A CA 1
ATOM 3062 C C . GLN A 1 379 ? 7.373 44.486 -4.316 1.00 40.00 379 GLN A C 1
ATOM 3064 O O . GLN A 1 379 ? 7.117 44.377 -5.503 1.00 40.00 379 GLN A O 1
ATOM 3069 N N . GLU A 1 380 ? 6.337 44.763 -3.529 1.00 38.41 380 GLU A N 1
ATOM 3070 C CA . GLU A 1 380 ? 6.066 45.133 -2.133 1.00 38.41 380 GLU A CA 1
ATOM 3071 C C . GLU A 1 380 ? 4.537 44.943 -1.970 1.00 38.41 380 GLU A C 1
ATOM 3073 O O . GLU A 1 380 ? 3.817 44.972 -2.971 1.00 38.41 380 GLU A O 1
ATOM 3078 N N . GLY A 1 381 ? 3.989 44.786 -0.757 1.00 36.56 381 GLY A N 1
ATOM 3079 C CA . GLY A 1 381 ? 2.521 44.756 -0.642 1.00 36.56 381 GLY A CA 1
ATOM 3080 C C . GLY A 1 381 ? 1.910 44.383 0.703 1.00 36.56 381 GLY A C 1
ATOM 3081 O O . GLY A 1 381 ? 1.216 43.382 0.824 1.00 36.56 381 GLY A O 1
ATOM 3082 N N . THR A 1 382 ? 2.134 45.219 1.705 1.00 46.81 382 THR A N 1
ATOM 3083 C CA . THR A 1 382 ? 1.396 45.317 2.972 1.00 46.81 382 THR A CA 1
ATOM 3084 C C . THR A 1 382 ? -0.136 45.266 2.813 1.00 46.81 382 THR A C 1
ATOM 3086 O O . THR A 1 382 ? -0.680 46.115 2.113 1.00 46.81 382 THR A O 1
ATOM 3089 N N . ARG A 1 383 ? -0.854 44.412 3.570 1.00 40.12 383 ARG A N 1
ATOM 3090 C CA . ARG A 1 383 ? -1.968 44.842 4.458 1.00 40.12 383 ARG A CA 1
ATOM 3091 C C . ARG A 1 383 ? -2.626 43.709 5.256 1.00 40.12 383 ARG A C 1
ATOM 3093 O O . ARG A 1 383 ? -3.026 42.681 4.726 1.00 40.12 383 ARG A O 1
ATOM 3100 N N . MET A 1 384 ? -2.811 43.999 6.543 1.00 44.28 384 MET A N 1
ATOM 3101 C CA . MET A 1 384 ? -3.737 43.345 7.465 1.00 44.28 384 MET A CA 1
ATOM 3102 C C . MET A 1 384 ? -5.193 43.485 7.007 1.00 44.28 384 MET A C 1
ATOM 3104 O O . MET A 1 384 ? -5.548 44.531 6.463 1.00 44.28 384 MET A O 1
ATOM 3108 N N . SER A 1 385 ? -6.046 42.520 7.365 1.00 41.03 385 SER A N 1
ATOM 3109 C CA . SER A 1 385 ? -7.263 42.723 8.183 1.00 41.03 385 SER A CA 1
ATOM 3110 C C . SER A 1 385 ? -8.070 41.427 8.277 1.00 41.03 385 SER A C 1
ATOM 3112 O O . SER A 1 385 ? -8.442 40.835 7.271 1.00 41.03 385 SER A O 1
ATOM 3114 N N . ALA A 1 386 ? -8.358 41.021 9.509 1.00 47.78 386 ALA A N 1
ATOM 3115 C CA . ALA A 1 386 ? -9.366 40.032 9.858 1.00 47.78 386 ALA A CA 1
ATOM 3116 C C . ALA A 1 386 ? -10.769 40.602 9.638 1.00 47.78 386 ALA A C 1
ATOM 3118 O O . ALA A 1 386 ? -10.979 41.721 10.079 1.00 47.78 386 ALA A O 1
ATOM 3119 N N . TRP A 1 387 ? -11.713 39.838 9.079 1.00 43.25 387 TRP A N 1
ATOM 3120 C CA . TRP A 1 387 ? -13.155 39.989 9.323 1.00 43.25 387 TRP A CA 1
ATOM 3121 C C . TRP A 1 387 ? -13.855 38.625 9.231 1.00 43.25 387 TRP A C 1
ATOM 3123 O O . TRP A 1 387 ? -13.424 37.699 8.550 1.00 43.25 387 TRP A O 1
ATOM 3133 N N . THR A 1 388 ? -14.909 38.542 10.023 1.00 45.03 388 THR A N 1
ATOM 3134 C CA . THR A 1 388 ? -15.690 37.404 10.503 1.00 45.03 388 THR A CA 1
ATOM 3135 C C . THR A 1 388 ? -16.938 37.096 9.663 1.00 45.03 388 THR A C 1
ATOM 3137 O O . THR A 1 388 ? -17.487 38.001 9.053 1.00 45.03 388 THR A O 1
ATOM 3140 N N . HIS A 1 389 ? -17.455 35.869 9.831 1.00 41.38 389 HIS A N 1
ATOM 3141 C CA . HIS A 1 389 ? -18.873 35.444 9.814 1.00 41.38 389 HIS A CA 1
ATOM 3142 C C . HIS A 1 389 ? -19.769 35.567 8.560 1.00 41.38 389 HIS A C 1
ATOM 3144 O O . HIS A 1 389 ? -19.917 36.621 7.960 1.00 41.38 389 HIS A O 1
ATOM 3150 N N . GLY A 1 390 ? -20.545 34.486 8.363 1.00 35.97 390 GLY A N 1
ATOM 3151 C CA . GLY A 1 390 ? -21.838 34.434 7.659 1.00 35.97 390 GLY A CA 1
ATOM 3152 C C . GLY A 1 390 ? -21.697 34.101 6.174 1.00 35.97 390 GLY A C 1
ATOM 3153 O O . GLY A 1 390 ? -20.907 34.715 5.484 1.00 35.97 390 GLY A O 1
ATOM 3154 N N . GLY A 1 391 ? -22.386 33.135 5.581 1.00 36.31 391 GLY A N 1
ATOM 3155 C CA . GLY A 1 391 ? -23.632 32.484 5.946 1.00 36.31 391 GLY A CA 1
ATOM 3156 C C . GLY A 1 391 ? -24.474 32.364 4.672 1.00 36.31 391 GLY A C 1
ATOM 3157 O O . GLY A 1 391 ? -24.636 33.341 3.955 1.00 36.31 391 GLY A O 1
ATOM 3158 N N . ASP A 1 392 ? -25.032 31.174 4.466 1.00 39.97 392 ASP A N 1
ATOM 3159 C CA . ASP A 1 392 ? -26.269 30.902 3.727 1.00 39.97 392 ASP A CA 1
ATOM 3160 C C . ASP A 1 392 ? -26.306 30.887 2.172 1.00 39.97 392 ASP A C 1
ATOM 3162 O O . ASP A 1 392 ? -26.114 31.882 1.484 1.00 39.97 392 ASP A O 1
ATOM 3166 N N . ARG A 1 393 ? -26.787 29.723 1.693 1.00 42.03 393 ARG A N 1
ATOM 3167 C CA . ARG A 1 393 ? -27.725 29.463 0.574 1.00 42.03 393 ARG A CA 1
ATOM 3168 C C . ARG A 1 393 ? -27.258 29.355 -0.884 1.00 42.03 393 ARG A C 1
ATOM 3170 O O . ARG A 1 393 ? -26.597 30.212 -1.448 1.00 42.03 393 ARG A O 1
ATOM 3177 N N . GLY A 1 394 ? -27.853 28.334 -1.513 1.00 39.31 394 GLY A N 1
ATOM 3178 C CA . GLY A 1 394 ? -27.986 28.115 -2.957 1.00 39.31 394 GLY A CA 1
ATOM 3179 C C . GLY A 1 394 ? -27.096 26.960 -3.402 1.00 39.31 394 GLY A C 1
ATOM 3180 O O . GLY A 1 394 ? -25.887 27.083 -3.378 1.00 39.31 394 GLY A O 1
ATOM 3181 N N . GLY A 1 395 ? -27.568 25.774 -3.768 1.00 40.59 395 GLY A N 1
ATOM 3182 C CA . GLY A 1 395 ? -28.824 25.403 -4.405 1.00 40.59 395 GLY A CA 1
ATOM 3183 C C . GLY A 1 395 ? -28.454 24.328 -5.428 1.00 40.59 395 GLY A C 1
ATOM 3184 O O . GLY A 1 395 ? -27.795 24.623 -6.418 1.00 40.59 395 GLY A O 1
ATOM 3185 N N . PHE A 1 396 ? -28.802 23.073 -5.144 1.00 43.16 396 PHE A N 1
ATOM 3186 C CA . PHE A 1 396 ? -28.648 21.946 -6.066 1.00 43.16 396 PHE A CA 1
ATOM 3187 C C . PHE A 1 396 ? -29.530 22.142 -7.307 1.00 43.16 396 PHE A C 1
ATOM 3189 O O . PHE A 1 396 ? -30.710 22.463 -7.161 1.00 43.16 396 PHE A O 1
ATOM 3196 N N . PRO A 1 397 ? -29.028 21.776 -8.495 1.00 58.31 397 PRO A N 1
ATOM 3197 C CA . PRO A 1 397 ? -29.862 21.085 -9.465 1.00 58.31 397 PRO A CA 1
ATOM 3198 C C . PRO A 1 397 ? -29.298 19.691 -9.766 1.00 58.31 397 PRO A C 1
ATOM 3200 O O . PRO A 1 397 ? -28.132 19.520 -10.118 1.00 58.31 397 PRO A O 1
ATOM 3203 N N . GLN A 1 398 ? -30.159 18.682 -9.623 1.00 51.25 398 GLN A N 1
ATOM 3204 C CA . GLN A 1 398 ? -29.924 17.336 -10.140 1.00 51.25 398 GLN A CA 1
ATOM 3205 C C . GLN A 1 398 ? -29.882 17.364 -11.677 1.00 51.25 398 GLN A C 1
ATOM 3207 O O . GLN A 1 398 ? -30.805 17.913 -12.285 1.00 51.25 398 GLN A O 1
ATOM 3212 N N . PRO A 1 399 ? -28.903 16.726 -12.337 1.00 60.69 399 PRO A N 1
ATOM 3213 C CA . PRO A 1 399 ? -29.042 16.375 -13.741 1.00 60.69 399 PRO A CA 1
ATOM 3214 C C . PRO A 1 399 ? -29.921 15.123 -13.870 1.00 60.69 399 PRO A C 1
ATOM 3216 O O . PRO A 1 399 ? -29.590 14.042 -13.385 1.00 60.69 399 PRO A O 1
ATOM 3219 N N . GLY A 1 400 ? -31.080 15.313 -14.499 1.00 50.12 400 GLY A N 1
ATOM 3220 C CA . GLY A 1 400 ? -32.075 14.282 -14.747 1.00 50.12 400 GLY A CA 1
ATOM 3221 C C . GLY A 1 400 ? -31.625 13.218 -15.749 1.00 50.12 400 GLY A C 1
ATOM 3222 O O . GLY A 1 400 ? -30.995 13.501 -16.767 1.00 50.12 400 GLY A O 1
ATOM 3223 N N . ASN A 1 401 ? -32.051 11.991 -15.458 1.00 51.19 401 ASN A N 1
ATOM 3224 C CA . ASN A 1 401 ? -32.094 10.856 -16.368 1.00 51.19 401 ASN A CA 1
ATOM 3225 C C . ASN A 1 401 ? -32.865 11.199 -17.653 1.00 51.19 401 ASN A C 1
ATOM 3227 O O . ASN A 1 401 ? -34.063 11.482 -17.603 1.00 51.19 401 ASN A O 1
ATOM 3231 N N . ARG A 1 402 ? -32.211 11.073 -18.812 1.00 46.25 402 ARG A N 1
ATOM 3232 C CA . ARG A 1 402 ? -32.873 10.814 -20.099 1.00 46.25 402 ARG A CA 1
ATOM 3233 C C . ARG A 1 402 ? -32.048 9.807 -20.898 1.00 46.25 402 ARG A C 1
ATOM 3235 O O . ARG A 1 402 ? -31.034 10.160 -21.487 1.00 46.25 402 ARG A O 1
ATOM 3242 N N . LEU A 1 403 ? -32.508 8.557 -20.910 1.00 57.41 403 LEU A N 1
ATOM 3243 C CA . LEU A 1 403 ? -32.145 7.569 -21.926 1.00 57.41 403 LEU A CA 1
ATOM 3244 C C . LEU A 1 403 ? -33.043 7.788 -23.159 1.00 57.41 403 LEU A C 1
ATOM 3246 O O . LEU A 1 403 ? -34.250 7.976 -22.982 1.00 57.41 403 LEU A O 1
ATOM 3250 N N . PRO A 1 404 ? -32.504 7.773 -24.389 1.00 67.56 404 PRO A N 1
ATOM 3251 C CA . PRO A 1 404 ? -33.309 7.732 -25.608 1.00 67.56 404 PRO A CA 1
ATOM 3252 C C . PRO A 1 404 ? -33.791 6.298 -25.925 1.00 67.56 404 PRO A C 1
ATOM 3254 O O . PRO A 1 404 ? -33.135 5.332 -25.529 1.00 67.56 404 PRO A O 1
ATOM 3257 N N . PRO A 1 405 ? -34.922 6.137 -26.641 1.00 64.62 405 PRO A N 1
ATOM 3258 C CA . PRO A 1 405 ? -35.437 4.829 -27.029 1.00 64.62 405 PRO A CA 1
ATOM 3259 C C . PRO A 1 405 ? -34.640 4.217 -28.191 1.00 64.62 405 PRO A C 1
ATOM 3261 O O . PRO A 1 405 ? -34.236 4.903 -29.130 1.00 64.62 405 PRO A O 1
ATOM 3264 N N . LEU A 1 406 ? -34.461 2.898 -28.118 1.00 58.81 406 LEU A N 1
ATOM 3265 C CA . LEU A 1 406 ? -33.959 2.043 -29.189 1.00 58.81 406 LEU A CA 1
ATOM 3266 C C . LEU A 1 406 ? -34.965 2.017 -30.348 1.00 58.81 406 LEU A C 1
ATOM 3268 O O . LEU A 1 406 ? -36.116 1.623 -30.159 1.00 58.81 406 LEU A O 1
ATOM 3272 N N . HIS A 1 407 ? -34.517 2.384 -31.547 1.00 54.25 407 HIS A N 1
ATOM 3273 C CA . HIS A 1 407 ? -35.182 1.995 -32.785 1.00 54.25 407 HIS A CA 1
ATOM 3274 C C . HIS A 1 407 ? -34.639 0.636 -33.229 1.00 54.25 407 HIS A C 1
ATOM 3276 O O . HIS A 1 407 ? -33.437 0.470 -33.424 1.00 54.25 407 HIS A O 1
ATOM 3282 N N . VAL A 1 408 ? -35.552 -0.322 -33.367 1.00 50.44 408 VAL A N 1
ATOM 3283 C CA . VAL A 1 408 ? -35.351 -1.593 -34.062 1.00 50.44 408 VAL A CA 1
ATOM 3284 C C . VAL A 1 408 ? -35.774 -1.389 -35.514 1.00 50.44 408 VAL A C 1
ATOM 3286 O O . VAL A 1 408 ? -36.911 -0.983 -35.760 1.00 50.44 408 VAL A O 1
ATOM 3289 N N . THR A 1 409 ? -34.875 -1.699 -36.442 1.00 64.12 409 THR A N 1
ATOM 3290 C CA . THR A 1 409 ? -35.169 -2.159 -37.808 1.00 64.12 409 THR A CA 1
ATOM 3291 C C . THR A 1 409 ? -34.111 -3.162 -38.199 1.00 64.12 409 THR A C 1
ATOM 3293 O O . THR A 1 409 ? -32.922 -2.814 -38.001 1.00 64.12 409 THR A O 1
#